Protein AF-A0A846CHD4-F1 (afdb_monomer_lite)

Secondary structure (DSSP, 8-state):
---EEGGG----SS--EEE-SS-EEE-TT-EEE--SS--EEEEEEEEEE-SSHHHHHHHHTS-HHHHHTSGGG---EEEEEEEEEESSEEE--SSS-EEEEEEEEEEE--HHHHHHHHHHHTTS-HHHHHHHHTT--EEEEEEEEE-TT-EEEE-----SS------EEEEEEEEEEE-HHHHHHHHHSPP-HHHHHHHHHHHHHHHT-EEEEEEEE-TT-EEEE-BS--EEEEEEEEEE----HHHHHHHHHS-HHHHHHHHHHHHHHTTSEEEEEEEE-TT-EEEEEESS-EEEEEEESSEEEEEESSEEEEEESS-EEEEEEESSEEEEEES-EEEEEESS-EEEEEEESSEEEEEES-EEEEEESS-EEEES-EEEEEEEEEEESS-EEE--EEEEEEEEES--EEEETTS-GGG-SEEEE-SSTT-EEEEETTEEEEEES-SEEEETTTTEEEEHHHHHHHH-

pLDDT: mean 87.59, std 13.47, range [24.77, 98.88]

Sequence (468 aa):
MKGLNLSHVHFDDNSNVIDLGIPLFNPKSSTVKTGEGADKLIGTDYAHSDFGVEALVGAAGQNINSVIASTEFSFSFNVAAKGINNNGIIRTEEGPDTVKGTATSNISAVAQSVSEAIAVAETADTGVITNAFASIKVKSTADGIDNSGGEIYNGRGQDGISGGTEGSVAAVATATADASAIVEAIAKAPVSDGVTALAGAFAQSLAEGTIIARGINNKNGIMTTATGRDTITATATSSAATLSQSAASALSTATPGNQAAAVSVADAFALVEDKAIAIDNTNGVIRTGNGKDSLTGEAKGTNSYGISGGDIYMGDKQDILIGKASGTNSYGIFESYIDMGNAPDTLIGEASGKNSHGIFGSEIHMGYGDDRIEASSFGGDVNIFMGRGNDFVEGFGDARIRGGAGYDRLSLGSYKIDQFDNISFGSGNNQVIFELDGMTMNTKNFERFFFGNENHALTYYELHDFLG

Radius of gyration: 26.6 Å; chains: 1; bounding box: 77×33×77 Å

Foldseek 3Di:
DDADAQLPDDAEQEAAEDDPQAAYEHDAAGEHERHHYAYEAWFEWEWEDELCLVVLLVCLVDPNLVVLVDPVLLDAAAIEIKRYEFQEEYAYEAAAYEYWFEWEWEYEHDLVSLLSSLVSLQVDDLVSLLSSLLNYAAETEYERHEQANYEYEFHDDDDDPDDAHEYEYWFEWEWEYECQSNLLNLLPDDDDSSSLSNLVSLLSNLLNYETETERYAQHLHEYEYEAHAYEYWFETEWDYDQHDPSSVVSLVVGDPRSVVSSVSNNVSNVNYHTETERANQAQGEYENYHDAYEYWAEYEIQAYKRHEHDEYEDEEDEYEYWFEYEHAETKRAYQYEYEPYEEAYEYWFYYDHNNYWRYENYEYELAYYQYEYEICEYYHAYEEENHDDAYEYEYYFAYEYENYHYAYEYEPAVADPVQFPDWDADPDQLWIWTHHPNTIYIYGNHQWYAYNNNPDIAGSVRVVVVVD

Structure (mmCIF, N/CA/C/O backbone):
data_AF-A0A846CHD4-F1
#
_entry.id   AF-A0A846CHD4-F1
#
loop_
_atom_site.group_PDB
_atom_site.id
_atom_site.type_symbol
_atom_site.label_atom_id
_atom_site.label_alt_id
_atom_site.label_comp_id
_atom_site.label_asym_id
_atom_site.label_entity_id
_atom_site.label_seq_id
_atom_site.pdbx_PDB_ins_code
_atom_site.Cartn_x
_atom_site.Cartn_y
_atom_site.Cartn_z
_atom_site.occupancy
_atom_site.B_iso_or_equiv
_atom_site.auth_seq_id
_atom_site.auth_comp_id
_atom_site.auth_asym_id
_atom_site.auth_atom_id
_atom_site.pdbx_PDB_model_num
ATOM 1 N N . MET A 1 1 ? -25.288 0.068 4.394 1.00 51.72 1 MET A N 1
ATOM 2 C CA . MET A 1 1 ? -26.268 0.460 3.349 1.00 51.72 1 MET A CA 1
ATOM 3 C C . MET A 1 1 ? -26.205 -0.539 2.200 1.00 51.72 1 MET A C 1
ATOM 5 O O . MET A 1 1 ? -25.210 -1.243 2.091 1.00 51.72 1 MET A O 1
ATOM 9 N N . LYS A 1 2 ? -27.257 -0.670 1.381 1.00 76.38 2 LYS A N 1
ATOM 10 C CA . LYS A 1 2 ? -27.246 -1.587 0.228 1.00 76.38 2 LYS A CA 1
ATOM 11 C C . LYS A 1 2 ? -26.623 -0.843 -0.959 1.00 76.38 2 LYS A C 1
ATOM 13 O O . LYS A 1 2 ? -27.209 0.134 -1.409 1.00 76.38 2 LYS A O 1
ATOM 18 N N . GLY A 1 3 ? -25.433 -1.254 -1.398 1.00 87.50 3 GLY A N 1
ATOM 19 C CA . GLY A 1 3 ? -24.753 -0.634 -2.542 1.00 87.50 3 GLY A CA 1
ATOM 20 C C . GLY A 1 3 ? -25.510 -0.813 -3.858 1.00 87.50 3 GLY A C 1
ATOM 21 O O . GLY A 1 3 ? -26.363 -1.701 -3.978 1.00 87.50 3 GLY A O 1
ATOM 22 N N . LEU A 1 4 ? -25.196 0.025 -4.848 1.00 94.31 4 LEU A N 1
ATOM 23 C CA . LEU A 1 4 ? -25.728 -0.111 -6.202 1.00 94.31 4 LEU A CA 1
ATOM 24 C C . LEU A 1 4 ? -25.112 -1.347 -6.860 1.00 94.31 4 LEU A C 1
ATOM 26 O O . LEU A 1 4 ? -23.901 -1.423 -7.052 1.00 94.31 4 LEU A O 1
ATOM 30 N N . ASN A 1 5 ? -25.955 -2.311 -7.226 1.00 95.06 5 ASN A N 1
ATOM 31 C CA . ASN A 1 5 ? -25.520 -3.471 -7.992 1.00 95.06 5 ASN A CA 1
ATOM 32 C C . ASN A 1 5 ? -25.376 -3.089 -9.474 1.00 95.06 5 ASN A C 1
ATOM 34 O O . ASN A 1 5 ? -26.380 -2.924 -10.171 1.00 95.06 5 ASN A O 1
ATOM 38 N N . LEU A 1 6 ? -24.134 -2.997 -9.950 1.00 92.50 6 LEU A N 1
ATOM 39 C CA . LEU A 1 6 ? -23.801 -2.598 -11.318 1.00 92.50 6 LEU A CA 1
ATOM 40 C C . LEU A 1 6 ? -24.315 -3.582 -12.378 1.00 92.50 6 LEU A C 1
ATOM 42 O O . LEU A 1 6 ? -24.545 -3.175 -13.510 1.00 92.50 6 LEU A O 1
ATOM 46 N N . SER A 1 7 ? -24.597 -4.843 -12.023 1.00 91.44 7 SER A N 1
ATOM 47 C CA . SER A 1 7 ? -25.199 -5.812 -12.962 1.00 91.44 7 SER A CA 1
ATOM 48 C C . SER A 1 7 ? -26.629 -5.459 -13.403 1.00 91.44 7 SER A C 1
ATOM 50 O O . SER A 1 7 ? -27.173 -6.100 -14.301 1.00 91.44 7 SER A O 1
ATOM 52 N N . HIS A 1 8 ? -27.249 -4.455 -12.779 1.00 91.00 8 HIS A N 1
ATOM 53 C CA . HIS A 1 8 ? -28.562 -3.928 -13.157 1.00 91.00 8 HIS A CA 1
ATOM 54 C C . HIS A 1 8 ? -28.492 -2.542 -13.805 1.00 91.00 8 HIS A C 1
ATOM 56 O O . HIS A 1 8 ? -29.538 -1.956 -14.081 1.00 91.00 8 HIS A O 1
ATOM 62 N N . VAL A 1 9 ? -27.289 -2.008 -14.019 1.00 90.62 9 VAL A N 1
ATOM 63 C CA . VAL A 1 9 ? -27.098 -0.701 -14.643 1.00 90.62 9 VAL A CA 1
ATOM 64 C C . VAL A 1 9 ? -26.830 -0.896 -16.128 1.00 90.62 9 VAL A C 1
ATOM 66 O O . VAL A 1 9 ? -26.022 -1.734 -16.521 1.00 90.62 9 VAL A O 1
ATOM 69 N N . HIS A 1 10 ? -27.548 -0.135 -16.947 1.00 89.50 10 HIS A N 1
ATOM 70 C CA . HIS A 1 10 ? -27.323 -0.074 -18.380 1.00 89.50 10 HIS A CA 1
ATOM 71 C C . HIS A 1 10 ? -26.496 1.168 -18.689 1.00 89.50 10 HIS A C 1
ATOM 73 O O . HIS A 1 10 ? -26.848 2.255 -18.232 1.00 89.50 10 HIS A O 1
ATOM 79 N N . PHE A 1 11 ? -25.425 0.969 -19.444 1.00 88.19 11 PHE A N 1
ATOM 80 C CA . PHE A 1 11 ? -24.590 2.024 -19.987 1.00 88.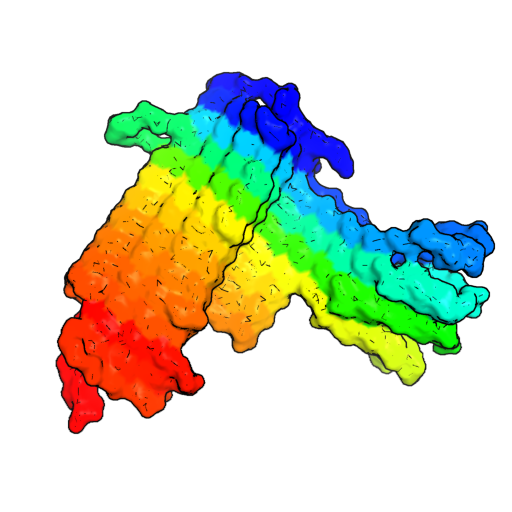19 11 PHE A CA 1
ATOM 81 C C . PHE A 1 11 ? -24.862 2.135 -21.486 1.00 88.19 11 PHE A C 1
ATOM 83 O O . PHE A 1 11 ? -25.130 1.113 -22.131 1.00 88.19 11 PHE A O 1
ATOM 90 N N . ASP A 1 12 ? -24.860 3.357 -21.999 1.00 87.38 12 ASP A N 1
ATOM 91 C CA . ASP A 1 12 ? -25.000 3.650 -23.423 1.00 87.38 12 ASP A CA 1
ATOM 92 C C . ASP A 1 12 ? -23.663 4.129 -24.005 1.00 87.38 12 ASP A C 1
ATOM 94 O O . ASP A 1 12 ? -22.673 4.212 -23.293 1.00 87.38 12 ASP A O 1
ATOM 98 N N . ASP A 1 13 ? -23.617 4.419 -25.305 1.00 86.44 13 ASP A N 1
ATOM 99 C CA . ASP A 1 13 ? -22.386 4.865 -25.979 1.00 86.44 13 ASP A CA 1
ATOM 100 C C . ASP A 1 13 ? -22.108 6.374 -25.770 1.00 86.44 13 ASP A C 1
ATOM 102 O O . ASP A 1 13 ? -21.479 7.030 -26.600 1.00 86.44 13 ASP A O 1
ATOM 106 N N . ASN A 1 14 ? -22.656 6.969 -24.704 1.00 87.56 14 ASN A N 1
ATOM 107 C CA . ASN A 1 14 ? -22.346 8.333 -24.285 1.00 87.56 14 ASN A CA 1
ATOM 108 C C . ASN A 1 14 ? -21.587 8.300 -22.956 1.00 87.56 14 ASN A C 1
ATOM 110 O O . ASN A 1 14 ? -21.780 7.399 -22.153 1.00 87.56 14 ASN A O 1
ATOM 114 N N . SER A 1 15 ? -20.878 9.386 -22.624 1.00 85.06 15 SER A N 1
ATOM 115 C CA . SER A 1 15 ? -20.282 9.561 -21.292 1.00 85.06 15 SER A CA 1
ATOM 116 C C . SER A 1 15 ? -21.305 9.347 -20.167 1.00 85.06 15 SER A C 1
ATOM 118 O O . SER A 1 15 ? -22.195 10.174 -19.935 1.00 85.06 15 SER A O 1
ATOM 120 N N . ASN A 1 16 ? -21.157 8.256 -19.427 1.00 87.69 16 ASN A N 1
ATOM 121 C CA . ASN A 1 16 ? -22.008 7.872 -18.317 1.00 87.69 16 ASN A CA 1
ATOM 122 C C . ASN A 1 16 ? -21.336 8.186 -16.981 1.00 87.69 16 ASN A C 1
ATOM 124 O O . ASN A 1 16 ? -20.183 7.854 -16.737 1.00 87.69 16 ASN A O 1
ATOM 128 N N . VAL A 1 17 ? -22.075 8.805 -16.060 1.00 90.94 17 VAL A N 1
ATOM 129 C CA . VAL A 1 17 ? -21.559 9.141 -14.726 1.00 90.94 17 VAL A CA 1
ATOM 130 C C . VAL A 1 17 ? -22.423 8.484 -13.662 1.00 90.94 17 VAL A C 1
ATOM 132 O O . VAL A 1 17 ? -23.582 8.849 -13.470 1.00 90.94 17 VAL A O 1
ATOM 135 N N . ILE A 1 18 ? -21.832 7.543 -12.933 1.00 91.12 18 ILE A N 1
ATOM 136 C CA . ILE A 1 18 ? -22.383 6.967 -11.711 1.00 91.12 18 ILE A CA 1
ATOM 137 C C . ILE A 1 18 ? -21.617 7.559 -10.536 1.00 91.12 18 ILE A C 1
ATOM 139 O O . ILE A 1 18 ? -20.518 7.119 -10.214 1.00 91.12 18 ILE A O 1
ATOM 143 N N . ASP A 1 19 ? -22.226 8.545 -9.888 1.00 91.19 19 ASP A N 1
ATOM 144 C CA . ASP A 1 19 ? -21.738 9.136 -8.644 1.00 91.19 19 ASP A CA 1
ATOM 145 C C . ASP A 1 19 ? -22.935 9.438 -7.740 1.00 91.19 19 ASP A C 1
ATOM 147 O O . ASP A 1 19 ? -23.574 10.487 -7.817 1.00 91.19 19 ASP A O 1
ATOM 151 N N . LEU A 1 20 ? -23.310 8.441 -6.943 1.00 91.12 20 LEU A N 1
ATOM 152 C CA . LEU A 1 20 ? -24.490 8.497 -6.080 1.00 91.12 20 LEU A CA 1
ATOM 153 C C . LEU A 1 20 ? -24.126 8.694 -4.601 1.00 91.12 20 LEU A C 1
ATOM 155 O O . LEU A 1 20 ? -25.015 8.665 -3.750 1.00 91.12 20 LEU A O 1
ATOM 159 N N . GLY A 1 21 ? -22.835 8.833 -4.276 1.00 91.50 21 GLY A N 1
ATOM 160 C CA . GLY A 1 21 ? -22.356 8.870 -2.890 1.00 91.50 21 GLY A CA 1
ATOM 161 C C . GLY A 1 21 ? -22.633 7.586 -2.091 1.00 91.50 21 GLY A C 1
ATOM 162 O O . GLY A 1 21 ? -22.702 7.636 -0.865 1.00 91.50 21 GLY A O 1
ATOM 163 N N . ILE A 1 22 ? -22.829 6.451 -2.773 1.00 93.75 22 ILE A N 1
ATOM 164 C CA . ILE A 1 22 ? -23.072 5.126 -2.178 1.00 93.75 22 ILE A CA 1
ATOM 165 C C . ILE A 1 22 ? -22.080 4.095 -2.736 1.00 93.75 22 ILE A C 1
ATOM 167 O O . ILE A 1 22 ? -21.500 4.330 -3.803 1.00 93.75 22 ILE A O 1
ATOM 171 N N . PRO A 1 23 ? -21.881 2.946 -2.060 1.00 94.00 23 PRO A N 1
ATOM 172 C CA . PRO A 1 23 ? -20.980 1.915 -2.557 1.00 94.00 23 PRO A CA 1
ATOM 173 C C . PRO A 1 23 ? -21.476 1.310 -3.871 1.00 94.00 23 PRO A C 1
ATOM 175 O O . PRO A 1 23 ? -22.683 1.118 -4.059 1.00 94.00 23 PRO A O 1
ATOM 178 N N . LEU A 1 24 ? -20.542 0.942 -4.749 1.00 93.94 24 LEU A N 1
ATOM 179 C CA . LEU A 1 24 ? -20.822 0.176 -5.964 1.00 93.94 24 LEU A CA 1
ATOM 180 C C . LEU A 1 24 ? -20.441 -1.288 -5.761 1.00 93.94 24 LEU A C 1
ATOM 182 O O . LEU A 1 24 ? -19.402 -1.606 -5.186 1.00 93.94 24 LEU A O 1
ATOM 186 N N . PHE A 1 25 ? -21.271 -2.195 -6.261 1.00 95.62 25 PHE A N 1
ATOM 187 C CA . PHE A 1 25 ? -21.037 -3.629 -6.181 1.00 95.62 25 PHE A CA 1
ATOM 188 C C . PHE A 1 25 ? -21.189 -4.275 -7.553 1.00 95.62 25 PHE A C 1
ATOM 190 O O . PHE A 1 25 ? -22.229 -4.138 -8.195 1.00 95.62 25 PHE A O 1
ATOM 197 N N . ASN A 1 26 ? -20.176 -5.027 -7.974 1.00 95.06 26 ASN A N 1
ATOM 198 C CA . ASN A 1 26 ? -20.241 -5.895 -9.141 1.00 95.06 26 ASN A CA 1
ATOM 199 C C . ASN A 1 26 ? -20.123 -7.359 -8.673 1.00 95.06 26 ASN A C 1
ATOM 201 O O . ASN A 1 26 ? -19.057 -7.752 -8.184 1.00 95.06 26 ASN A O 1
ATOM 205 N N . PRO A 1 27 ? -21.205 -8.158 -8.735 1.00 94.25 27 PRO A N 1
ATOM 206 C CA . PRO A 1 27 ? -21.190 -9.527 -8.239 1.00 94.25 27 PRO A CA 1
ATOM 207 C C . PRO A 1 27 ? -20.260 -10.448 -9.032 1.00 94.25 27 PRO A C 1
ATOM 209 O O . PRO A 1 27 ? -19.790 -10.155 -10.127 1.00 94.25 27 PRO A O 1
ATOM 212 N N . LYS A 1 28 ? -20.016 -11.633 -8.474 1.00 93.44 28 LYS A N 1
ATOM 213 C CA . LYS A 1 28 ? -19.280 -12.669 -9.191 1.00 93.44 28 LYS A CA 1
ATOM 214 C C . LYS A 1 28 ? -20.043 -13.086 -10.448 1.00 93.44 28 LYS A C 1
ATOM 216 O O . LYS A 1 28 ? -21.242 -13.351 -10.385 1.00 93.44 28 LYS A O 1
ATOM 221 N N . SER A 1 29 ? -19.325 -13.248 -11.555 1.00 92.12 29 SER A N 1
ATOM 222 C CA . SER A 1 29 ? -19.869 -13.641 -12.868 1.00 92.12 29 SER A CA 1
ATOM 223 C C . SER A 1 29 ? -20.721 -12.580 -13.578 1.00 92.12 29 SER A C 1
ATOM 225 O O . SER A 1 29 ? -21.377 -12.914 -14.563 1.00 92.12 29 SER A O 1
ATOM 227 N N . SER A 1 30 ? -20.728 -11.322 -13.127 1.00 95.00 30 SER A N 1
ATOM 228 C CA . SER A 1 30 ? -21.273 -10.217 -13.923 1.00 95.00 30 SER A CA 1
ATOM 229 C C . SER A 1 30 ? -20.183 -9.484 -14.694 1.00 95.00 30 SER A C 1
ATOM 231 O O . SER A 1 30 ? -19.026 -9.413 -14.277 1.00 95.00 30 SER A O 1
ATOM 233 N N . THR A 1 31 ? -20.580 -8.925 -15.83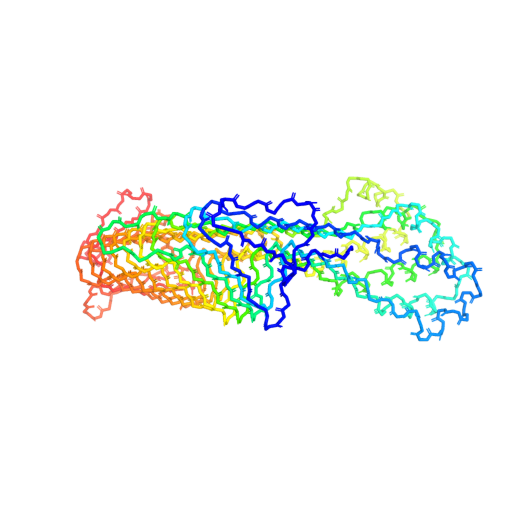4 1.00 94.25 31 THR A N 1
ATOM 234 C CA . THR A 1 31 ? -19.744 -8.059 -16.663 1.00 94.25 31 THR A CA 1
ATOM 235 C C . THR A 1 31 ? -20.429 -6.709 -16.785 1.00 94.25 31 THR A C 1
ATOM 237 O O . THR A 1 31 ? -21.549 -6.628 -17.286 1.00 94.25 31 THR A O 1
ATOM 240 N N . VAL A 1 32 ? -19.749 -5.668 -16.326 1.00 91.50 32 VAL A N 1
ATOM 241 C CA . VAL A 1 32 ? -20.138 -4.268 -16.482 1.00 91.50 32 VAL A CA 1
ATOM 242 C C . VAL A 1 32 ? -19.344 -3.709 -17.649 1.00 91.50 32 VAL A C 1
ATOM 244 O O . VAL A 1 32 ? -18.124 -3.862 -17.673 1.00 91.50 32 VAL A O 1
ATOM 247 N N . LYS A 1 33 ? -20.033 -3.099 -18.612 1.00 90.62 33 LYS A N 1
ATOM 248 C CA . LYS A 1 33 ? -19.429 -2.440 -19.774 1.00 90.62 33 LYS A CA 1
ATOM 249 C C . LYS A 1 33 ? -19.951 -1.020 -19.844 1.00 90.62 33 LYS A C 1
ATOM 251 O O . LYS A 1 33 ? -21.171 -0.892 -19.820 1.00 90.62 33 LYS A O 1
ATOM 256 N N . THR A 1 34 ? -19.080 -0.016 -19.887 1.00 81.88 34 THR A N 1
ATOM 257 C CA . THR A 1 34 ? -19.512 1.390 -19.803 1.00 81.88 34 THR A CA 1
ATOM 258 C C . THR A 1 34 ? -19.816 2.060 -21.147 1.00 81.88 34 THR A C 1
ATOM 260 O O . THR A 1 34 ? -20.416 3.118 -21.133 1.00 81.88 34 THR A O 1
ATOM 263 N N . GLY A 1 35 ? -19.584 1.383 -22.278 1.00 80.50 35 GLY A N 1
ATOM 264 C CA . GLY A 1 35 ? -19.846 1.954 -23.607 1.00 80.50 35 GLY A CA 1
ATOM 265 C C . GLY A 1 35 ? -18.703 2.858 -24.074 1.00 80.50 35 GLY A C 1
ATOM 266 O O . GLY A 1 35 ? -17.611 2.807 -23.513 1.00 80.50 35 GLY A O 1
ATOM 267 N N . GLU A 1 36 ? -18.927 3.609 -25.151 1.00 82.25 36 GLU A N 1
ATOM 268 C CA . GLU A 1 36 ? -18.023 4.685 -25.579 1.00 82.25 36 GLU A CA 1
ATOM 269 C C . GLU A 1 36 ? -18.247 5.945 -24.726 1.00 82.25 36 GLU A C 1
ATOM 271 O O . GLU A 1 36 ? -19.376 6.280 -24.372 1.00 82.25 36 GLU A O 1
ATOM 276 N N . GLY A 1 37 ? -17.192 6.718 -24.473 1.00 80.69 37 GLY A N 1
ATOM 277 C CA . GLY A 1 37 ? -17.305 8.025 -23.841 1.00 80.69 37 GLY A CA 1
ATOM 278 C C . GLY A 1 37 ? -16.312 8.250 -22.712 1.00 80.69 37 GLY A C 1
ATOM 279 O O . GLY A 1 37 ? -15.223 7.712 -22.672 1.00 80.69 37 GLY A O 1
ATOM 280 N N . ALA A 1 38 ? -16.657 9.174 -21.824 1.00 83.75 38 ALA A N 1
ATOM 281 C CA . ALA A 1 38 ? -15.826 9.524 -20.673 1.00 83.75 38 ALA A CA 1
ATOM 282 C C . ALA A 1 38 ? -16.553 9.059 -19.418 1.00 83.75 38 ALA A C 1
ATOM 284 O O . ALA A 1 38 ? -17.209 9.867 -18.743 1.00 83.75 38 ALA A O 1
ATOM 285 N N . ASP A 1 39 ? -16.518 7.755 -19.173 1.00 85.19 39 ASP A N 1
ATOM 286 C CA . ASP A 1 39 ? -17.351 7.134 -18.161 1.00 85.19 39 ASP A CA 1
ATOM 287 C C . ASP A 1 39 ? -16.757 7.276 -16.772 1.00 85.19 39 ASP A C 1
ATOM 289 O O . ASP A 1 39 ? -15.546 7.331 -16.564 1.00 85.19 39 ASP A O 1
ATOM 293 N N . LYS A 1 40 ? -17.625 7.355 -15.770 1.00 88.69 40 LYS A N 1
ATOM 294 C CA . LYS A 1 40 ? -17.222 7.502 -14.375 1.00 88.69 40 LYS A CA 1
ATOM 295 C C . LYS A 1 40 ? -18.003 6.540 -13.508 1.00 88.69 40 LYS A C 1
ATOM 297 O O . LYS A 1 40 ? -19.210 6.683 -13.338 1.00 88.69 40 LYS A O 1
ATOM 302 N N . LEU A 1 41 ? -17.293 5.597 -12.906 1.00 88.94 41 LEU A N 1
ATOM 303 C CA . LEU A 1 41 ? -17.803 4.702 -11.878 1.00 88.94 41 LEU A CA 1
ATOM 304 C C . LEU A 1 41 ? -17.238 5.156 -10.538 1.00 88.94 41 LEU A C 1
ATOM 306 O O . LEU A 1 41 ? -16.097 4.839 -10.211 1.00 88.94 41 LEU A O 1
ATOM 310 N N . ILE A 1 42 ? -18.016 5.923 -9.776 1.00 89.88 42 ILE A N 1
ATOM 311 C CA . ILE A 1 42 ? -17.594 6.495 -8.498 1.00 89.88 42 ILE A CA 1
ATOM 312 C C . ILE A 1 42 ? -18.394 5.854 -7.366 1.00 89.88 42 ILE A C 1
ATOM 314 O O . ILE A 1 42 ? -19.598 6.067 -7.218 1.00 89.88 42 ILE A O 1
ATOM 318 N N . GLY A 1 43 ? -17.703 5.056 -6.556 1.00 90.31 43 GLY A N 1
ATOM 319 C CA . GLY A 1 43 ? -18.256 4.417 -5.370 1.00 90.31 43 GLY A CA 1
ATOM 320 C C . GLY A 1 43 ? -17.717 5.034 -4.090 1.00 90.31 43 GLY A C 1
ATOM 321 O O . GLY A 1 43 ? -16.512 5.251 -3.961 1.00 90.31 43 GLY A O 1
ATOM 322 N N . THR A 1 44 ? -18.606 5.316 -3.138 1.00 91.19 44 THR A N 1
ATOM 323 C CA . THR A 1 44 ? -18.235 5.868 -1.827 1.00 91.19 44 THR A CA 1
ATOM 324 C C . THR A 1 44 ? -18.930 5.105 -0.714 1.00 91.19 44 THR A C 1
ATOM 326 O O . THR A 1 44 ? -20.150 4.981 -0.737 1.00 91.19 44 THR A O 1
ATOM 329 N N . ASP A 1 45 ? -18.177 4.634 0.276 1.00 92.75 45 ASP A N 1
ATOM 330 C CA . ASP A 1 45 ? -18.739 3.971 1.451 1.00 92.75 45 ASP A CA 1
ATOM 331 C C . ASP A 1 45 ? -18.211 4.568 2.752 1.00 92.75 45 ASP A C 1
ATOM 333 O O . ASP A 1 45 ? -17.042 4.942 2.874 1.00 92.75 45 ASP A O 1
ATOM 337 N N . TYR A 1 46 ? -19.100 4.637 3.734 1.00 92.56 46 TYR A N 1
ATOM 338 C CA . TYR A 1 46 ? -18.804 5.120 5.070 1.00 92.56 46 TYR A CA 1
ATOM 339 C C . TYR A 1 46 ? -19.424 4.165 6.080 1.00 92.56 46 TYR A C 1
ATOM 341 O O . TYR A 1 46 ? -20.647 4.005 6.137 1.00 92.56 46 TYR A O 1
ATOM 349 N N . ALA A 1 47 ? -18.571 3.552 6.890 1.00 88.12 47 ALA A N 1
ATOM 350 C CA . ALA A 1 47 ? -18.982 2.656 7.951 1.00 88.12 47 ALA A CA 1
ATOM 351 C C . ALA A 1 47 ? -18.458 3.170 9.292 1.00 88.12 47 ALA A C 1
ATOM 353 O O . ALA A 1 47 ? -17.283 3.508 9.439 1.00 88.12 47 ALA A O 1
ATOM 354 N N . HIS A 1 48 ? -19.349 3.220 10.274 1.00 88.56 48 HIS A N 1
ATOM 355 C CA . HIS A 1 48 ? -19.034 3.640 11.627 1.00 88.56 48 HIS A CA 1
ATOM 356 C C . HIS A 1 48 ? -19.634 2.653 12.626 1.00 88.56 48 HIS A C 1
ATOM 358 O O . HIS A 1 48 ? -20.760 2.194 12.433 1.00 88.56 48 HIS A O 1
ATOM 364 N N . SER A 1 49 ? -18.878 2.331 13.672 1.00 84.44 49 SER A N 1
ATOM 365 C CA . SER A 1 49 ? -19.354 1.577 14.833 1.00 84.44 49 SER A CA 1
ATOM 366 C C . SER A 1 49 ? -18.736 2.136 16.102 1.00 84.44 49 SER A C 1
ATOM 368 O O . SER A 1 49 ? -17.719 2.836 16.070 1.00 84.44 49 SER A O 1
ATOM 370 N N . ASP A 1 50 ? -19.326 1.762 17.226 1.00 80.75 50 ASP A N 1
ATOM 371 C CA . ASP A 1 50 ? -18.686 1.862 18.522 1.00 80.75 50 ASP A CA 1
ATOM 372 C C . ASP A 1 50 ? -17.863 0.598 18.839 1.00 80.75 50 ASP A C 1
ATOM 374 O O . ASP A 1 50 ? -17.890 -0.391 18.100 1.00 80.75 50 ASP A O 1
ATOM 378 N N . PHE A 1 51 ? -17.129 0.623 19.955 1.00 72.69 51 PHE A N 1
ATOM 379 C CA . PHE A 1 51 ? -16.424 -0.545 20.506 1.00 72.69 51 PHE A CA 1
ATOM 380 C C . PHE A 1 51 ? -17.374 -1.554 21.184 1.00 72.69 51 PHE A C 1
ATOM 382 O O . PHE A 1 51 ? -16.974 -2.246 22.120 1.00 72.69 51 PHE A O 1
ATOM 389 N N . GLY A 1 52 ? -18.647 -1.608 20.779 1.00 67.25 52 GLY A N 1
ATOM 390 C CA . GLY A 1 52 ? -19.642 -2.477 21.405 1.00 67.25 52 GLY A CA 1
ATOM 391 C C . GLY A 1 52 ? -20.157 -2.009 22.749 1.00 67.25 52 GLY A C 1
ATOM 392 O O . GLY A 1 52 ? -20.764 -2.781 23.493 1.00 67.25 52 GLY A O 1
ATOM 393 N N . VAL A 1 53 ? -19.884 -0.758 23.089 1.00 71.31 53 VAL A N 1
ATOM 394 C CA . VAL A 1 53 ? -20.177 -0.211 24.403 1.00 71.31 53 VAL A CA 1
ATOM 395 C C . VAL A 1 53 ? -21.688 -0.058 24.578 1.00 71.31 53 VAL A C 1
ATOM 397 O O . VAL A 1 53 ? -22.227 -0.399 25.627 1.00 71.31 53 VAL A O 1
ATOM 400 N N . GLU A 1 54 ? -22.399 0.352 23.530 1.00 70.75 54 GLU A N 1
ATOM 401 C CA . GLU A 1 54 ? -23.861 0.438 23.518 1.00 70.75 54 GLU A CA 1
ATOM 402 C C . GLU A 1 54 ? -24.532 -0.936 23.630 1.00 70.75 54 GLU A C 1
ATOM 404 O O . GLU A 1 54 ? -25.566 -1.066 24.288 1.00 70.75 54 GLU A O 1
ATOM 409 N N . ALA A 1 55 ? -23.935 -1.984 23.051 1.00 66.00 55 ALA A N 1
ATOM 410 C CA . ALA A 1 55 ? -24.456 -3.346 23.170 1.00 66.00 55 ALA A CA 1
ATOM 411 C C . ALA A 1 55 ? -24.449 -3.829 24.633 1.00 66.00 55 ALA A C 1
ATOM 413 O O . ALA A 1 55 ? -25.406 -4.469 25.077 1.00 66.00 55 ALA A O 1
ATOM 414 N N . LEU A 1 56 ? -23.416 -3.466 25.406 1.00 68.69 56 LEU A N 1
ATOM 415 C CA . LEU A 1 56 ? -23.359 -3.731 26.848 1.00 68.69 56 LEU A CA 1
ATOM 416 C C . LEU A 1 56 ? -24.464 -2.985 27.603 1.00 68.69 56 LEU A C 1
ATOM 418 O O . LEU A 1 56 ? -25.178 -3.594 28.402 1.00 68.69 56 LEU A O 1
ATOM 422 N N . VAL A 1 57 ? -24.625 -1.686 27.340 1.00 68.50 57 VAL A N 1
ATOM 423 C CA . VAL A 1 57 ? -25.665 -0.870 27.987 1.00 68.50 57 VAL A CA 1
ATOM 424 C C . VAL A 1 57 ? -27.059 -1.434 27.690 1.00 68.50 57 VAL A C 1
ATOM 426 O O . VAL A 1 57 ? -27.882 -1.571 28.596 1.00 68.50 57 VAL A O 1
ATOM 429 N N . GLY A 1 58 ? -27.316 -1.841 26.444 1.00 65.44 58 GLY A N 1
ATOM 430 C CA . GLY A 1 58 ? -28.580 -2.458 26.043 1.00 65.44 58 GLY A CA 1
ATOM 431 C C . GLY A 1 58 ? -28.866 -3.780 26.765 1.00 65.44 58 GLY A C 1
ATOM 432 O O . GLY A 1 58 ? -29.998 -4.022 27.190 1.00 65.44 58 GLY A O 1
ATOM 433 N N . ALA A 1 59 ? -27.845 -4.617 26.966 1.00 63.28 59 ALA A N 1
ATOM 434 C CA . ALA A 1 59 ? -27.968 -5.880 27.696 1.00 63.28 59 ALA A CA 1
ATOM 435 C C . ALA A 1 59 ? -28.150 -5.697 29.206 1.00 63.28 59 ALA A C 1
ATOM 437 O O . ALA A 1 59 ? -28.813 -6.512 29.847 1.00 63.28 59 ALA A O 1
ATOM 438 N N . ALA A 1 60 ? -27.625 -4.609 29.770 1.00 60.16 60 ALA A N 1
ATOM 439 C CA . ALA A 1 60 ? -27.832 -4.244 31.168 1.00 60.16 60 ALA A CA 1
ATOM 440 C C . ALA A 1 60 ? -29.279 -3.854 31.496 1.00 60.16 60 ALA A C 1
ATOM 442 O O . ALA A 1 60 ? -29.708 -3.977 32.641 1.00 60.16 60 ALA A O 1
ATOM 443 N N . GLY A 1 61 ? -30.060 -3.445 30.489 1.00 58.22 61 GLY A N 1
ATOM 444 C CA . GLY A 1 61 ? -31.515 -3.312 30.607 1.00 58.22 61 GLY A CA 1
ATOM 445 C C . GLY A 1 61 ? -32.244 -4.649 30.831 1.00 58.22 61 GLY A C 1
ATOM 446 O O . GLY A 1 61 ? -33.442 -4.655 31.118 1.00 58.22 61 GLY A O 1
ATOM 447 N N . GLN A 1 62 ? -31.543 -5.780 30.709 1.00 59.16 62 GLN A N 1
ATOM 448 C CA . GLN A 1 62 ? -32.015 -7.139 30.982 1.00 59.16 62 GLN A CA 1
ATOM 449 C C . GLN A 1 62 ? -31.225 -7.756 32.157 1.00 59.16 62 GLN A C 1
ATOM 451 O O . GLN A 1 62 ? -30.336 -7.129 32.725 1.00 59.16 62 GLN A O 1
ATOM 456 N N . ASN A 1 63 ? -31.542 -8.988 32.579 1.00 68.69 63 ASN A N 1
ATOM 457 C CA . ASN A 1 63 ? -30.766 -9.661 33.630 1.00 68.69 63 ASN A CA 1
ATOM 458 C C . ASN A 1 63 ? -29.356 -9.992 33.106 1.00 68.69 63 ASN A C 1
ATOM 460 O O . ASN A 1 63 ? -29.146 -11.028 32.469 1.00 68.69 63 ASN A O 1
ATOM 464 N N . ILE A 1 64 ? -28.407 -9.098 33.381 1.00 63.81 64 ILE A N 1
ATOM 465 C CA . ILE A 1 64 ? -27.098 -9.045 32.728 1.00 63.81 64 ILE A CA 1
ATOM 466 C C . ILE A 1 64 ? -26.284 -10.330 32.889 1.00 63.81 64 ILE A C 1
ATOM 468 O O . ILE A 1 64 ? -25.659 -10.798 31.942 1.00 63.81 64 ILE A O 1
ATOM 472 N N . ASN A 1 65 ? -26.396 -10.973 34.054 1.00 65.81 65 ASN A N 1
ATOM 473 C CA . ASN A 1 65 ? -25.710 -12.227 34.342 1.00 65.81 65 ASN A CA 1
ATOM 474 C C . ASN A 1 65 ? -26.263 -13.387 33.502 1.00 65.81 65 ASN A C 1
ATOM 476 O O . ASN A 1 65 ? -25.529 -14.318 33.198 1.00 65.81 65 ASN A O 1
ATOM 480 N N . SER A 1 66 ? -27.539 -13.337 33.104 1.00 63.78 66 SER A N 1
ATOM 481 C CA . SER A 1 66 ? -28.153 -14.354 32.237 1.00 63.78 66 SER A CA 1
ATOM 482 C C . SER A 1 66 ? -27.912 -14.109 30.744 1.00 63.78 66 SER A C 1
ATOM 484 O O . SER A 1 66 ? -27.777 -15.069 29.992 1.00 63.78 66 SER A O 1
ATOM 486 N N . VAL A 1 67 ? -27.817 -12.843 30.324 1.00 60.09 67 VAL A N 1
ATOM 487 C CA . VAL A 1 67 ? -27.605 -12.458 28.919 1.00 60.09 67 VAL A CA 1
ATOM 488 C C . VAL A 1 67 ? -26.141 -12.629 28.525 1.00 60.09 67 VAL A C 1
ATOM 490 O O . VAL A 1 67 ? -25.854 -13.230 27.494 1.00 60.09 67 VAL A O 1
ATOM 493 N N . ILE A 1 68 ? -25.211 -12.194 29.376 1.00 57.28 68 ILE A N 1
ATOM 494 C CA . ILE A 1 68 ? -23.774 -12.313 29.110 1.00 57.28 68 ILE A CA 1
ATOM 495 C C . ILE A 1 68 ? -23.283 -13.766 29.241 1.00 57.28 68 ILE A C 1
ATOM 497 O O . ILE A 1 68 ? -22.384 -14.180 28.515 1.00 57.28 68 ILE A O 1
ATOM 501 N N . ALA A 1 69 ? -23.882 -14.569 30.129 1.00 54.62 69 ALA A N 1
ATOM 502 C CA . ALA A 1 69 ? -23.555 -15.995 30.250 1.00 54.62 69 ALA A CA 1
ATOM 503 C C . ALA A 1 69 ? -24.080 -16.846 29.078 1.00 54.62 69 ALA A C 1
ATOM 505 O O . ALA A 1 69 ? -23.730 -18.023 28.965 1.00 54.62 69 ALA A O 1
ATOM 506 N N . SER A 1 70 ? -24.925 -16.279 28.213 1.00 52.66 70 SER A N 1
ATOM 507 C CA . SER A 1 70 ? -25.323 -16.927 26.971 1.00 52.66 70 SER A CA 1
ATOM 508 C C . SER A 1 70 ? -24.229 -16.735 25.914 1.00 52.66 70 SER A C 1
ATOM 510 O O . SER A 1 70 ? -23.613 -15.678 25.808 1.00 52.66 70 SER A O 1
ATOM 512 N N . THR A 1 71 ? -24.002 -17.742 25.073 1.00 49.94 71 THR A N 1
ATOM 513 C CA . THR A 1 71 ? -23.089 -17.660 23.916 1.00 49.94 71 THR A CA 1
ATOM 514 C C . THR A 1 71 ? -23.477 -16.577 22.893 1.00 49.94 71 THR A C 1
ATOM 516 O O . THR A 1 71 ? -22.747 -16.354 21.927 1.00 49.94 71 THR A O 1
ATOM 519 N N . GLU A 1 72 ? -24.620 -15.908 23.082 1.00 48.12 72 GLU A N 1
ATOM 520 C CA . GLU A 1 72 ? -25.148 -14.854 22.212 1.00 48.12 72 GLU A CA 1
ATOM 521 C C . GLU A 1 72 ? -24.413 -13.514 22.367 1.00 48.12 72 GLU A C 1
ATOM 523 O O . GLU A 1 72 ? -24.514 -12.675 21.478 1.00 48.12 72 GLU A O 1
ATOM 528 N N . PHE A 1 73 ? -23.616 -13.321 23.429 1.00 54.00 73 PHE A N 1
ATOM 529 C CA . PHE A 1 73 ? -22.811 -12.104 23.628 1.00 54.00 73 PHE A CA 1
ATOM 530 C C . PHE A 1 73 ? -21.424 -12.151 22.957 1.00 54.00 73 PHE A C 1
ATOM 532 O O . PHE A 1 73 ? -20.504 -11.443 23.356 1.00 54.00 73 PHE A O 1
ATOM 539 N N . SER A 1 74 ? -21.254 -12.992 21.934 1.00 51.53 74 SER A N 1
ATOM 540 C CA . SER A 1 74 ? -20.039 -13.044 21.113 1.00 51.53 74 SER A CA 1
ATOM 541 C C . SER A 1 74 ? -20.132 -12.035 19.965 1.00 51.53 74 SER A C 1
ATOM 543 O O . SER A 1 74 ? -20.425 -12.373 18.819 1.00 51.53 74 SER A O 1
ATOM 545 N N . PHE A 1 75 ? -19.908 -10.758 20.270 1.00 60.31 75 PHE A N 1
ATOM 546 C CA . PHE A 1 75 ? -19.883 -9.715 19.247 1.00 60.31 75 PHE A CA 1
ATOM 547 C C . PHE A 1 75 ? -18.470 -9.546 18.681 1.00 60.31 75 PHE A C 1
ATOM 549 O O . PHE A 1 75 ? -17.558 -9.076 19.356 1.00 60.31 75 PHE A O 1
ATOM 556 N N . SER A 1 76 ? -18.280 -9.888 17.407 1.00 58.91 76 SER A N 1
ATOM 557 C CA . SER A 1 76 ? -17.153 -9.361 16.632 1.00 58.91 76 SER A CA 1
ATOM 558 C C . SER A 1 76 ? -17.551 -8.000 16.056 1.00 58.91 76 SER A C 1
ATOM 560 O O . SER A 1 76 ? -18.452 -7.947 15.212 1.00 58.91 76 SER A O 1
ATOM 562 N N . PHE A 1 77 ? -16.888 -6.914 16.462 1.00 72.50 77 PHE A N 1
ATOM 563 C CA . PHE A 1 77 ? -17.109 -5.588 15.871 1.00 72.50 77 PHE A CA 1
ATOM 564 C C . PHE A 1 77 ? -16.280 -5.476 14.606 1.00 72.50 77 PHE A C 1
ATOM 566 O O . PHE A 1 77 ? -15.150 -4.995 14.609 1.00 72.50 77 PHE A O 1
ATOM 573 N N . ASN A 1 78 ? -16.850 -6.002 13.527 1.00 81.06 78 ASN A N 1
ATOM 574 C CA . ASN A 1 78 ? -16.265 -5.958 12.202 1.00 81.06 78 ASN A CA 1
ATOM 575 C C . ASN A 1 78 ? -16.939 -4.846 11.397 1.00 81.06 78 ASN A C 1
ATOM 577 O O . ASN A 1 78 ? -18.039 -5.023 10.870 1.00 81.06 78 ASN A O 1
ATOM 581 N N . VAL A 1 79 ? -16.276 -3.696 11.329 1.00 86.81 79 VAL A N 1
ATOM 582 C CA . VAL A 1 79 ? -16.675 -2.566 10.496 1.00 86.81 79 VAL A CA 1
ATOM 583 C C . VAL A 1 79 ? -15.924 -2.660 9.186 1.00 86.81 79 VAL A C 1
ATOM 585 O O . VAL A 1 79 ? -14.697 -2.638 9.164 1.00 86.81 79 VAL A O 1
ATOM 588 N N . ALA A 1 80 ? -16.664 -2.739 8.088 1.00 91.31 80 ALA A N 1
ATOM 589 C CA . ALA A 1 80 ? -16.092 -2.754 6.756 1.00 91.31 80 ALA A CA 1
ATOM 590 C C . ALA A 1 80 ? -16.766 -1.694 5.884 1.00 91.31 80 ALA A C 1
ATOM 592 O O . ALA A 1 80 ? -17.995 -1.637 5.836 1.00 91.31 80 ALA A O 1
ATOM 593 N N . ALA A 1 81 ? -15.961 -0.897 5.186 1.00 91.81 81 ALA A N 1
ATOM 594 C CA . ALA A 1 81 ? -16.401 0.028 4.150 1.00 91.81 81 ALA A CA 1
ATOM 595 C C . ALA A 1 81 ? -15.723 -0.337 2.827 1.00 91.81 81 ALA A C 1
ATOM 597 O O . ALA A 1 81 ? -14.512 -0.563 2.800 1.00 91.81 81 ALA A O 1
ATOM 598 N N . LYS A 1 82 ? -16.489 -0.395 1.734 1.00 92.75 82 LYS A N 1
ATOM 599 C CA . LYS A 1 82 ? -15.954 -0.654 0.390 1.00 92.75 82 LYS A CA 1
ATOM 600 C C . LYS A 1 82 ? -16.534 0.320 -0.621 1.00 92.75 82 LYS A C 1
ATOM 602 O O . LYS A 1 82 ? -17.713 0.208 -0.939 1.00 92.75 82 LYS A O 1
ATOM 607 N N . GLY A 1 83 ? -15.720 1.229 -1.157 1.00 92.31 83 GLY A N 1
ATOM 608 C CA . GLY A 1 83 ? -16.184 2.206 -2.148 1.00 92.31 83 GLY A CA 1
ATOM 609 C C . GLY A 1 83 ? -16.699 1.506 -3.404 1.00 92.31 83 GLY A C 1
ATOM 610 O O . GLY A 1 83 ? -17.863 1.651 -3.780 1.00 92.31 83 GLY A O 1
ATOM 611 N N . ILE A 1 84 ? -15.850 0.668 -3.999 1.00 92.56 84 ILE A N 1
ATOM 612 C CA . ILE A 1 84 ? -16.218 -0.276 -5.058 1.00 92.56 84 ILE A CA 1
ATOM 613 C C . ILE A 1 84 ? -15.861 -1.687 -4.596 1.00 92.56 84 ILE A C 1
ATOM 615 O O . ILE A 1 84 ? -14.740 -1.934 -4.172 1.00 92.56 84 ILE A O 1
ATOM 619 N N . ASN A 1 85 ? -16.795 -2.626 -4.711 1.00 96.31 85 ASN A N 1
ATOM 620 C CA . ASN A 1 85 ? -16.566 -4.049 -4.478 1.00 96.31 85 ASN A CA 1
ATOM 621 C C . ASN A 1 85 ? -16.806 -4.826 -5.779 1.00 96.31 85 ASN A C 1
ATOM 623 O O . ASN A 1 85 ? -17.951 -5.119 -6.138 1.00 96.31 85 ASN A O 1
ATOM 627 N N . ASN A 1 86 ? -15.724 -5.130 -6.491 1.00 94.94 86 ASN A N 1
ATOM 628 C CA . ASN A 1 86 ? -15.724 -5.841 -7.757 1.00 94.94 86 ASN A CA 1
ATOM 629 C C . ASN A 1 86 ? -15.297 -7.302 -7.583 1.00 94.94 86 ASN A C 1
ATOM 631 O O . ASN A 1 86 ? -14.133 -7.597 -7.347 1.00 94.94 86 ASN A O 1
ATOM 635 N N . ASN A 1 87 ? -16.243 -8.221 -7.775 1.00 95.19 87 ASN A N 1
ATOM 636 C CA . ASN A 1 87 ? -15.983 -9.666 -7.832 1.00 95.19 87 ASN A CA 1
ATOM 637 C C . ASN A 1 87 ? -16.209 -10.240 -9.242 1.00 95.19 87 ASN A C 1
ATOM 639 O O . ASN A 1 87 ? -16.135 -11.455 -9.438 1.00 95.19 87 ASN A O 1
ATOM 643 N N . GLY A 1 88 ? -16.591 -9.385 -10.191 1.00 95.38 88 GLY A N 1
ATOM 644 C CA . GLY A 1 88 ? -16.854 -9.727 -11.581 1.00 95.38 88 GLY A CA 1
ATOM 645 C C . GLY A 1 88 ? -15.854 -9.039 -12.498 1.00 95.38 88 GLY A C 1
ATOM 646 O O . GLY A 1 88 ? -14.696 -8.844 -12.140 1.00 95.38 88 GLY A O 1
ATOM 647 N N . ILE A 1 89 ? -16.323 -8.655 -13.680 1.00 95.38 89 ILE A N 1
ATOM 648 C CA . ILE A 1 89 ? -15.539 -7.920 -14.671 1.00 95.38 89 ILE A CA 1
ATOM 649 C C . ILE A 1 89 ? -16.120 -6.513 -14.799 1.00 95.38 89 ILE A C 1
ATOM 651 O O . ILE A 1 89 ? -17.315 -6.370 -15.067 1.00 95.38 89 ILE A O 1
ATOM 655 N N . ILE A 1 90 ? -15.293 -5.487 -14.626 1.00 92.50 90 ILE A N 1
ATOM 656 C CA . ILE A 1 90 ? -15.585 -4.112 -15.041 1.00 92.50 90 ILE A CA 1
ATOM 657 C C . ILE A 1 90 ? -14.734 -3.832 -16.270 1.00 92.50 90 ILE A C 1
ATOM 659 O O . ILE A 1 90 ? -13.530 -4.075 -16.258 1.00 92.50 90 ILE A O 1
ATOM 663 N N . ARG A 1 91 ? -15.362 -3.355 -17.339 1.00 91.56 91 ARG A N 1
ATOM 664 C CA . ARG A 1 91 ? -14.702 -3.042 -18.599 1.00 91.56 91 ARG A CA 1
ATOM 665 C C . ARG A 1 91 ? -15.164 -1.676 -19.059 1.00 91.56 91 ARG A C 1
ATOM 667 O O . ARG A 1 91 ? -16.297 -1.535 -19.509 1.00 91.56 91 ARG A O 1
ATOM 674 N N . THR A 1 92 ? -14.310 -0.686 -18.891 1.00 84.38 92 THR A N 1
ATOM 675 C CA . THR A 1 92 ? -14.538 0.612 -19.506 1.00 84.38 92 THR A CA 1
ATOM 676 C C . THR A 1 92 ? -13.991 0.512 -20.932 1.00 84.38 92 THR A C 1
ATOM 678 O O . THR A 1 92 ? -12.919 -0.075 -21.132 1.00 84.38 92 THR A O 1
ATOM 681 N N . GLU A 1 93 ? -14.822 0.811 -21.933 1.00 82.75 93 GLU A N 1
ATOM 682 C CA . GLU A 1 93 ? -14.471 0.536 -23.333 1.00 82.75 93 GLU A CA 1
ATOM 683 C C . GLU A 1 93 ? -13.629 1.701 -23.883 1.00 82.75 93 GLU A C 1
ATOM 685 O O . GLU A 1 93 ? -12.486 1.846 -23.453 1.00 82.75 93 GLU A O 1
ATOM 690 N N . GLU A 1 94 ? -14.124 2.493 -24.837 1.00 77.81 94 GLU A N 1
ATOM 691 C CA . GLU A 1 94 ? -13.342 3.579 -25.440 1.00 77.81 94 GLU A CA 1
ATOM 692 C C . GLU A 1 94 ? -13.584 4.920 -24.752 1.00 77.81 94 GLU A C 1
ATOM 694 O O . GLU A 1 94 ? -14.715 5.391 -24.684 1.00 77.81 94 GLU A O 1
ATOM 699 N N . GLY A 1 95 ? -12.488 5.591 -24.392 1.00 74.31 95 GLY A N 1
ATOM 700 C CA . GLY A 1 95 ? -12.458 6.988 -23.973 1.00 74.31 95 GLY A CA 1
ATOM 701 C C . GLY A 1 95 ? -11.860 7.189 -22.576 1.00 74.31 95 GLY A C 1
ATOM 702 O O . GLY A 1 95 ? -11.261 6.266 -22.022 1.00 74.31 95 GLY A O 1
ATOM 703 N N . PRO A 1 96 ? -11.857 8.431 -22.052 1.00 76.75 96 PRO A N 1
ATOM 704 C CA . PRO A 1 96 ? -11.137 8.753 -20.829 1.00 76.75 96 PRO A CA 1
ATOM 705 C C . PRO A 1 96 ? -11.948 8.377 -19.586 1.00 76.75 96 PRO A C 1
ATOM 707 O O . PRO A 1 96 ? -12.571 9.226 -18.933 1.00 76.75 96 PRO A O 1
ATOM 710 N N . ASP A 1 97 ? -11.952 7.085 -19.283 1.00 83.88 97 ASP A N 1
ATOM 711 C CA . ASP A 1 97 ? -12.772 6.506 -18.231 1.00 83.88 97 ASP A CA 1
ATOM 712 C C . ASP A 1 97 ? -12.130 6.605 -16.850 1.00 83.88 97 ASP A C 1
ATOM 714 O O . ASP A 1 97 ? -10.912 6.587 -16.663 1.00 83.88 97 ASP A O 1
ATOM 718 N N . THR A 1 98 ? -12.975 6.685 -15.828 1.00 86.25 98 THR A N 1
ATOM 719 C CA . THR A 1 98 ? -12.569 6.759 -14.429 1.00 86.25 98 THR A CA 1
ATOM 720 C C . THR A 1 98 ? -13.290 5.710 -13.597 1.00 86.25 98 THR A C 1
ATOM 722 O O . THR A 1 98 ? -14.507 5.763 -13.421 1.00 86.25 98 THR A O 1
ATOM 725 N N . VAL A 1 99 ? -12.528 4.816 -12.970 1.00 90.31 99 VAL A N 1
ATOM 726 C CA . VAL A 1 99 ? -13.023 3.931 -11.908 1.00 90.31 99 VAL A CA 1
ATOM 727 C C . VAL A 1 99 ? -12.472 4.433 -10.581 1.00 90.31 99 VAL A C 1
ATOM 729 O O . VAL A 1 99 ? -11.269 4.358 -10.334 1.00 90.31 99 VAL A O 1
ATOM 732 N N . LYS A 1 100 ? -13.344 4.976 -9.724 1.00 91.19 100 LYS A N 1
ATOM 733 C CA . LYS A 1 100 ? -12.946 5.603 -8.463 1.00 91.19 100 LYS A CA 1
ATOM 734 C C . LYS A 1 100 ? -13.672 5.034 -7.254 1.00 91.19 100 LYS A C 1
ATOM 736 O O . LYS A 1 100 ? -14.895 5.072 -7.177 1.00 91.19 100 LYS A O 1
ATOM 741 N N . GLY A 1 101 ? -12.911 4.606 -6.255 1.00 91.56 101 GLY A N 1
ATOM 742 C CA . GLY A 1 101 ? -13.449 4.102 -4.997 1.00 91.56 101 GLY A CA 1
ATOM 743 C C . GLY A 1 101 ? -12.968 4.889 -3.781 1.00 91.56 101 GLY A C 1
ATOM 744 O O . GLY A 1 101 ? -11.773 5.116 -3.616 1.00 91.56 101 GLY A O 1
ATOM 745 N N . THR A 1 102 ? -13.887 5.307 -2.914 1.00 91.62 102 THR A N 1
ATOM 746 C CA . THR A 1 102 ? -13.570 5.948 -1.628 1.00 91.62 102 THR A CA 1
ATOM 747 C C . THR A 1 102 ? -14.200 5.156 -0.491 1.00 91.62 102 THR A C 1
ATOM 749 O O . THR A 1 102 ? -15.400 4.892 -0.520 1.00 91.62 102 THR A O 1
ATOM 752 N N . ALA A 1 103 ? -13.425 4.794 0.527 1.00 90.94 103 ALA A N 1
ATOM 753 C CA . ALA A 1 103 ? -13.943 4.100 1.700 1.00 90.94 103 ALA A CA 1
ATOM 754 C C . ALA A 1 103 ? -13.398 4.690 2.995 1.00 90.94 103 ALA A C 1
ATOM 756 O O . ALA A 1 103 ? -12.193 4.888 3.141 1.00 90.94 103 ALA A O 1
ATOM 757 N N . THR A 1 104 ? -14.290 4.893 3.959 1.00 92.25 104 THR A N 1
ATOM 758 C CA . THR A 1 104 ? -13.924 5.299 5.315 1.00 92.25 104 THR A CA 1
ATOM 759 C C . THR A 1 104 ? -14.565 4.354 6.321 1.00 92.25 104 THR A C 1
ATOM 761 O O . THR A 1 104 ? -15.785 4.204 6.347 1.00 92.25 104 THR A O 1
ATOM 764 N N . SER A 1 105 ? -13.744 3.740 7.169 1.00 90.25 105 SER A N 1
ATOM 765 C CA . SER A 1 105 ? -14.187 2.922 8.299 1.00 90.25 105 SER A CA 1
ATOM 766 C C . SER A 1 105 ? -13.700 3.543 9.607 1.00 90.25 105 SER A C 1
ATOM 768 O O . SER A 1 105 ? -12.526 3.888 9.737 1.00 90.25 105 SER A O 1
ATOM 770 N N . ASN A 1 106 ? -14.602 3.736 10.568 1.00 88.12 106 ASN A N 1
ATOM 771 C CA . ASN A 1 106 ? -14.269 4.343 11.855 1.00 88.12 106 ASN A CA 1
ATOM 772 C C . ASN A 1 106 ? -14.877 3.554 13.018 1.00 88.12 106 ASN A C 1
ATOM 774 O O . ASN A 1 106 ? -16.094 3.367 13.070 1.00 88.12 106 ASN A O 1
ATOM 778 N N . ILE A 1 107 ? -14.037 3.154 13.969 1.00 85.12 107 ILE A N 1
ATOM 779 C CA . ILE A 1 107 ? -14.460 2.598 15.253 1.00 85.12 107 ILE A CA 1
ATOM 780 C C . ILE A 1 107 ? -14.088 3.580 16.362 1.00 85.12 107 ILE A C 1
ATOM 782 O O . ILE A 1 107 ? -12.913 3.802 16.632 1.00 85.12 107 ILE A O 1
ATOM 786 N N . SER A 1 108 ? -15.065 4.151 17.056 1.00 85.94 108 SER A N 1
ATOM 787 C CA . SER A 1 108 ? -14.779 5.056 18.177 1.00 85.94 108 SER A CA 1
ATOM 788 C C . SER A 1 108 ? -15.763 4.854 19.310 1.00 85.94 108 SER A C 1
ATOM 790 O O . SER A 1 108 ? -16.947 4.647 19.069 1.00 85.94 108 SER A O 1
ATOM 792 N N . ALA A 1 109 ? -15.308 4.967 20.553 1.00 82.62 109 ALA A N 1
ATOM 793 C CA . ALA A 1 109 ? -16.217 4.954 21.691 1.00 82.62 109 ALA A CA 1
ATOM 794 C C . ALA A 1 109 ? -16.745 6.364 21.967 1.00 82.62 109 ALA A C 1
ATOM 796 O O . ALA A 1 109 ? -16.006 7.344 21.883 1.00 82.62 109 ALA A O 1
ATOM 797 N N . VAL A 1 110 ? -18.010 6.463 22.372 1.00 82.19 110 VAL A N 1
ATOM 798 C CA . VAL A 1 110 ? -18.574 7.709 22.898 1.00 82.19 110 VAL A CA 1
ATOM 799 C C . VAL A 1 110 ? -18.447 7.693 24.417 1.00 82.19 110 VAL A C 1
ATOM 801 O O . VAL A 1 110 ? -18.801 6.712 25.069 1.00 82.19 110 VAL A O 1
ATOM 804 N N . ALA A 1 111 ? -17.956 8.789 25.000 1.00 81.00 111 ALA A N 1
ATOM 805 C CA . ALA A 1 111 ? -17.700 8.880 26.441 1.00 81.00 111 ALA A CA 1
ATOM 806 C C . ALA A 1 111 ? -18.941 8.571 27.300 1.00 81.00 111 ALA A C 1
ATOM 808 O O . ALA A 1 111 ? -18.819 7.978 28.374 1.00 81.00 111 ALA A O 1
ATOM 809 N N . GLN A 1 112 ? -20.133 8.944 26.818 1.00 82.94 112 GLN A N 1
ATOM 810 C CA . GLN A 1 112 ? -21.400 8.628 27.477 1.00 82.94 112 GLN A CA 1
ATOM 811 C C . GLN A 1 112 ? -21.616 7.114 27.574 1.00 82.94 112 GLN A C 1
ATOM 813 O O . GLN A 1 112 ? -21.775 6.606 28.682 1.00 82.94 112 GLN A O 1
ATOM 818 N N . SER A 1 113 ? -21.543 6.397 26.450 1.00 81.75 113 SER A N 1
ATOM 819 C CA . SER A 1 113 ? -21.736 4.946 26.415 1.00 81.75 113 SER A CA 1
ATOM 820 C C . SER A 1 113 ? -20.725 4.243 27.324 1.00 81.75 113 SER A C 1
ATOM 822 O O . SER A 1 113 ? -21.091 3.330 28.060 1.00 81.75 113 SER A O 1
ATOM 824 N N . VAL A 1 114 ? -19.462 4.698 27.359 1.00 83.38 114 VAL A N 1
ATOM 825 C CA . VAL A 1 114 ? -18.445 4.089 28.243 1.00 83.38 114 VAL A CA 1
ATOM 826 C C . VAL A 1 114 ? -18.767 4.327 29.714 1.00 83.38 114 VAL A C 1
ATOM 828 O O . VAL A 1 114 ? -18.600 3.431 30.536 1.00 83.38 114 VAL A O 1
ATOM 831 N N . SER A 1 115 ? -19.262 5.513 30.055 1.00 84.12 115 SER A N 1
ATOM 832 C CA . SER A 1 115 ? -19.660 5.824 31.430 1.00 84.12 115 SER A CA 1
ATOM 833 C C . SER A 1 115 ? -20.837 4.954 31.885 1.00 84.12 115 SER A C 1
ATOM 835 O O . SER A 1 115 ? -20.847 4.466 33.013 1.00 84.12 115 SER A O 1
ATOM 837 N N . GLU A 1 116 ? -21.805 4.711 31.000 1.00 84.12 116 GLU A N 1
ATOM 838 C CA . GLU A 1 116 ? -22.927 3.802 31.252 1.00 84.12 116 GLU A CA 1
ATOM 839 C C . GLU A 1 116 ? -22.440 2.350 31.403 1.00 84.12 116 GLU A C 1
ATOM 841 O O . GLU A 1 116 ? -22.817 1.672 32.356 1.00 84.12 116 GLU A O 1
ATOM 846 N N . ALA A 1 117 ? -21.524 1.896 30.543 1.00 80.94 117 ALA A N 1
ATOM 847 C CA . ALA A 1 117 ? -20.874 0.590 30.657 1.00 80.94 117 ALA A CA 1
ATOM 848 C C . ALA A 1 117 ? -20.114 0.407 31.983 1.00 80.94 117 ALA A C 1
ATOM 850 O O . ALA A 1 117 ? -20.168 -0.665 32.584 1.00 80.94 117 ALA A O 1
ATOM 851 N N . ILE A 1 118 ? -19.440 1.452 32.470 1.00 84.62 118 ILE A N 1
ATOM 852 C CA . ILE A 1 118 ? -18.769 1.452 33.775 1.00 84.62 118 ILE A CA 1
ATOM 853 C C . ILE A 1 118 ? -19.786 1.310 34.912 1.00 84.62 118 ILE A C 1
ATOM 855 O O . ILE A 1 118 ? -19.608 0.455 35.777 1.00 84.62 118 ILE A O 1
ATOM 859 N N . ALA A 1 119 ? -20.873 2.087 34.891 1.00 85.31 119 ALA A N 1
ATOM 860 C CA . ALA A 1 119 ? -21.921 2.002 35.912 1.00 85.31 119 ALA A CA 1
ATOM 861 C C . ALA A 1 119 ? -22.555 0.601 35.966 1.00 85.31 119 ALA A C 1
ATOM 863 O O . ALA A 1 119 ? -22.873 0.080 37.033 1.00 85.31 119 ALA A O 1
ATOM 864 N N . VAL A 1 120 ? -22.697 -0.036 34.806 1.00 79.94 120 VAL A N 1
ATOM 865 C CA . VAL A 1 120 ? -23.137 -1.424 34.692 1.00 79.94 120 VAL A CA 1
ATOM 866 C C . VAL A 1 120 ? -22.109 -2.386 35.294 1.00 79.94 120 VAL A C 1
ATOM 868 O O . VAL A 1 120 ? -22.475 -3.248 36.097 1.00 79.94 120 VAL A O 1
ATOM 871 N N . ALA A 1 121 ? -20.830 -2.223 34.948 1.00 80.81 121 ALA A N 1
ATOM 872 C CA . ALA A 1 121 ? -19.736 -3.063 35.428 1.00 80.81 121 ALA A CA 1
ATOM 873 C C . ALA A 1 121 ? -19.579 -3.036 36.957 1.00 80.81 121 ALA A C 1
ATOM 875 O O . ALA A 1 121 ? -19.203 -4.045 37.545 1.00 80.81 121 ALA A O 1
ATOM 876 N N . GLU A 1 122 ? -19.924 -1.927 37.617 1.00 83.19 122 GLU A N 1
ATOM 877 C CA . GLU A 1 122 ? -19.941 -1.831 39.085 1.00 83.19 122 GLU A CA 1
ATOM 878 C C . GLU A 1 122 ? -20.960 -2.772 39.752 1.00 83.19 122 GLU A C 1
ATOM 880 O O . GLU A 1 122 ? -20.830 -3.086 40.935 1.00 83.19 122 GLU A O 1
ATOM 885 N N . THR A 1 123 ? -21.972 -3.230 39.012 1.00 81.69 123 THR A N 1
ATOM 886 C CA . THR A 1 123 ? -23.062 -4.071 39.536 1.00 81.69 123 THR A CA 1
ATOM 887 C C . THR A 1 123 ? -23.026 -5.519 39.043 1.00 81.69 123 THR A C 1
ATOM 889 O O . THR A 1 123 ? -23.773 -6.357 39.554 1.00 81.69 123 THR A O 1
ATOM 892 N N . ALA A 1 124 ? -22.173 -5.825 38.062 1.00 77.62 124 ALA A N 1
ATOM 893 C CA . ALA A 1 124 ? -22.084 -7.134 37.423 1.00 77.62 124 ALA A CA 1
ATOM 894 C C . ALA A 1 124 ? -20.946 -7.996 38.000 1.00 77.62 124 ALA A C 1
ATOM 896 O O . ALA A 1 124 ? -20.009 -7.502 38.625 1.00 77.62 124 ALA A O 1
ATOM 897 N N . ASP A 1 125 ? -21.028 -9.311 37.784 1.00 80.62 125 ASP A N 1
ATOM 898 C CA . ASP A 1 125 ? -19.955 -10.239 38.151 1.00 80.62 125 ASP A CA 1
ATOM 899 C C . ASP A 1 125 ? -18.713 -10.013 37.264 1.00 80.62 125 ASP A C 1
ATOM 901 O O . ASP A 1 125 ? -18.802 -9.948 36.036 1.00 80.62 125 ASP A O 1
ATOM 905 N N . THR A 1 126 ? -17.534 -9.893 37.878 1.00 80.00 126 THR A N 1
ATOM 906 C CA . THR A 1 126 ? -16.280 -9.578 37.172 1.00 80.00 126 THR A CA 1
ATOM 907 C C . THR A 1 126 ? -15.841 -10.678 36.208 1.00 80.00 126 THR A C 1
ATOM 909 O O . THR A 1 126 ? -15.263 -10.380 35.159 1.00 80.00 126 THR A O 1
ATOM 912 N N . GLY A 1 127 ? -16.143 -11.943 36.514 1.00 75.75 127 GLY A N 1
ATOM 913 C CA . GLY A 1 127 ? -15.893 -13.070 35.620 1.00 75.75 127 GLY A CA 1
ATOM 914 C C . GLY A 1 127 ? -16.811 -13.033 34.401 1.00 75.75 127 GLY A C 1
ATOM 915 O O . GLY A 1 127 ? -16.372 -13.313 33.286 1.00 75.75 127 GLY A O 1
ATOM 916 N N . VAL A 1 128 ? -18.063 -12.618 34.595 1.00 71.88 128 VAL A N 1
ATOM 917 C CA . VAL A 1 128 ? -19.037 -12.414 33.514 1.00 71.88 128 VAL A CA 1
ATOM 918 C C . VAL A 1 128 ? -18.581 -11.293 32.572 1.00 71.88 128 VAL A C 1
ATOM 920 O O . VAL A 1 128 ? -18.538 -11.516 31.364 1.00 71.88 128 VAL A O 1
ATOM 923 N N . ILE A 1 129 ? -18.146 -10.141 33.100 1.00 72.94 129 ILE A N 1
ATOM 924 C CA . ILE A 1 129 ? -17.590 -9.031 32.299 1.00 72.94 129 ILE A CA 1
ATOM 925 C C . ILE A 1 129 ? -16.365 -9.499 31.507 1.00 72.94 129 ILE A C 1
ATOM 927 O O . ILE A 1 129 ? -16.306 -9.339 30.291 1.00 72.94 129 ILE A O 1
ATOM 931 N N . THR A 1 130 ? -15.400 -10.123 32.184 1.00 73.25 130 THR A N 1
ATOM 932 C CA . THR A 1 130 ? -14.149 -10.552 31.544 1.00 73.25 130 THR A CA 1
ATOM 933 C C . THR A 1 130 ? -14.423 -11.517 30.390 1.00 73.25 130 THR A C 1
ATOM 935 O O . THR A 1 130 ? -13.895 -11.330 29.300 1.00 73.25 130 THR A O 1
ATOM 938 N N . ASN A 1 131 ? -15.303 -12.503 30.588 1.00 72.69 131 ASN A N 1
ATOM 939 C CA . ASN A 1 131 ? -15.620 -13.497 29.560 1.00 72.69 131 ASN A CA 1
ATOM 940 C C . ASN A 1 131 ? -16.397 -12.916 28.369 1.00 72.69 131 ASN A C 1
ATOM 942 O O . ASN A 1 131 ? -16.150 -13.331 27.238 1.00 72.69 131 ASN A O 1
ATOM 946 N N . ALA A 1 132 ? -17.308 -11.963 28.599 1.00 69.06 132 ALA A N 1
ATOM 947 C CA . ALA A 1 132 ? -18.048 -11.308 27.516 1.00 69.06 132 ALA A CA 1
ATOM 948 C C . ALA A 1 132 ? -17.090 -10.603 26.555 1.00 69.06 132 ALA A C 1
ATOM 950 O O . ALA A 1 132 ? -17.147 -10.773 25.337 1.00 69.06 132 ALA A O 1
ATOM 951 N N . PHE A 1 133 ? -16.178 -9.830 27.138 1.00 69.75 133 PHE A N 1
ATOM 952 C CA . PHE A 1 133 ? -15.323 -8.919 26.400 1.00 69.75 133 PHE A CA 1
ATOM 953 C C . PHE A 1 133 ? -14.051 -9.584 25.888 1.00 69.75 133 PHE A C 1
ATOM 955 O O . PHE A 1 133 ? -13.605 -9.231 24.810 1.00 69.75 133 PHE A O 1
ATOM 962 N N . ALA A 1 134 ? -13.519 -10.613 26.552 1.00 65.62 134 ALA A N 1
ATOM 963 C CA . ALA A 1 134 ? -12.378 -11.374 26.033 1.00 65.62 134 ALA A CA 1
ATOM 964 C C . ALA A 1 134 ? -12.627 -11.974 24.632 1.00 65.62 134 ALA A C 1
ATOM 966 O O . ALA A 1 134 ? -11.680 -12.325 23.934 1.00 65.62 134 ALA A O 1
ATOM 967 N N . SER A 1 135 ? -13.894 -12.108 24.216 1.00 65.94 135 SER A N 1
ATOM 968 C CA . SER A 1 135 ? -14.279 -12.593 22.885 1.00 65.94 135 SER A CA 1
ATOM 969 C C . SER A 1 135 ? -14.423 -11.495 21.821 1.00 65.94 135 SER A C 1
ATOM 971 O O . SER A 1 135 ? -14.562 -11.808 20.634 1.00 65.94 135 SER A O 1
ATOM 973 N N . ILE A 1 136 ? -14.390 -10.221 22.223 1.00 70.81 136 ILE A N 1
ATOM 974 C CA . ILE A 1 136 ? -14.609 -9.090 21.331 1.00 70.81 136 ILE A CA 1
ATOM 975 C C . ILE A 1 136 ? -13.356 -8.852 20.496 1.00 70.81 136 ILE A C 1
ATOM 977 O O . ILE A 1 136 ? -12.296 -8.492 20.998 1.00 70.81 136 ILE A O 1
ATOM 981 N N . LYS A 1 137 ? -13.506 -8.996 19.180 1.00 75.56 137 LYS A N 1
ATOM 982 C CA . LYS A 1 137 ? -12.466 -8.645 18.211 1.00 75.56 137 LYS A CA 1
ATOM 983 C C . LYS A 1 137 ? -12.848 -7.361 17.508 1.00 75.56 137 LYS A C 1
ATOM 985 O O . LYS A 1 137 ? -13.878 -7.312 16.830 1.00 75.56 137 LYS A O 1
ATOM 990 N N . VAL A 1 138 ? -12.019 -6.336 17.675 1.00 81.12 138 VAL A N 1
ATOM 991 C CA . VAL A 1 138 ? -12.179 -5.053 16.992 1.00 81.12 138 VAL A CA 1
ATOM 992 C C . VAL A 1 138 ? -11.523 -5.155 15.626 1.00 81.12 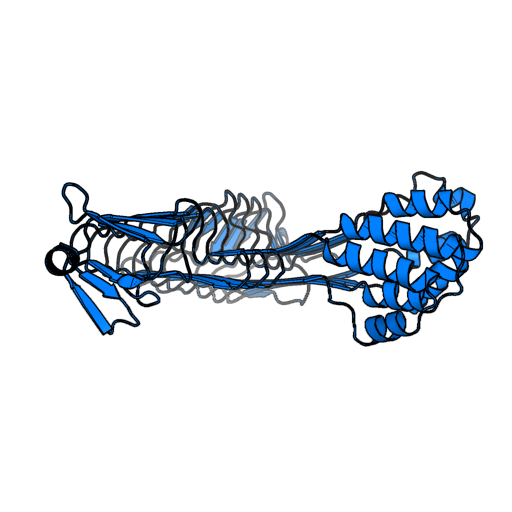138 VAL A C 1
ATOM 994 O O . VAL A 1 138 ? -10.314 -5.341 15.528 1.00 81.12 138 VAL A O 1
ATOM 997 N N . LYS A 1 139 ? -12.312 -5.033 14.561 1.00 89.19 139 LYS A N 1
ATOM 998 C CA . LYS A 1 139 ? -11.804 -5.036 13.194 1.00 89.19 139 LYS A CA 1
ATOM 999 C C . LYS A 1 139 ? -12.399 -3.883 12.402 1.00 89.19 139 LYS A C 1
ATOM 1001 O O . LYS A 1 139 ? -13.601 -3.858 12.169 1.00 89.19 139 LYS A O 1
ATOM 1006 N N . SER A 1 140 ? -11.547 -2.971 11.947 1.00 90.62 140 SER A N 1
ATOM 1007 C CA . SER A 1 140 ? -11.909 -1.891 11.027 1.00 90.62 140 SER A CA 1
ATOM 1008 C C . SER A 1 140 ? -11.239 -2.143 9.679 1.00 90.62 140 SER A C 1
ATOM 1010 O O . SER A 1 140 ? -10.034 -2.383 9.619 1.00 90.62 140 SER A O 1
ATOM 1012 N N . THR A 1 141 ? -11.998 -2.173 8.589 1.00 93.12 141 THR A N 1
ATOM 1013 C CA . THR A 1 141 ? -11.467 -2.382 7.238 1.00 93.12 141 THR A CA 1
ATOM 1014 C C . THR A 1 141 ? -12.063 -1.371 6.267 1.00 93.12 141 THR A C 1
ATOM 1016 O O . THR A 1 141 ? -13.280 -1.291 6.120 1.00 93.12 141 THR A O 1
ATOM 1019 N N . ALA A 1 142 ? -11.218 -0.627 5.561 1.00 93.81 142 ALA A N 1
ATOM 1020 C CA . ALA A 1 142 ? -11.629 0.235 4.459 1.00 93.81 142 ALA A CA 1
ATOM 1021 C C . ALA A 1 142 ? -10.918 -0.194 3.179 1.00 93.81 142 ALA A C 1
ATOM 1023 O O . ALA A 1 142 ? -9.691 -0.180 3.142 1.00 93.81 142 ALA A O 1
ATOM 1024 N N . ASP A 1 143 ? -11.685 -0.516 2.140 1.00 92.75 143 ASP A N 1
ATOM 1025 C CA . ASP A 1 143 ? -11.165 -0.767 0.797 1.00 92.75 143 ASP A CA 1
ATOM 1026 C C . ASP A 1 143 ? -11.723 0.293 -0.157 1.00 92.75 143 ASP A C 1
ATOM 1028 O O . ASP A 1 143 ? -12.930 0.330 -0.400 1.00 92.75 143 ASP A O 1
ATOM 1032 N N . GLY A 1 144 ? -10.879 1.170 -0.704 1.00 92.81 144 GLY A N 1
ATOM 1033 C CA . GLY A 1 144 ? -11.333 2.152 -1.692 1.00 92.81 144 GLY A CA 1
ATOM 1034 C C . GLY A 1 144 ? -11.939 1.423 -2.892 1.00 92.81 144 GLY A C 1
ATOM 1035 O O . GLY A 1 144 ? -13.130 1.564 -3.181 1.00 92.81 144 GLY A O 1
ATOM 1036 N N . ILE A 1 145 ? -11.137 0.554 -3.509 1.00 93.19 145 ILE A N 1
ATOM 1037 C CA . ILE A 1 145 ? -11.561 -0.437 -4.501 1.00 93.19 145 ILE A CA 1
ATOM 1038 C C . ILE A 1 145 ? -11.133 -1.822 -4.016 1.00 93.19 145 ILE A C 1
ATOM 1040 O O . ILE A 1 145 ? -9.946 -2.105 -3.887 1.00 93.19 145 ILE A O 1
ATOM 1044 N N . ASP A 1 146 ? -12.094 -2.710 -3.795 1.00 95.94 146 ASP A N 1
ATOM 1045 C CA . ASP A 1 146 ? -11.854 -4.137 -3.627 1.00 95.94 146 ASP A CA 1
ATOM 1046 C C . ASP A 1 146 ? -12.058 -4.850 -4.965 1.00 95.94 146 ASP A C 1
ATOM 1048 O O . ASP A 1 146 ? -13.192 -5.050 -5.392 1.00 95.94 146 ASP A O 1
ATOM 1052 N N . ASN A 1 147 ? -10.957 -5.204 -5.625 1.00 94.25 147 ASN A N 1
ATOM 1053 C CA . ASN A 1 147 ? -10.911 -5.997 -6.854 1.00 94.25 147 ASN A CA 1
ATOM 1054 C C . ASN A 1 147 ? -10.427 -7.434 -6.581 1.00 94.25 147 ASN A C 1
ATOM 1056 O O . ASN A 1 147 ? -9.893 -8.099 -7.470 1.00 94.25 147 ASN A O 1
ATOM 1060 N N . SER A 1 148 ? -10.534 -7.921 -5.341 1.00 89.38 148 SER A N 1
ATOM 1061 C CA . SER A 1 148 ? -9.963 -9.222 -5.000 1.00 89.38 148 SER A CA 1
ATOM 1062 C C . SER A 1 148 ? -10.674 -10.372 -5.724 1.00 89.38 148 SER A C 1
ATOM 1064 O O . SER A 1 148 ? -11.857 -10.643 -5.524 1.00 89.38 148 SER A O 1
ATOM 1066 N N . GLY A 1 149 ? -9.937 -11.058 -6.603 1.00 88.00 149 GLY A N 1
ATOM 1067 C CA . GLY A 1 149 ? -10.484 -12.084 -7.498 1.00 88.00 149 GLY A CA 1
ATOM 1068 C C . GLY A 1 149 ? -11.406 -11.557 -8.608 1.00 88.00 149 GLY A C 1
ATOM 1069 O O . GLY A 1 149 ? -12.065 -12.367 -9.261 1.00 88.00 149 GLY A O 1
ATOM 1070 N N . GLY A 1 150 ? -11.479 -10.236 -8.792 1.00 92.75 150 GLY A N 1
ATOM 1071 C CA . GLY A 1 150 ? -12.184 -9.570 -9.883 1.00 92.75 150 GLY A CA 1
ATOM 1072 C C . GLY A 1 150 ? -11.240 -9.110 -10.994 1.00 92.75 150 GLY A C 1
ATOM 1073 O O . GLY A 1 150 ? -10.017 -9.249 -10.913 1.00 92.75 150 GLY A O 1
ATOM 1074 N N . GLU A 1 151 ? -11.826 -8.547 -12.045 1.00 94.88 151 GLU A N 1
ATOM 1075 C CA . GLU A 1 151 ? -11.094 -7.990 -13.179 1.00 94.88 151 GLU A CA 1
ATOM 1076 C C . GLU A 1 151 ? -11.558 -6.557 -13.461 1.00 94.88 151 GLU A C 1
ATOM 1078 O O . GLU A 1 151 ? -12.763 -6.293 -13.549 1.00 94.88 151 GLU A O 1
ATOM 1083 N N . ILE A 1 152 ? -10.604 -5.641 -13.621 1.00 90.75 152 ILE A N 1
ATOM 1084 C CA . ILE A 1 152 ? -10.836 -4.282 -14.120 1.00 90.75 152 ILE A CA 1
ATOM 1085 C C . ILE A 1 152 ? -10.030 -4.114 -15.403 1.00 90.75 152 ILE A C 1
ATOM 1087 O O . ILE A 1 152 ? -8.805 -4.228 -15.396 1.00 90.75 152 ILE A O 1
ATOM 1091 N N . TYR A 1 153 ? -10.730 -3.817 -16.491 1.00 88.31 153 TYR A N 1
ATOM 1092 C CA . TYR A 1 153 ? -10.159 -3.419 -17.768 1.00 88.31 153 TYR A CA 1
ATOM 1093 C C . TYR A 1 153 ? -10.513 -1.959 -18.016 1.00 88.31 153 TYR A C 1
ATOM 1095 O O . TYR A 1 153 ? -11.700 -1.646 -18.106 1.00 88.31 153 TYR A O 1
ATOM 1103 N N . ASN A 1 154 ? -9.515 -1.090 -18.112 1.00 74.25 154 ASN A N 1
ATOM 1104 C CA . ASN A 1 154 ? -9.718 0.328 -18.383 1.00 74.25 154 ASN A CA 1
A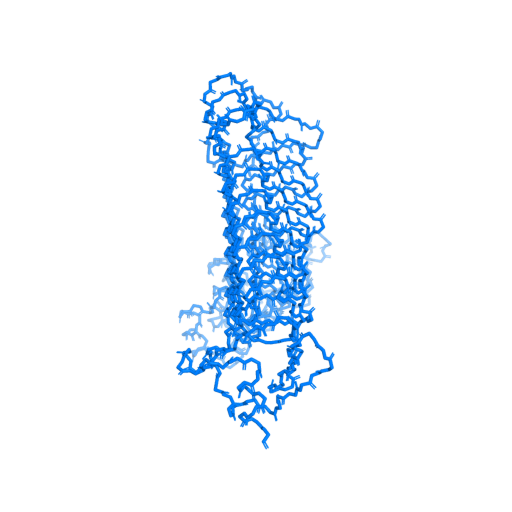TOM 1105 C C . ASN A 1 154 ? -9.211 0.667 -19.798 1.00 74.25 154 ASN A C 1
ATOM 1107 O O . ASN A 1 154 ? -8.038 0.427 -20.079 1.00 74.25 154 ASN A O 1
ATOM 1111 N N . GLY A 1 155 ? -10.086 1.160 -20.683 1.00 59.12 155 GLY A N 1
ATOM 1112 C CA . GLY A 1 155 ? -9.689 1.923 -21.877 1.00 59.12 155 GLY A CA 1
ATOM 1113 C C . GLY A 1 155 ? -9.328 1.163 -23.166 1.00 59.12 155 GLY A C 1
ATOM 1114 O O . GLY A 1 155 ? -8.353 1.522 -23.822 1.00 59.12 155 GLY A O 1
ATOM 1115 N N . ARG A 1 156 ? -10.061 0.133 -23.616 1.00 53.12 156 ARG A N 1
ATOM 1116 C CA . ARG A 1 156 ? -9.733 -0.497 -24.922 1.00 53.12 156 ARG A CA 1
ATOM 1117 C C . ARG A 1 156 ? -10.121 0.389 -26.112 1.00 53.12 156 ARG A C 1
ATOM 1119 O O . ARG A 1 156 ? -11.299 0.444 -26.418 1.00 53.12 156 ARG A O 1
ATOM 1126 N N . GLY A 1 157 ? -9.138 0.876 -26.876 1.00 41.53 157 GLY A N 1
ATOM 1127 C CA . GLY A 1 157 ? -9.302 1.329 -28.268 1.00 41.53 157 GLY A CA 1
ATOM 1128 C C . GLY A 1 157 ? -8.416 0.534 -29.239 1.00 41.53 157 GLY A C 1
ATOM 1129 O O . GLY A 1 157 ? -7.245 0.274 -28.960 1.00 41.53 157 GLY A O 1
ATOM 1130 N N . GLN A 1 158 ? -8.960 0.091 -30.378 1.00 29.94 158 GLN A N 1
ATOM 1131 C CA . GLN A 1 158 ? -8.147 -0.437 -31.482 1.00 29.94 158 GLN A CA 1
ATOM 1132 C C . GLN A 1 158 ? -7.709 0.714 -32.386 1.00 29.94 158 GLN A C 1
ATOM 1134 O O . GLN A 1 158 ? -8.428 1.020 -33.324 1.00 29.94 158 GLN A O 1
ATOM 1139 N N . ASP A 1 159 ? -6.506 1.260 -32.207 1.00 31.56 159 ASP A N 1
ATOM 1140 C CA . ASP A 1 159 ? -5.902 2.088 -33.254 1.00 31.56 159 ASP A CA 1
ATOM 1141 C C . ASP A 1 159 ? -4.433 1.739 -33.486 1.00 31.56 159 ASP A C 1
ATOM 1143 O O . ASP A 1 159 ? -3.556 1.869 -32.628 1.00 31.56 159 ASP A O 1
ATOM 1147 N N . GLY A 1 160 ? -4.158 1.306 -34.716 1.00 26.25 160 GLY A N 1
ATOM 1148 C CA . GLY A 1 160 ? -2.811 1.287 -35.249 1.00 26.25 160 GLY A CA 1
ATOM 1149 C C . GLY A 1 160 ? -2.274 2.712 -35.291 1.00 26.25 160 GLY A C 1
ATOM 1150 O O . GLY A 1 160 ? -2.805 3.540 -36.011 1.00 26.25 160 GLY A O 1
ATOM 1151 N N . ILE A 1 161 ? -1.180 2.963 -34.570 1.00 27.69 161 ILE A N 1
ATOM 1152 C CA . ILE A 1 161 ? -0.387 4.194 -34.670 1.00 27.69 161 ILE A CA 1
ATOM 1153 C C . ILE A 1 161 ? -1.236 5.443 -34.337 1.00 27.69 161 ILE A C 1
ATOM 1155 O O . ILE A 1 161 ? -1.663 6.158 -35.230 1.00 27.69 161 ILE A O 1
ATOM 1159 N N . SER A 1 162 ? -1.390 5.729 -33.036 1.00 28.12 162 SER A N 1
ATOM 1160 C CA . SER A 1 162 ? -2.050 6.908 -32.429 1.00 28.12 162 SER A CA 1
ATOM 1161 C C . SER A 1 162 ? -3.543 6.778 -32.072 1.00 28.12 162 SER A C 1
ATOM 1163 O O . SER A 1 162 ? -4.370 7.521 -32.591 1.00 28.12 162 SER A O 1
ATOM 1165 N N . GLY A 1 163 ? -3.868 5.912 -31.108 1.00 24.77 163 GLY A N 1
ATOM 1166 C CA . GLY A 1 163 ? -5.061 6.043 -30.259 1.00 24.77 163 GLY A CA 1
ATOM 1167 C C . GLY A 1 163 ? -4.611 6.347 -28.829 1.00 24.77 163 GLY A C 1
ATOM 1168 O O . GLY A 1 163 ? -3.887 5.551 -28.241 1.00 24.77 163 GLY A O 1
ATOM 1169 N N . GLY A 1 164 ? -4.925 7.541 -28.323 1.00 29.66 164 GLY A N 1
ATOM 1170 C CA . GLY A 1 164 ? -4.461 8.067 -27.034 1.00 29.66 164 GLY A CA 1
ATOM 1171 C C . GLY A 1 164 ? -5.607 8.254 -26.046 1.00 29.66 164 GLY A C 1
ATOM 1172 O O . GLY A 1 164 ? -5.936 9.387 -25.704 1.00 29.66 164 GLY A O 1
ATOM 1173 N N . THR A 1 165 ? -6.247 7.165 -25.631 1.00 38.09 165 THR A N 1
ATOM 1174 C CA . THR A 1 165 ? -7.289 7.188 -24.596 1.00 38.09 165 THR A CA 1
ATOM 1175 C C . THR A 1 165 ? -6.645 7.026 -23.222 1.00 38.09 165 THR A C 1
ATOM 1177 O O . THR A 1 165 ? -5.968 6.040 -22.990 1.00 38.09 165 THR A O 1
ATOM 1180 N N . GLU A 1 166 ? -6.797 8.012 -22.336 1.00 50.88 166 GLU A N 1
ATOM 1181 C CA . GLU A 1 166 ? -6.242 7.998 -20.971 1.00 50.88 166 GLU A CA 1
ATOM 1182 C C . GLU A 1 166 ? -7.245 7.366 -19.990 1.00 50.88 166 GLU A C 1
ATOM 1184 O O . GLU A 1 166 ? -8.263 7.980 -19.682 1.00 50.88 166 GLU A O 1
ATOM 1189 N N . GLY A 1 167 ? -6.975 6.169 -19.471 1.00 47.31 167 GLY A N 1
ATOM 1190 C CA . GLY A 1 167 ? -7.771 5.522 -18.428 1.00 47.31 167 GLY A CA 1
ATOM 1191 C C . GLY A 1 167 ? -7.266 5.844 -17.017 1.00 47.31 167 GLY A C 1
ATOM 1192 O O . GLY A 1 167 ? -6.065 5.827 -16.747 1.00 47.31 167 GLY A O 1
ATOM 1193 N N . SER A 1 168 ? -8.172 6.109 -16.069 1.00 59.25 168 SER A N 1
ATOM 1194 C CA . SER A 1 168 ? -7.816 6.338 -14.660 1.00 59.25 168 SER A CA 1
ATOM 1195 C C . SER A 1 168 ? -8.493 5.368 -13.688 1.00 59.25 168 SER A C 1
ATOM 1197 O O . SER A 1 168 ? -9.716 5.222 -13.667 1.00 59.25 168 SER A O 1
ATOM 1199 N N . VAL A 1 169 ? -7.701 4.733 -12.820 1.00 63.53 169 VAL A N 1
ATOM 1200 C CA . VAL A 1 169 ? -8.188 4.006 -11.638 1.00 63.53 169 VAL A CA 1
ATOM 1201 C C . VAL A 1 169 ? -7.681 4.721 -10.392 1.00 63.53 169 VAL A C 1
ATOM 1203 O O . VAL A 1 169 ? -6.476 4.839 -10.188 1.00 63.53 169 VAL A O 1
ATOM 1206 N N . ALA A 1 170 ? -8.590 5.202 -9.547 1.00 66.81 170 ALA A N 1
ATOM 1207 C CA . ALA A 1 170 ? -8.240 5.978 -8.362 1.00 66.81 170 ALA A CA 1
ATOM 1208 C C . ALA A 1 170 ? -8.896 5.414 -7.103 1.00 66.81 170 ALA A C 1
ATOM 1210 O O . ALA A 1 170 ? -10.097 5.146 -7.089 1.00 66.81 170 ALA A O 1
ATOM 1211 N N . ALA A 1 171 ? -8.156 5.298 -6.005 1.00 64.75 171 ALA A N 1
ATOM 1212 C CA . ALA A 1 171 ? -8.750 4.852 -4.755 1.00 64.75 171 ALA A CA 1
ATOM 1213 C C . ALA A 1 171 ? -8.221 5.575 -3.520 1.00 64.75 171 ALA A C 1
ATOM 1215 O O . ALA A 1 171 ? -7.041 5.902 -3.431 1.00 64.75 171 ALA A O 1
ATOM 1216 N N . VAL A 1 172 ? -9.114 5.804 -2.558 1.00 79.44 172 VAL A N 1
ATOM 1217 C CA . VAL A 1 172 ? -8.795 6.400 -1.257 1.00 79.44 172 VAL A CA 1
ATOM 1218 C C . VAL A 1 172 ? -9.426 5.548 -0.167 1.00 79.44 172 VAL A C 1
ATOM 1220 O O . VAL A 1 172 ? -10.637 5.321 -0.180 1.00 79.44 172 VAL A O 1
ATOM 1223 N N . ALA A 1 173 ? -8.620 5.106 0.792 1.00 78.69 173 ALA A N 1
ATOM 1224 C CA . ALA A 1 173 ? -9.100 4.367 1.949 1.00 78.69 173 ALA A CA 1
ATOM 1225 C C . ALA A 1 173 ? -8.595 4.962 3.258 1.00 78.69 173 ALA A C 1
ATOM 1227 O O . ALA A 1 173 ? -7.395 5.182 3.427 1.00 78.69 173 ALA A O 1
ATOM 1228 N N . THR A 1 174 ? -9.514 5.145 4.203 1.00 85.56 174 THR A N 1
ATOM 1229 C CA . THR A 1 174 ? -9.208 5.589 5.562 1.00 85.56 174 THR A CA 1
ATOM 1230 C C . THR A 1 174 ? -9.809 4.619 6.572 1.00 85.56 174 THR A C 1
ATOM 1232 O O . THR A 1 174 ? -11.021 4.408 6.589 1.00 85.56 174 THR A O 1
ATOM 1235 N N . ALA A 1 175 ? -8.980 4.037 7.434 1.00 80.62 175 ALA A N 1
ATOM 1236 C CA . ALA A 1 175 ? -9.431 3.208 8.546 1.00 80.62 175 ALA A CA 1
ATOM 1237 C C . ALA A 1 175 ? -8.922 3.793 9.864 1.00 80.62 175 ALA A C 1
ATOM 1239 O O . ALA A 1 175 ? -7.722 3.989 10.044 1.00 80.62 175 ALA A O 1
ATOM 1240 N N . THR A 1 176 ? -9.829 4.091 10.787 1.00 84.12 176 THR A N 1
ATOM 1241 C CA . THR A 1 176 ? -9.481 4.695 12.077 1.00 84.12 176 THR A CA 1
ATOM 1242 C C . THR A 1 176 ? -10.112 3.917 13.217 1.00 84.12 176 THR A C 1
ATOM 1244 O O . THR A 1 176 ? -11.253 3.461 13.104 1.00 84.12 176 THR A O 1
ATOM 1247 N N . ALA A 1 177 ? -9.380 3.784 14.319 1.00 82.50 177 ALA A N 1
ATOM 1248 C CA . ALA A 1 177 ? -9.967 3.448 15.605 1.00 82.50 177 ALA A CA 1
ATOM 1249 C C . ALA A 1 177 ? -9.535 4.460 16.677 1.00 82.50 177 ALA A C 1
ATOM 1251 O O . ALA A 1 177 ? -8.383 4.892 16.671 1.00 82.50 177 ALA A O 1
ATOM 1252 N N . ASP A 1 178 ? -10.429 4.826 17.599 1.00 86.81 178 ASP A N 1
ATOM 1253 C CA . ASP A 1 178 ? -10.149 5.789 18.676 1.00 86.81 178 ASP A CA 1
ATOM 1254 C C . ASP A 1 178 ? -10.681 5.331 20.042 1.00 86.81 178 ASP A C 1
ATOM 1256 O O . ASP A 1 178 ? -11.870 5.456 20.357 1.00 86.81 178 ASP A O 1
ATOM 1260 N N . ALA A 1 179 ? -9.769 4.834 20.881 1.00 86.00 179 ALA A N 1
ATOM 1261 C CA . ALA A 1 179 ? -10.053 4.387 22.243 1.00 86.00 179 ALA A CA 1
ATOM 1262 C C . ALA A 1 179 ? -9.960 5.505 23.306 1.00 86.00 179 ALA A C 1
ATOM 1264 O O . ALA A 1 179 ? -10.097 5.224 24.499 1.00 86.00 179 ALA A O 1
ATOM 1265 N N . SER A 1 180 ? -9.752 6.773 22.927 1.00 88.62 180 SER A N 1
ATOM 1266 C CA . SER A 1 180 ? -9.502 7.872 23.879 1.00 88.62 180 SER A CA 1
ATOM 1267 C C . SER A 1 180 ? -10.622 8.041 24.905 1.00 88.62 180 SER A C 1
ATOM 1269 O O . SER A 1 180 ? -10.352 8.224 26.092 1.00 88.62 180 SER A O 1
ATOM 1271 N N . ALA A 1 181 ? -11.881 7.915 24.476 1.00 87.50 181 ALA A N 1
ATOM 1272 C CA . ALA A 1 181 ? -13.031 7.996 25.373 1.00 87.50 181 ALA A CA 1
ATOM 1273 C C . ALA A 1 181 ? -13.069 6.849 26.399 1.00 87.50 181 ALA A C 1
ATOM 1275 O O . ALA A 1 181 ? -13.532 7.057 27.519 1.00 87.50 181 ALA A O 1
ATOM 1276 N N . ILE A 1 182 ? -12.556 5.664 26.045 1.00 87.06 182 ILE A N 1
ATOM 1277 C CA . ILE A 1 182 ? -12.466 4.517 26.958 1.00 87.06 182 ILE A CA 1
ATOM 1278 C C . ILE A 1 182 ? -11.453 4.817 28.059 1.00 87.06 182 ILE A C 1
ATOM 1280 O O . ILE A 1 182 ? -11.767 4.731 29.247 1.00 87.06 182 ILE A O 1
ATOM 1284 N N . VAL A 1 183 ? -10.253 5.236 27.656 1.00 89.00 183 VAL A N 1
ATOM 1285 C CA . VAL A 1 183 ? -9.160 5.574 28.575 1.00 89.00 183 VAL A CA 1
ATOM 1286 C C . VAL A 1 183 ? -9.562 6.724 29.498 1.00 89.00 183 VAL A C 1
ATOM 1288 O O . VAL A 1 183 ? -9.365 6.646 30.711 1.00 89.00 183 VAL A O 1
ATOM 1291 N N . GLU A 1 184 ? -10.178 7.771 28.947 1.00 89.75 184 GLU A N 1
ATOM 1292 C CA . GLU A 1 184 ? -10.651 8.922 29.714 1.00 89.75 184 GLU A CA 1
ATOM 1293 C C . GLU A 1 184 ? -11.731 8.540 30.738 1.00 89.75 184 GLU A C 1
ATOM 1295 O O . GLU A 1 184 ? -11.686 9.009 31.878 1.00 89.75 184 GLU A O 1
ATOM 1300 N N . ALA A 1 185 ? -12.686 7.686 30.361 1.00 89.88 185 ALA A N 1
ATOM 1301 C CA . ALA A 1 185 ? -13.757 7.259 31.254 1.00 89.88 185 ALA A CA 1
ATOM 1302 C C . ALA A 1 185 ? -13.236 6.374 32.398 1.00 89.88 185 ALA A C 1
ATOM 1304 O O . ALA A 1 185 ? -13.580 6.617 33.554 1.00 89.88 185 ALA A O 1
ATOM 1305 N N . ILE A 1 186 ? -12.348 5.413 32.111 1.00 89.88 186 ILE A N 1
ATOM 1306 C CA . ILE A 1 186 ? -11.724 4.559 33.138 1.00 89.88 186 ILE A CA 1
ATOM 1307 C C . ILE A 1 186 ? -10.897 5.402 34.111 1.00 89.88 186 ILE A C 1
ATOM 1309 O O . ILE A 1 186 ? -11.002 5.231 35.324 1.00 89.88 186 ILE A O 1
ATOM 1313 N N . ALA A 1 187 ? -10.118 6.359 33.599 1.00 90.69 187 ALA A N 1
ATOM 1314 C CA . ALA A 1 187 ? -9.308 7.247 34.429 1.00 90.69 187 ALA A CA 1
ATOM 1315 C C . ALA A 1 187 ? -10.154 8.043 35.446 1.00 90.69 187 ALA A C 1
ATOM 1317 O O . ALA A 1 187 ? -9.709 8.273 36.574 1.00 90.69 187 ALA A O 1
ATOM 1318 N N . LYS A 1 188 ? -11.380 8.433 35.064 1.00 91.25 188 LYS A N 1
ATOM 1319 C CA . LYS A 1 188 ? -12.305 9.238 35.882 1.00 91.25 188 LYS A CA 1
ATOM 1320 C C . LYS A 1 188 ? -13.265 8.426 36.760 1.00 91.25 188 LYS A C 1
ATOM 1322 O O . LYS A 1 188 ? -13.898 9.017 37.635 1.00 91.25 188 LYS A O 1
ATOM 1327 N N . ALA A 1 189 ? -13.406 7.123 36.531 1.00 89.56 189 ALA A N 1
ATOM 1328 C CA . ALA A 1 189 ? -14.345 6.273 37.264 1.00 89.56 189 ALA A CA 1
ATOM 1329 C C . ALA A 1 189 ? -13.991 6.153 38.760 1.00 89.56 189 ALA A C 1
ATOM 1331 O O . ALA A 1 189 ? -12.845 6.366 39.144 1.00 89.56 189 ALA A O 1
ATOM 1332 N N . PRO A 1 190 ? -14.918 5.784 39.654 1.00 89.00 190 PRO A N 1
ATOM 1333 C CA . PRO A 1 190 ? -14.550 5.282 40.976 1.00 89.00 190 PRO A CA 1
ATOM 1334 C C . PRO A 1 190 ? -13.748 3.975 40.858 1.00 89.00 190 PRO A C 1
ATOM 1336 O O . PRO A 1 190 ? -14.033 3.141 40.004 1.00 89.00 190 PRO A O 1
ATOM 1339 N N . VAL A 1 191 ? -12.745 3.772 41.720 1.00 89.62 191 VAL A N 1
ATOM 1340 C CA . VAL A 1 191 ? -11.981 2.511 41.725 1.00 89.62 191 VAL A CA 1
ATOM 1341 C C . VAL A 1 191 ? -12.896 1.376 42.179 1.00 89.62 191 VAL A C 1
ATOM 1343 O O . VAL A 1 191 ? -13.417 1.413 43.295 1.00 89.62 191 VAL A O 1
ATOM 1346 N N . SER A 1 192 ? -13.050 0.354 41.343 1.00 90.38 192 SER A N 1
ATOM 1347 C CA . SER A 1 192 ? -13.781 -0.868 41.677 1.00 90.38 192 SER A CA 1
ATOM 1348 C C . SER A 1 192 ? -13.203 -2.082 40.948 1.00 90.38 192 SER A C 1
ATOM 1350 O O . SER A 1 192 ? -12.524 -1.958 39.920 1.00 90.38 192 SER A O 1
ATOM 1352 N N . ASP A 1 193 ? -13.497 -3.273 41.468 1.00 88.19 193 ASP A N 1
ATOM 1353 C CA . ASP A 1 193 ? -13.127 -4.530 40.809 1.00 88.19 193 ASP A CA 1
ATOM 1354 C C . ASP A 1 193 ? -13.818 -4.656 39.440 1.00 88.19 193 ASP A C 1
ATOM 1356 O O . ASP A 1 193 ? -13.216 -5.152 38.491 1.00 88.19 193 ASP A O 1
ATOM 1360 N N . GLY A 1 194 ? -15.044 -4.132 39.309 1.00 87.44 194 GLY A N 1
ATOM 1361 C CA . GLY A 1 194 ? -15.793 -4.073 38.051 1.00 87.44 194 GLY A CA 1
ATOM 1362 C C . GLY A 1 194 ? -15.115 -3.207 36.988 1.00 87.44 194 GLY A C 1
ATOM 1363 O O . GLY A 1 194 ? -14.942 -3.652 35.856 1.00 87.44 194 GLY A O 1
ATOM 1364 N N . VAL A 1 195 ? -14.654 -2.005 37.357 1.00 88.69 195 VAL A N 1
ATOM 1365 C CA . VAL A 1 195 ? -13.892 -1.116 36.456 1.00 88.69 195 VAL A CA 1
ATOM 1366 C C . VAL A 1 195 ? -12.577 -1.762 36.033 1.00 88.69 195 VAL A C 1
ATOM 1368 O O . VAL A 1 195 ? -12.219 -1.714 34.859 1.00 88.69 195 VAL A O 1
ATOM 1371 N N . THR A 1 196 ? -11.877 -2.404 36.969 1.00 89.81 196 THR A N 1
ATOM 1372 C CA . THR A 1 196 ? -10.617 -3.102 36.676 1.00 89.81 196 THR A CA 1
ATOM 1373 C C . THR A 1 196 ? -10.844 -4.274 35.721 1.00 89.81 196 THR A C 1
ATOM 1375 O O . THR A 1 196 ? -10.102 -4.426 34.751 1.00 89.81 196 THR A O 1
ATOM 1378 N N . ALA A 1 197 ? -11.892 -5.072 35.953 1.00 87.38 197 ALA A N 1
ATOM 1379 C CA . ALA A 1 197 ? -12.268 -6.177 35.078 1.00 87.38 197 ALA A CA 1
ATOM 1380 C C . ALA A 1 197 ? -12.640 -5.681 33.676 1.00 87.38 197 ALA A C 1
ATOM 1382 O O . ALA A 1 197 ? -12.117 -6.203 32.697 1.00 87.38 197 ALA A O 1
ATOM 1383 N N . LEU A 1 198 ? -13.469 -4.635 33.574 1.00 86.81 198 LEU A N 1
ATOM 1384 C CA . LEU A 1 198 ? -13.861 -4.024 32.301 1.00 86.81 198 LEU A CA 1
ATOM 1385 C C . LEU A 1 198 ? -12.653 -3.463 31.535 1.00 86.81 198 LEU A C 1
ATOM 1387 O O . LEU A 1 198 ? -12.529 -3.682 30.333 1.00 86.81 198 LEU A O 1
ATOM 1391 N N . ALA A 1 199 ? -11.739 -2.777 32.227 1.00 89.69 199 ALA A N 1
ATOM 1392 C CA . ALA A 1 199 ? -10.508 -2.264 31.635 1.00 89.69 199 ALA A CA 1
ATOM 1393 C C . ALA A 1 199 ? -9.619 -3.393 31.097 1.00 89.69 199 ALA A C 1
ATOM 1395 O O . ALA A 1 199 ? -9.159 -3.315 29.962 1.00 89.69 199 ALA A O 1
ATOM 1396 N N . GLY A 1 200 ? -9.428 -4.467 31.871 1.00 88.44 200 GLY A N 1
ATOM 1397 C CA . GLY A 1 200 ? -8.683 -5.645 31.419 1.00 88.44 200 GLY A CA 1
ATOM 1398 C C . GLY A 1 200 ? -9.320 -6.307 30.194 1.00 88.44 200 GLY A C 1
ATOM 1399 O O . GLY A 1 200 ? -8.625 -6.697 29.261 1.00 88.44 200 GLY A O 1
ATOM 1400 N N . ALA A 1 201 ? -10.649 -6.354 30.160 1.00 85.25 201 ALA A N 1
ATOM 1401 C CA . ALA A 1 201 ? -11.434 -6.858 29.043 1.00 85.25 201 ALA A CA 1
ATOM 1402 C C . ALA A 1 201 ? -11.259 -6.022 27.759 1.00 85.25 201 ALA A C 1
ATOM 1404 O O . ALA A 1 201 ? -11.019 -6.577 26.682 1.00 85.25 201 ALA A O 1
ATOM 1405 N N . PHE A 1 202 ? -11.321 -4.689 27.868 1.00 86.38 202 PHE A N 1
ATOM 1406 C CA . PHE A 1 202 ? -11.005 -3.793 26.754 1.00 86.38 202 PHE A CA 1
ATOM 1407 C C . PHE A 1 202 ? -9.555 -3.949 26.310 1.00 86.38 202 PHE A C 1
ATOM 1409 O O . PHE A 1 202 ? -9.309 -4.084 25.117 1.00 86.38 202 PHE A O 1
ATOM 1416 N N . ALA A 1 203 ? -8.604 -3.979 27.244 1.00 88.38 203 ALA A N 1
ATOM 1417 C CA . ALA A 1 203 ? -7.194 -4.158 26.923 1.00 88.38 203 ALA A CA 1
ATOM 1418 C C . ALA A 1 203 ? -6.968 -5.456 26.131 1.00 88.38 203 ALA A C 1
ATOM 1420 O O . ALA A 1 203 ? -6.352 -5.432 25.072 1.00 88.38 203 ALA A O 1
ATOM 1421 N N . GLN A 1 204 ? -7.546 -6.578 26.562 1.00 86.44 204 GLN A N 1
ATOM 1422 C CA . GLN A 1 204 ? -7.449 -7.833 25.817 1.00 86.44 204 GLN A CA 1
ATOM 1423 C C . GLN A 1 204 ? -8.048 -7.724 24.402 1.00 86.44 204 GLN A C 1
ATOM 1425 O O . GLN A 1 204 ? -7.406 -8.121 23.433 1.00 86.44 204 GLN A O 1
ATOM 1430 N N . SER A 1 205 ? -9.246 -7.143 24.276 1.00 83.06 205 SER A N 1
ATOM 1431 C CA . SER A 1 205 ? -9.942 -6.983 22.986 1.00 83.06 205 SER A CA 1
ATOM 1432 C C . SER A 1 205 ? -9.177 -6.096 22.002 1.00 83.06 205 SER A C 1
ATOM 1434 O O . SER A 1 205 ? -9.142 -6.359 20.800 1.00 83.06 205 SER A O 1
ATOM 1436 N N . LEU A 1 206 ? -8.590 -5.010 22.511 1.00 85.75 206 LEU A N 1
ATOM 1437 C CA . LEU A 1 206 ? -7.852 -4.030 21.721 1.00 85.75 206 LEU A CA 1
ATOM 1438 C C . LEU A 1 206 ? -6.476 -4.557 21.321 1.00 85.75 206 LEU A C 1
ATOM 1440 O O . LEU A 1 206 ? -6.067 -4.328 20.192 1.00 85.75 206 LEU A O 1
ATOM 1444 N N . ALA A 1 207 ? -5.797 -5.313 22.186 1.00 86.19 207 ALA A N 1
ATOM 1445 C CA . ALA A 1 207 ? -4.498 -5.903 21.859 1.00 86.19 207 ALA A CA 1
ATOM 1446 C C . ALA A 1 207 ? -4.563 -6.878 20.667 1.00 86.19 207 ALA A C 1
ATOM 1448 O O . ALA A 1 207 ? -3.572 -7.053 19.965 1.00 86.19 207 ALA A O 1
ATOM 1449 N N . GLU A 1 208 ? -5.721 -7.500 20.425 1.00 85.56 208 GLU A N 1
ATOM 1450 C CA . GLU A 1 208 ? -5.982 -8.354 19.254 1.00 85.56 208 GLU A CA 1
ATOM 1451 C C . GLU A 1 208 ? -6.682 -7.609 18.101 1.00 85.56 208 GLU A C 1
ATOM 1453 O O . GLU A 1 208 ? -7.091 -8.225 17.112 1.00 85.56 208 GLU A O 1
ATOM 1458 N N . GLY A 1 209 ? -6.880 -6.297 18.238 1.00 87.19 209 GLY A N 1
ATOM 1459 C CA . GLY A 1 209 ? -7.586 -5.481 17.263 1.00 87.19 209 GLY A CA 1
ATOM 1460 C C . GLY A 1 209 ? -6.813 -5.328 15.955 1.00 87.19 209 GLY A C 1
ATOM 1461 O O . GLY A 1 209 ? -5.583 -5.342 15.926 1.00 87.19 209 GLY A O 1
ATOM 1462 N N . THR A 1 210 ? -7.545 -5.126 14.861 1.00 91.19 210 THR A N 1
ATOM 1463 C CA . THR A 1 210 ? -6.971 -4.939 13.525 1.00 91.19 210 THR A CA 1
ATOM 1464 C C . THR A 1 210 ? -7.628 -3.764 12.803 1.00 91.19 210 THR A C 1
ATOM 1466 O O . THR A 1 210 ? -8.851 -3.696 12.674 1.00 91.19 210 THR A O 1
ATOM 1469 N N . ILE A 1 211 ? -6.818 -2.856 12.270 1.00 92.00 211 ILE A N 1
ATOM 1470 C CA . ILE A 1 211 ? -7.219 -1.708 11.456 1.00 92.00 211 ILE A CA 1
ATOM 1471 C C . ILE A 1 211 ? -6.507 -1.840 10.113 1.00 92.00 211 ILE A C 1
ATOM 1473 O O . ILE A 1 211 ? -5.284 -1.776 10.046 1.00 92.00 211 ILE A O 1
ATOM 1477 N N . ILE A 1 212 ? -7.266 -2.038 9.038 1.00 95.00 212 ILE A N 1
ATOM 1478 C CA . ILE A 1 212 ? -6.720 -2.212 7.689 1.00 95.00 212 ILE A CA 1
ATOM 1479 C C . ILE A 1 212 ? -7.322 -1.163 6.758 1.00 95.00 212 ILE A C 1
ATOM 1481 O O . ILE A 1 212 ? -8.529 -1.156 6.523 1.00 95.00 212 ILE A O 1
ATOM 1485 N N . ALA A 1 213 ? -6.482 -0.313 6.177 1.00 96.00 213 ALA A N 1
ATOM 1486 C CA . ALA A 1 213 ? -6.852 0.543 5.055 1.00 96.00 213 ALA A CA 1
ATOM 1487 C C . ALA A 1 213 ? -6.165 0.044 3.784 1.00 96.00 213 ALA A C 1
ATOM 1489 O O . ALA A 1 213 ? -4.941 -0.092 3.757 1.00 96.00 213 ALA A O 1
ATOM 1490 N N . ARG A 1 214 ? -6.937 -0.209 2.725 1.00 97.19 214 ARG A N 1
ATOM 1491 C CA . ARG A 1 214 ? -6.417 -0.554 1.402 1.00 97.19 214 ARG A CA 1
ATOM 1492 C C . ARG A 1 214 ? -6.982 0.378 0.353 1.00 97.19 214 ARG A C 1
ATOM 1494 O O . ARG A 1 214 ? -8.191 0.403 0.155 1.00 97.19 214 ARG A O 1
ATOM 1501 N N . GLY A 1 215 ? -6.129 1.139 -0.326 1.00 95.00 215 GLY A N 1
ATOM 1502 C CA . GLY A 1 215 ? -6.581 1.987 -1.427 1.00 95.00 215 GLY A CA 1
ATOM 1503 C C . GLY A 1 215 ? -7.195 1.103 -2.513 1.00 95.00 215 GLY A C 1
ATOM 1504 O O . GLY A 1 215 ? -8.411 1.084 -2.695 1.00 95.00 215 GLY A O 1
ATOM 1505 N N . ILE A 1 216 ? -6.359 0.294 -3.157 1.00 96.56 216 ILE A N 1
ATOM 1506 C CA . ILE A 1 216 ? -6.760 -0.763 -4.085 1.00 96.56 216 ILE A CA 1
ATOM 1507 C C . ILE A 1 216 ? -6.375 -2.115 -3.482 1.00 96.56 216 ILE A C 1
ATOM 1509 O O . ILE A 1 216 ? -5.203 -2.382 -3.237 1.00 96.56 216 ILE A O 1
ATOM 1513 N N . ASN A 1 217 ? -7.353 -2.993 -3.282 1.00 97.25 217 ASN A N 1
ATOM 1514 C CA . ASN A 1 217 ? -7.139 -4.402 -2.976 1.00 97.25 217 ASN A CA 1
ATOM 1515 C C . ASN A 1 217 ? -7.291 -5.231 -4.261 1.00 97.25 217 ASN A C 1
ATOM 1517 O O . ASN A 1 217 ? -8.392 -5.661 -4.594 1.00 97.25 217 ASN A O 1
ATOM 1521 N N . ASN A 1 218 ? -6.190 -5.458 -4.977 1.00 96.44 218 ASN A N 1
ATOM 1522 C CA . ASN A 1 218 ? -6.108 -6.292 -6.182 1.00 96.44 218 ASN A CA 1
ATOM 1523 C C . ASN A 1 218 ? -5.632 -7.726 -5.879 1.00 96.44 218 ASN A C 1
ATOM 1525 O O . ASN A 1 218 ? -5.069 -8.410 -6.732 1.00 96.44 218 ASN A O 1
ATOM 1529 N N . LYS A 1 219 ? -5.834 -8.212 -4.654 1.00 96.62 219 LYS A N 1
ATOM 1530 C CA . LYS A 1 219 ? -5.370 -9.541 -4.254 1.00 96.62 219 LYS A CA 1
ATOM 1531 C C . LYS A 1 219 ? -6.004 -10.652 -5.098 1.00 96.62 219 LYS A C 1
ATOM 1533 O O . LYS A 1 219 ? -7.223 -10.826 -5.081 1.00 96.62 219 LYS A O 1
ATOM 1538 N N . ASN A 1 220 ? -5.181 -11.449 -5.781 1.00 97.25 220 ASN A N 1
ATOM 1539 C CA . ASN A 1 220 ? -5.611 -12.429 -6.795 1.00 97.25 220 ASN A CA 1
ATOM 1540 C C . ASN A 1 220 ? -6.486 -11.839 -7.925 1.00 97.25 220 ASN A C 1
ATOM 1542 O O . ASN A 1 220 ? -7.192 -12.586 -8.602 1.00 97.25 220 ASN A O 1
ATOM 1546 N N . GLY A 1 221 ? -6.529 -10.515 -8.063 1.00 95.81 221 GLY A N 1
ATOM 1547 C CA . GLY A 1 221 ? -7.288 -9.816 -9.090 1.00 95.81 221 GLY A CA 1
ATOM 1548 C C . GLY A 1 221 ? -6.422 -9.501 -10.302 1.00 95.81 221 GLY A C 1
ATOM 1549 O O . GLY A 1 221 ? -5.199 -9.672 -10.288 1.00 95.81 221 GLY A O 1
ATOM 1550 N N . ILE A 1 222 ? -7.069 -9.027 -11.360 1.00 96.12 222 ILE A N 1
ATOM 1551 C CA . ILE A 1 222 ? -6.391 -8.524 -12.552 1.00 96.12 222 ILE A CA 1
ATOM 1552 C C . ILE A 1 222 ? -6.835 -7.085 -12.780 1.00 96.12 222 ILE A C 1
ATOM 1554 O O . ILE A 1 222 ? -8.029 -6.795 -12.863 1.00 96.12 222 ILE A O 1
ATOM 1558 N N . MET A 1 223 ? -5.865 -6.188 -12.913 1.00 93.75 223 MET A N 1
ATOM 1559 C CA . MET A 1 223 ? -6.079 -4.858 -13.463 1.00 93.75 223 MET A CA 1
ATOM 1560 C C . MET A 1 223 ? -5.303 -4.745 -14.762 1.00 93.75 223 MET A C 1
ATOM 1562 O O . MET A 1 223 ? -4.141 -5.142 -14.857 1.00 93.75 223 MET A O 1
ATOM 1566 N N . THR A 1 224 ? -5.961 -4.247 -15.792 1.00 91.50 224 THR A N 1
ATOM 1567 C CA . THR A 1 224 ? -5.334 -4.008 -17.084 1.00 91.50 224 THR A CA 1
ATOM 1568 C C . THR A 1 224 ? -5.830 -2.681 -17.616 1.00 91.50 224 THR A C 1
ATOM 1570 O O . THR A 1 224 ? -7.027 -2.529 -17.852 1.00 91.50 224 THR A O 1
ATOM 1573 N N . THR A 1 225 ? -4.928 -1.725 -17.778 1.00 84.94 225 THR A N 1
ATOM 1574 C CA . THR A 1 225 ? -5.166 -0.572 -18.644 1.00 84.94 225 THR A CA 1
ATOM 1575 C C . THR A 1 225 ? -4.626 -0.913 -20.039 1.00 84.94 225 THR A C 1
ATOM 1577 O O . THR A 1 225 ? -4.128 -2.027 -20.255 1.00 84.94 225 THR A O 1
ATOM 1580 N N . ALA A 1 226 ? -4.910 -0.094 -21.038 1.00 78.62 226 ALA A N 1
ATOM 1581 C CA . ALA A 1 226 ? -4.814 -0.507 -22.432 1.00 78.62 226 ALA A CA 1
ATOM 1582 C C . ALA A 1 226 ? -3.752 0.311 -23.172 1.00 78.62 226 ALA A C 1
ATOM 1584 O O . ALA A 1 226 ? -2.580 0.258 -22.833 1.00 78.62 226 ALA A O 1
ATOM 1585 N N . THR A 1 227 ? -4.108 0.949 -24.281 1.00 79.88 227 THR A N 1
ATOM 1586 C CA . THR A 1 227 ? -3.205 1.876 -24.964 1.00 79.88 227 THR A CA 1
ATOM 1587 C C . THR A 1 227 ? -3.550 3.277 -24.503 1.00 79.88 227 THR A C 1
ATOM 1589 O O . THR A 1 227 ? -4.712 3.664 -24.633 1.00 79.88 227 THR A O 1
ATOM 1592 N N . GLY A 1 228 ? -2.582 4.061 -24.047 1.00 79.44 228 GLY A N 1
ATOM 1593 C CA . GLY A 1 228 ? -2.930 5.348 -23.471 1.00 79.44 228 GLY A CA 1
ATOM 1594 C C . GLY A 1 228 ? -1.844 5.976 -22.631 1.00 79.44 228 GLY A C 1
ATOM 1595 O O . GLY A 1 228 ? -0.709 5.537 -22.599 1.00 79.44 228 GLY A O 1
ATOM 1596 N N . ARG A 1 229 ? -2.187 7.077 -21.980 1.00 84.12 229 ARG A N 1
ATOM 1597 C CA . ARG A 1 229 ? -1.442 7.534 -20.812 1.00 84.12 229 ARG A CA 1
ATOM 1598 C C . ARG A 1 229 ? -2.315 7.206 -19.619 1.00 84.12 229 ARG A C 1
ATOM 1600 O O . ARG A 1 229 ? -3.151 8.010 -19.210 1.00 84.12 229 ARG A O 1
ATOM 1607 N N . ASP A 1 230 ? -2.166 5.991 -19.129 1.00 85.44 230 ASP A N 1
ATOM 1608 C CA . ASP A 1 230 ? -3.024 5.461 -18.092 1.00 85.44 230 ASP A CA 1
ATOM 1609 C C . ASP A 1 230 ? -2.481 5.817 -16.709 1.00 85.44 230 ASP A C 1
ATOM 1611 O O . ASP A 1 230 ? -1.286 6.027 -16.495 1.00 85.44 230 ASP A O 1
ATOM 1615 N N . THR A 1 231 ? -3.376 5.973 -15.737 1.00 88.75 231 THR A N 1
ATOM 1616 C CA . THR A 1 231 ? -2.992 6.319 -14.367 1.00 88.75 231 THR A CA 1
ATOM 1617 C C . THR A 1 231 ? -3.741 5.473 -13.357 1.00 88.75 231 THR A C 1
ATOM 1619 O O . THR A 1 231 ? -4.959 5.574 -13.208 1.00 88.75 231 THR A O 1
ATOM 1622 N N . ILE A 1 232 ? -2.991 4.700 -12.581 1.00 91.81 232 ILE A N 1
ATOM 1623 C CA . ILE A 1 232 ? -3.481 3.992 -11.406 1.00 91.81 232 ILE A CA 1
ATOM 1624 C C . ILE A 1 232 ? -2.919 4.702 -10.177 1.00 91.81 232 ILE A C 1
ATOM 1626 O O . ILE A 1 232 ? -1.708 4.793 -9.989 1.00 91.81 232 ILE A O 1
ATOM 1630 N N . THR A 1 233 ? -3.790 5.238 -9.328 1.00 93.25 233 THR A N 1
ATOM 1631 C CA . THR A 1 233 ? -3.388 5.925 -8.097 1.00 93.25 233 THR A CA 1
ATOM 1632 C C . THR A 1 233 ? -4.169 5.405 -6.907 1.00 93.25 233 THR A C 1
ATOM 1634 O O . THR A 1 233 ? -5.396 5.323 -6.938 1.00 93.25 233 THR A O 1
ATOM 1637 N N . ALA A 1 234 ? -3.474 5.114 -5.816 1.00 92.06 234 ALA A N 1
ATOM 1638 C CA . ALA A 1 234 ? -4.116 4.696 -4.586 1.00 92.06 234 ALA A CA 1
ATOM 1639 C C . ALA A 1 234 ? -3.493 5.366 -3.367 1.00 92.06 234 ALA A C 1
ATOM 1641 O O . ALA A 1 234 ? -2.271 5.483 -3.260 1.00 92.06 234 ALA A O 1
ATOM 1642 N N . THR A 1 235 ? -4.342 5.771 -2.426 1.00 94.44 235 THR A N 1
ATOM 1643 C CA . THR A 1 235 ? -3.915 6.241 -1.112 1.00 94.44 235 THR A CA 1
ATOM 1644 C C . THR A 1 235 ? -4.588 5.438 -0.008 1.00 94.44 235 THR A C 1
ATOM 1646 O O . THR A 1 235 ? -5.778 5.115 -0.079 1.00 94.44 235 THR A O 1
ATOM 1649 N N . ALA A 1 236 ? -3.819 5.103 1.024 1.00 92.75 236 ALA A N 1
ATOM 1650 C CA . ALA A 1 236 ? -4.318 4.409 2.203 1.00 92.75 236 ALA A CA 1
ATOM 1651 C C . ALA A 1 236 ? -3.810 5.082 3.474 1.00 92.75 236 ALA A C 1
ATOM 1653 O O . ALA A 1 236 ? -2.610 5.282 3.648 1.00 92.75 236 ALA A O 1
ATOM 1654 N N . THR A 1 237 ? -4.722 5.422 4.377 1.00 94.25 237 THR A N 1
ATOM 1655 C CA . THR A 1 237 ? -4.387 5.919 5.711 1.00 94.25 237 THR A CA 1
ATOM 1656 C C . THR A 1 237 ? -5.039 5.033 6.755 1.00 94.25 237 THR A C 1
ATOM 1658 O O . THR A 1 237 ? -6.263 4.922 6.809 1.00 94.25 237 THR A O 1
ATOM 1661 N N . SER A 1 238 ? -4.230 4.410 7.596 1.00 92.06 238 SER A N 1
ATOM 1662 C CA . SER A 1 238 ? -4.695 3.695 8.773 1.00 92.06 238 SER A CA 1
ATOM 1663 C C . SER A 1 238 ? -4.187 4.406 10.026 1.00 92.06 238 SER A C 1
ATOM 1665 O O . SER A 1 238 ? -3.118 5.022 10.022 1.00 92.06 238 SER A O 1
ATOM 1667 N N . SER A 1 239 ? -5.004 4.425 11.076 1.00 88.69 239 SER A N 1
ATOM 1668 C CA . SER A 1 239 ? -4.615 5.030 12.345 1.00 88.69 239 SER A CA 1
ATOM 1669 C C . SER A 1 239 ? -5.342 4.375 13.511 1.00 88.69 239 SER A C 1
ATOM 1671 O O . SER A 1 239 ? -6.563 4.484 13.644 1.00 88.69 239 SER A O 1
ATOM 1673 N N . ALA A 1 240 ? -4.572 3.756 14.402 1.00 83.06 240 ALA A N 1
ATOM 1674 C CA . ALA A 1 240 ? -4.954 3.653 15.803 1.00 83.06 240 ALA A CA 1
ATOM 1675 C C . ALA A 1 240 ? -4.656 5.013 16.455 1.00 83.06 240 ALA A C 1
ATOM 1677 O O . ALA A 1 240 ? -3.502 5.445 16.492 1.00 83.06 240 ALA A O 1
ATOM 1678 N N . ALA A 1 241 ? -5.685 5.737 16.898 1.00 69.62 241 ALA A N 1
ATOM 1679 C CA . ALA A 1 241 ? -5.514 7.072 17.457 1.00 69.62 241 ALA A CA 1
ATOM 1680 C C . ALA A 1 241 ? -4.551 7.057 18.658 1.00 69.62 241 ALA A C 1
ATOM 1682 O O . ALA A 1 241 ? -4.709 6.293 19.609 1.00 69.62 241 ALA A O 1
ATOM 1683 N N . THR A 1 242 ? -3.565 7.951 18.651 1.00 64.56 242 THR A N 1
ATOM 1684 C CA . THR A 1 242 ? -2.790 8.244 19.861 1.00 64.56 242 THR A CA 1
ATOM 1685 C C . THR A 1 242 ? -3.716 8.834 20.920 1.00 64.56 242 THR A C 1
ATOM 1687 O O . THR A 1 242 ? -4.616 9.597 20.566 1.00 64.56 242 THR A O 1
ATOM 1690 N N . LEU A 1 243 ? -3.463 8.544 22.201 1.00 68.50 243 LEU A N 1
ATOM 1691 C CA . LEU A 1 243 ? -4.227 9.110 23.317 1.00 68.50 243 LEU A CA 1
ATOM 1692 C C . LEU A 1 243 ? -4.477 10.609 23.122 1.00 68.50 243 LEU A C 1
ATOM 1694 O O . LEU A 1 243 ? -3.533 11.393 22.987 1.00 68.50 243 LEU A O 1
ATOM 1698 N N . SER A 1 244 ? -5.748 11.009 23.141 1.00 68.25 244 SER A N 1
ATOM 1699 C CA . SER A 1 244 ? -6.106 12.422 23.084 1.00 68.25 244 SER A CA 1
ATOM 1700 C C . SER A 1 244 ? -5.482 13.200 24.252 1.00 68.25 244 SER A C 1
ATOM 1702 O O . SER A 1 244 ? -5.196 12.659 25.326 1.00 68.25 244 SER A O 1
ATOM 1704 N N . GLN A 1 245 ? -5.325 14.517 24.091 1.00 69.00 245 GLN A N 1
ATOM 1705 C CA . GLN A 1 245 ? -4.867 15.379 25.186 1.00 69.00 245 GLN A CA 1
ATOM 1706 C C . GLN A 1 245 ? -5.799 15.300 26.411 1.00 69.00 245 GLN A C 1
ATOM 1708 O O . GLN A 1 245 ? -5.329 15.409 27.547 1.00 69.00 245 GLN A O 1
ATOM 1713 N N . SER A 1 246 ? -7.104 15.082 26.199 1.00 63.91 246 SER A N 1
ATOM 1714 C CA . SER A 1 246 ? -8.071 14.883 27.284 1.00 63.91 246 SER A CA 1
ATOM 1715 C C . SER A 1 246 ? -7.828 13.568 28.026 1.00 63.91 246 SER A C 1
ATOM 1717 O O . SER A 1 246 ? -7.788 13.580 29.257 1.00 63.91 246 SER A O 1
ATOM 1719 N N . ALA A 1 247 ? -7.561 12.472 27.311 1.00 75.19 247 ALA A N 1
ATOM 1720 C CA . ALA A 1 247 ? -7.220 11.181 27.902 1.00 75.19 247 ALA A CA 1
ATOM 1721 C C . ALA A 1 247 ? -5.887 11.242 28.667 1.00 75.19 247 ALA A C 1
ATOM 1723 O O . ALA A 1 247 ? -5.812 10.794 29.810 1.00 75.19 247 ALA A O 1
ATOM 1724 N N . ALA A 1 248 ? -4.859 11.881 28.098 1.00 79.38 248 ALA A N 1
ATOM 1725 C CA . ALA A 1 248 ? -3.572 12.091 28.766 1.00 79.38 248 ALA A CA 1
ATOM 1726 C C . ALA A 1 248 ? -3.706 12.936 30.050 1.00 79.38 248 ALA A C 1
ATOM 1728 O O . ALA A 1 248 ? -3.112 12.624 31.084 1.00 79.38 248 ALA A O 1
ATOM 1729 N N . SER A 1 249 ? -4.535 13.984 30.009 1.00 81.25 249 SER A N 1
ATOM 1730 C CA . SER A 1 249 ? -4.822 14.818 31.182 1.00 81.25 249 SER A CA 1
ATOM 1731 C C . SER A 1 249 ? -5.584 14.032 32.253 1.00 81.25 249 SER A C 1
ATOM 1733 O O . SER A 1 249 ? -5.210 14.080 33.425 1.00 81.25 249 SER A O 1
ATOM 1735 N N . ALA A 1 250 ? -6.602 13.257 31.864 1.00 80.56 250 ALA A N 1
ATOM 1736 C CA . ALA A 1 250 ? -7.347 12.396 32.779 1.00 80.56 250 ALA A CA 1
ATOM 1737 C C . ALA A 1 250 ? -6.425 11.375 33.468 1.00 80.56 250 ALA A C 1
ATOM 1739 O O . ALA A 1 250 ? -6.447 11.273 34.693 1.00 80.56 250 ALA A O 1
ATOM 1740 N N . LEU A 1 251 ? -5.537 10.720 32.713 1.00 86.62 251 LEU A N 1
ATOM 1741 C CA . LEU A 1 251 ? -4.528 9.788 33.230 1.00 86.62 251 LEU A CA 1
ATOM 1742 C C . LEU A 1 251 ? -3.634 10.404 34.314 1.00 86.62 251 LEU A C 1
ATOM 1744 O O . LEU A 1 251 ? -3.355 9.755 35.317 1.00 86.62 251 LEU A O 1
ATOM 1748 N N . SER A 1 252 ? -3.210 11.660 34.144 1.00 86.38 252 SER A N 1
ATOM 1749 C CA . SER A 1 252 ? -2.334 12.346 35.111 1.00 86.38 252 SER A CA 1
ATOM 1750 C C . SER A 1 252 ? -3.005 12.702 36.443 1.00 86.38 252 SER A C 1
ATOM 1752 O O . SER A 1 252 ? -2.317 12.963 37.428 1.00 86.38 252 SER A O 1
ATOM 1754 N N . THR A 1 253 ? -4.340 12.721 36.475 1.00 88.69 253 THR A N 1
ATOM 1755 C CA . THR A 1 253 ? -5.140 13.078 37.661 1.00 88.69 253 THR A CA 1
ATOM 1756 C C . THR A 1 253 ? -5.883 11.884 38.261 1.00 88.69 253 THR A C 1
ATOM 1758 O O . THR A 1 253 ? -6.524 12.021 39.304 1.00 88.69 253 THR A O 1
ATOM 1761 N N . ALA A 1 254 ? -5.793 10.718 37.618 1.00 90.50 254 ALA A N 1
ATOM 1762 C CA . ALA A 1 254 ? -6.429 9.488 38.054 1.00 90.50 254 ALA A CA 1
ATOM 1763 C C . ALA A 1 254 ? -5.808 8.959 39.355 1.00 90.50 254 ALA A C 1
ATOM 1765 O O . ALA A 1 254 ? -4.632 9.169 39.657 1.00 90.50 254 ALA A O 1
ATOM 1766 N N . THR A 1 255 ? -6.603 8.221 40.129 1.00 92.25 255 THR A N 1
ATOM 1767 C CA . THR A 1 255 ? -6.074 7.455 41.266 1.00 92.25 255 THR A CA 1
ATOM 1768 C C . THR A 1 255 ? -5.116 6.364 40.767 1.00 92.25 255 THR A C 1
ATOM 1770 O O . THR A 1 255 ? -5.284 5.898 39.640 1.00 92.25 255 THR A O 1
ATOM 1773 N N . PRO A 1 256 ? -4.161 5.875 41.584 1.00 91.00 256 PRO A N 1
ATOM 1774 C CA . PRO A 1 256 ? -3.203 4.862 41.130 1.00 91.00 256 PRO A CA 1
ATOM 1775 C C . PRO A 1 256 ? -3.847 3.601 40.526 1.00 91.00 256 PRO A C 1
ATOM 1777 O O . PRO A 1 256 ? -3.336 3.064 39.548 1.00 91.00 256 PRO A O 1
ATOM 1780 N N . GLY A 1 257 ? -4.988 3.153 41.069 1.00 88.50 257 GLY A N 1
ATOM 1781 C CA . GLY A 1 257 ? -5.721 1.991 40.550 1.00 88.50 257 GLY A CA 1
ATOM 1782 C C . GLY A 1 257 ? -6.301 2.229 39.154 1.00 88.50 257 GLY A C 1
ATOM 1783 O O . GLY A 1 257 ? -6.048 1.453 38.236 1.00 88.50 257 GLY A O 1
ATOM 1784 N N . ASN A 1 258 ? -7.008 3.344 38.960 1.00 89.75 258 ASN A N 1
ATOM 1785 C CA . ASN A 1 258 ? -7.568 3.686 37.651 1.00 89.75 258 ASN A CA 1
ATOM 1786 C C . ASN A 1 258 ? -6.502 4.078 36.642 1.00 89.75 258 ASN A C 1
ATOM 1788 O O . ASN A 1 258 ? -6.669 3.827 35.456 1.00 89.75 258 ASN A O 1
ATOM 1792 N N . GLN A 1 259 ? -5.416 4.698 37.102 1.00 91.75 259 GLN A N 1
ATOM 1793 C CA . GLN A 1 259 ? -4.283 5.018 36.254 1.00 91.75 259 GLN A CA 1
ATOM 1794 C C . GLN A 1 259 ? -3.700 3.731 35.671 1.00 91.75 259 GLN A C 1
ATOM 1796 O O . GLN A 1 259 ? -3.538 3.649 34.462 1.00 91.75 259 GLN A O 1
ATOM 1801 N N . ALA A 1 260 ? -3.465 2.705 36.496 1.00 89.69 260 ALA A N 1
ATOM 1802 C CA . ALA A 1 260 ? -2.985 1.411 36.016 1.00 89.69 260 ALA A CA 1
ATOM 1803 C C . ALA A 1 260 ? -3.967 0.756 35.026 1.00 89.69 260 ALA A C 1
ATOM 1805 O O . ALA A 1 260 ? -3.551 0.296 33.964 1.00 89.69 260 ALA A O 1
ATOM 1806 N N . ALA A 1 261 ? -5.269 0.770 35.330 1.00 90.81 261 ALA A N 1
ATOM 1807 C CA . ALA A 1 261 ? -6.303 0.229 34.448 1.00 90.81 261 ALA A CA 1
ATOM 1808 C C . ALA A 1 261 ? -6.376 0.977 33.100 1.00 90.81 261 ALA A C 1
ATOM 1810 O O . ALA A 1 261 ? -6.354 0.359 32.038 1.00 90.81 261 ALA A O 1
ATOM 1811 N N . ALA A 1 262 ? -6.392 2.308 33.120 1.00 90.38 262 ALA A N 1
ATOM 1812 C CA . ALA A 1 262 ? -6.448 3.142 31.923 1.00 90.38 262 ALA A CA 1
ATOM 1813 C C . ALA A 1 262 ? -5.161 3.045 31.082 1.00 90.38 262 ALA A C 1
ATOM 1815 O O . ALA A 1 262 ? -5.243 2.981 29.856 1.00 90.38 262 ALA A O 1
ATOM 1816 N N . VAL A 1 263 ? -3.986 2.973 31.723 1.00 89.25 263 VAL A N 1
ATOM 1817 C CA . VAL A 1 263 ? -2.706 2.710 31.042 1.00 89.25 263 VAL A CA 1
ATOM 1818 C C . VAL A 1 263 ? -2.731 1.342 30.373 1.00 89.25 263 VAL A C 1
ATOM 1820 O O . VAL A 1 263 ? -2.348 1.249 29.217 1.00 89.25 263 VAL A O 1
ATOM 1823 N N . SER A 1 264 ? -3.260 0.303 31.028 1.00 90.25 264 SER A N 1
ATOM 1824 C CA . SER A 1 264 ? -3.332 -1.030 30.413 1.00 90.25 264 SER A CA 1
ATOM 1825 C C . SER A 1 264 ? -4.159 -1.051 29.120 1.00 90.25 264 SER A C 1
ATOM 1827 O O . SER A 1 264 ? -3.777 -1.712 28.158 1.00 90.25 264 SER A O 1
ATOM 1829 N N . VAL A 1 265 ? -5.248 -0.274 29.060 1.00 89.81 265 VAL A N 1
ATOM 1830 C CA . VAL A 1 265 ? -6.058 -0.105 27.844 1.00 89.81 265 VAL A CA 1
ATOM 1831 C C . VAL A 1 265 ? -5.286 0.664 26.774 1.00 89.81 265 VAL A C 1
ATOM 1833 O O . VAL A 1 265 ? -5.312 0.275 25.610 1.00 89.81 265 VAL A O 1
ATOM 1836 N N . ALA A 1 266 ? -4.588 1.734 27.155 1.00 88.62 266 ALA A N 1
ATOM 1837 C CA . ALA A 1 266 ? -3.784 2.525 26.229 1.00 88.62 266 ALA A CA 1
ATOM 1838 C C . ALA A 1 266 ? -2.619 1.720 25.629 1.00 88.62 266 ALA A C 1
ATOM 1840 O O . ALA A 1 266 ? -2.416 1.748 24.416 1.00 88.62 266 ALA A O 1
ATOM 1841 N N . ASP A 1 267 ? -1.895 0.975 26.464 1.00 87.94 267 ASP A N 1
ATOM 1842 C CA . ASP A 1 267 ? -0.782 0.121 26.053 1.00 87.94 267 ASP A CA 1
ATOM 1843 C C . ASP A 1 267 ? -1.272 -0.993 25.127 1.00 87.94 267 ASP A C 1
ATOM 1845 O O . ASP A 1 267 ? -0.674 -1.236 24.083 1.00 87.94 267 ASP A O 1
ATOM 1849 N N . ALA A 1 268 ? -2.398 -1.629 25.458 1.00 88.50 268 ALA A N 1
ATOM 1850 C CA . ALA A 1 268 ? -3.019 -2.613 24.582 1.00 88.50 268 ALA A CA 1
ATOM 1851 C C . ALA A 1 268 ? -3.465 -2.018 23.243 1.00 88.50 268 ALA A C 1
ATOM 1853 O O . ALA A 1 268 ? -3.293 -2.646 22.202 1.00 88.50 268 ALA A O 1
ATOM 1854 N N . PHE A 1 269 ? -4.004 -0.798 23.243 1.00 85.81 269 PHE A N 1
ATOM 1855 C CA . PHE A 1 269 ? -4.393 -0.125 22.009 1.00 85.81 269 PHE A CA 1
ATOM 1856 C C . PHE A 1 269 ? -3.189 0.202 21.116 1.00 85.81 269 PHE A C 1
ATOM 1858 O O . PHE A 1 269 ? -3.293 0.137 19.895 1.00 85.81 269 PHE A O 1
ATOM 1865 N N . ALA A 1 270 ? -2.025 0.474 21.710 1.00 85.62 270 ALA A N 1
ATOM 1866 C CA . ALA A 1 270 ? -0.777 0.646 20.970 1.00 85.62 270 ALA A CA 1
ATOM 1867 C C . ALA A 1 270 ? -0.265 -0.654 20.314 1.00 85.62 270 ALA A C 1
ATOM 1869 O O . ALA A 1 270 ? 0.608 -0.588 19.451 1.00 85.62 270 ALA A O 1
ATOM 1870 N N . LEU A 1 271 ? -0.795 -1.822 20.706 1.00 87.38 271 LEU A N 1
ATOM 1871 C CA . LEU A 1 271 ? -0.493 -3.121 20.091 1.00 87.38 271 LEU A CA 1
ATOM 1872 C C . LEU A 1 271 ? -1.437 -3.485 18.936 1.00 87.38 271 LEU A C 1
ATOM 1874 O O . LEU A 1 271 ? -1.171 -4.475 18.257 1.00 87.38 271 LEU A O 1
ATOM 1878 N N . VAL A 1 272 ? -2.510 -2.713 18.710 1.00 88.50 272 VAL A N 1
ATOM 1879 C CA . VAL A 1 272 ? -3.444 -2.932 17.595 1.00 88.50 272 VAL A CA 1
ATOM 1880 C C . VAL A 1 272 ? -2.669 -3.047 16.288 1.00 88.50 272 VAL A C 1
ATOM 1882 O O . VAL A 1 272 ? -1.808 -2.219 15.978 1.00 88.50 272 VAL A O 1
ATOM 1885 N N . GLU A 1 273 ? -3.010 -4.052 15.484 1.00 90.69 273 GLU A N 1
ATOM 1886 C CA . GLU A 1 273 ? -2.452 -4.179 14.146 1.00 90.69 273 GLU A CA 1
ATOM 1887 C C . GLU A 1 273 ? -2.995 -3.048 13.268 1.00 90.69 273 GLU A C 1
ATOM 1889 O O . GLU A 1 273 ? -4.121 -3.100 12.781 1.00 90.69 273 GLU A O 1
ATOM 1894 N N . ASP A 1 274 ? -2.185 -2.014 13.075 1.00 91.81 274 ASP A N 1
ATOM 1895 C CA . ASP A 1 274 ? -2.491 -0.856 12.244 1.00 91.81 274 ASP A CA 1
ATOM 1896 C C . ASP A 1 274 ? -1.750 -0.958 10.904 1.00 91.81 274 ASP A C 1
ATOM 1898 O O . ASP A 1 274 ? -0.520 -0.823 10.846 1.00 91.81 274 ASP A O 1
ATOM 1902 N N . LYS A 1 275 ? -2.499 -1.254 9.835 1.00 95.31 275 LYS A N 1
ATOM 1903 C CA . LYS A 1 275 ? -1.966 -1.558 8.506 1.00 95.31 275 LYS A CA 1
ATOM 1904 C C . LYS A 1 275 ? -2.581 -0.684 7.411 1.00 95.31 275 LYS A C 1
ATOM 1906 O O . LYS A 1 275 ? -3.791 -0.715 7.180 1.00 95.31 275 LYS A O 1
ATOM 1911 N N . ALA A 1 276 ? -1.729 -0.003 6.650 1.00 97.00 276 ALA A N 1
ATOM 1912 C CA . ALA A 1 276 ? -2.110 0.747 5.456 1.00 97.00 276 ALA A CA 1
ATOM 1913 C C . ALA A 1 276 ? -1.410 0.177 4.221 1.00 97.00 276 ALA A C 1
ATOM 1915 O O . ALA A 1 276 ? -0.188 0.068 4.194 1.00 97.00 276 ALA A O 1
ATOM 1916 N N . ILE A 1 277 ? -2.160 -0.160 3.176 1.00 97.75 277 ILE A N 1
ATOM 1917 C CA . ILE A 1 277 ? -1.597 -0.607 1.897 1.00 97.75 277 ILE A CA 1
ATOM 1918 C C . ILE A 1 277 ? -2.228 0.224 0.789 1.00 97.75 277 ILE A C 1
ATOM 1920 O O . ILE A 1 277 ? -3.432 0.142 0.572 1.00 97.75 277 ILE A O 1
ATOM 1924 N N . ALA A 1 278 ? -1.460 1.036 0.074 1.00 97.38 278 ALA A N 1
ATOM 1925 C CA . ALA A 1 278 ? -2.046 1.819 -1.006 1.00 97.38 278 ALA A CA 1
ATOM 1926 C C . ALA A 1 278 ? -2.521 0.886 -2.129 1.00 97.38 278 ALA A C 1
ATOM 1928 O O . ALA A 1 278 ? -3.698 0.922 -2.483 1.00 97.38 278 ALA A O 1
ATOM 1929 N N . ILE A 1 279 ? -1.647 -0.005 -2.609 1.00 97.75 279 ILE A N 1
ATOM 1930 C CA . ILE A 1 279 ? -1.973 -1.035 -3.605 1.00 97.75 279 ILE A CA 1
ATOM 1931 C C . ILE A 1 279 ? -1.568 -2.414 -3.074 1.00 97.75 279 ILE A C 1
ATOM 1933 O O . ILE A 1 279 ? -0.385 -2.744 -3.014 1.00 97.75 279 ILE A O 1
ATOM 1937 N N . ASP A 1 280 ? -2.554 -3.221 -2.676 1.00 98.19 280 ASP A N 1
ATOM 1938 C CA . ASP A 1 280 ? -2.375 -4.631 -2.311 1.00 98.19 280 ASP A CA 1
ATOM 1939 C C . ASP A 1 280 ? -2.566 -5.486 -3.565 1.00 98.19 280 ASP A C 1
ATOM 1941 O O . ASP A 1 280 ? -3.687 -5.840 -3.929 1.00 98.19 280 ASP A O 1
ATOM 1945 N N . ASN A 1 281 ? -1.467 -5.785 -4.246 1.00 98.06 281 ASN A N 1
ATOM 1946 C CA . ASN A 1 281 ? -1.419 -6.618 -5.440 1.00 98.06 281 ASN A CA 1
ATOM 1947 C C . ASN A 1 281 ? -0.939 -8.044 -5.114 1.00 98.06 281 ASN A C 1
ATOM 1949 O O . ASN A 1 281 ? -0.479 -8.766 -5.988 1.00 98.06 281 ASN A O 1
ATOM 1953 N N . THR A 1 282 ? -1.070 -8.504 -3.865 1.00 97.81 282 THR A N 1
ATOM 1954 C CA . THR A 1 282 ? -0.639 -9.853 -3.462 1.00 97.81 282 THR A CA 1
ATOM 1955 C C . THR A 1 282 ? -1.247 -10.936 -4.364 1.00 97.81 282 THR A C 1
ATOM 1957 O O . THR A 1 282 ? -2.468 -11.110 -4.393 1.00 97.81 282 THR A O 1
ATOM 1960 N N . ASN A 1 283 ? -0.407 -11.696 -5.077 1.00 97.56 283 ASN A N 1
ATOM 1961 C CA . ASN A 1 283 ? -0.812 -12.691 -6.091 1.00 97.56 283 ASN A CA 1
ATOM 1962 C C . ASN A 1 283 ? -1.730 -12.140 -7.205 1.00 97.56 283 ASN A C 1
ATOM 1964 O O . ASN A 1 283 ? -2.391 -12.911 -7.900 1.00 97.56 283 ASN A O 1
ATOM 1968 N N . GLY A 1 284 ? -1.859 -10.823 -7.305 1.00 97.94 284 GLY A N 1
ATOM 1969 C CA . GLY A 1 284 ? -2.591 -10.136 -8.351 1.00 97.94 284 GLY A CA 1
ATOM 1970 C C . GLY A 1 284 ? -1.676 -9.798 -9.515 1.00 97.94 284 GLY A C 1
ATOM 1971 O O . GLY A 1 284 ? -0.459 -9.997 -9.461 1.00 97.94 284 GLY A O 1
ATOM 1972 N N . VAL A 1 285 ? -2.289 -9.275 -10.572 1.00 98.31 285 VAL A N 1
ATOM 1973 C CA . VAL A 1 285 ? -1.555 -8.762 -11.722 1.00 98.31 285 VAL A CA 1
ATOM 1974 C C . VAL A 1 285 ? -2.049 -7.378 -12.109 1.00 98.31 285 VAL A C 1
ATOM 1976 O O . VAL A 1 285 ? -3.258 -7.157 -12.225 1.00 98.31 285 VAL A O 1
ATOM 1979 N N . ILE A 1 286 ? -1.107 -6.473 -12.361 1.00 97.19 286 ILE A N 1
ATOM 1980 C CA . ILE A 1 286 ? -1.342 -5.150 -12.942 1.00 97.19 286 ILE A CA 1
ATOM 1981 C C . ILE A 1 286 ? -0.611 -5.080 -14.282 1.00 97.19 286 ILE A C 1
ATOM 1983 O O . ILE A 1 286 ? 0.548 -5.478 -14.379 1.00 97.19 286 ILE A O 1
ATOM 1987 N N . ARG A 1 287 ? -1.293 -4.597 -15.321 1.00 95.75 287 ARG A N 1
ATOM 1988 C CA . ARG A 1 287 ? -0.714 -4.339 -16.646 1.00 95.75 287 ARG A CA 1
ATOM 1989 C C . ARG A 1 287 ? -1.154 -2.963 -17.118 1.00 95.75 287 ARG A C 1
ATOM 1991 O O . ARG A 1 287 ? -2.366 -2.772 -17.172 1.00 95.75 287 ARG A O 1
ATOM 1998 N N . THR A 1 288 ? -0.249 -2.041 -17.437 1.00 89.12 288 THR A N 1
ATOM 1999 C CA . THR A 1 288 ? -0.670 -0.727 -17.956 1.00 89.12 288 THR A CA 1
ATOM 2000 C C . THR A 1 288 ? -0.669 -0.631 -19.480 1.00 89.12 288 THR A C 1
ATOM 2002 O O . THR A 1 288 ? -1.565 -0.021 -20.045 1.00 89.12 288 THR A O 1
ATOM 2005 N N . GLY A 1 289 ? 0.151 -1.443 -20.151 1.00 85.00 289 GLY A N 1
ATOM 2006 C CA . GLY A 1 289 ? 0.000 -1.698 -21.579 1.00 85.00 289 GLY A CA 1
ATOM 2007 C C . GLY A 1 289 ? 0.929 -0.826 -22.410 1.00 85.00 289 GLY A C 1
ATOM 2008 O O . GLY A 1 289 ? 2.135 -0.907 -22.249 1.00 85.00 289 GLY A O 1
ATOM 2009 N N . ASN A 1 290 ? 0.402 -0.106 -23.396 1.00 85.44 290 ASN A N 1
ATOM 2010 C CA . ASN A 1 290 ? 1.242 0.676 -24.305 1.00 85.44 290 ASN A CA 1
ATOM 2011 C C . ASN A 1 290 ? 0.960 2.165 -24.137 1.00 85.44 290 ASN A C 1
ATOM 2013 O O . ASN A 1 290 ? -0.075 2.652 -24.598 1.00 85.44 290 ASN A O 1
ATOM 2017 N N . GLY A 1 291 ? 1.951 2.908 -23.669 1.00 86.75 291 GLY A N 1
ATOM 2018 C CA . GLY A 1 291 ? 1.940 4.358 -23.626 1.00 86.75 291 GLY A CA 1
ATOM 2019 C C . GLY A 1 291 ? 2.555 4.875 -22.334 1.00 86.75 291 GLY A C 1
ATOM 2020 O O . GLY A 1 291 ? 3.339 4.176 -21.727 1.00 86.75 291 GLY A O 1
ATOM 2021 N N . LYS A 1 292 ? 2.383 6.163 -22.022 1.00 90.44 292 LYS A N 1
ATOM 2022 C CA . LYS A 1 292 ? 3.153 6.784 -20.927 1.00 90.44 292 LYS A CA 1
ATOM 2023 C C . LYS A 1 292 ? 2.400 6.651 -19.618 1.00 90.44 292 LYS A C 1
ATOM 2025 O O . LYS A 1 292 ? 1.692 7.591 -19.244 1.00 90.44 292 LYS A O 1
ATOM 2030 N N . ASP A 1 293 ? 2.550 5.527 -18.950 1.00 92.12 293 ASP A N 1
ATOM 2031 C CA . ASP A 1 293 ? 1.686 5.143 -17.852 1.00 92.12 293 ASP A CA 1
ATOM 2032 C C . ASP A 1 293 ? 2.251 5.540 -16.488 1.00 92.12 293 ASP A C 1
ATOM 2034 O O . ASP A 1 293 ? 3.444 5.796 -16.296 1.00 92.12 293 ASP A O 1
ATOM 2038 N N . SER A 1 294 ? 1.360 5.637 -15.501 1.00 94.19 294 SER A N 1
ATOM 2039 C CA . SER A 1 294 ? 1.746 5.896 -14.121 1.00 94.19 294 SER A CA 1
ATOM 2040 C C . SER A 1 294 ? 1.016 5.004 -13.128 1.00 94.19 294 SER A C 1
ATOM 2042 O O . SER A 1 294 ? -0.213 4.945 -13.099 1.00 94.19 294 SER A O 1
ATOM 2044 N N . LEU A 1 295 ? 1.786 4.373 -12.243 1.00 97.00 295 LEU A N 1
ATOM 2045 C CA . LEU A 1 295 ? 1.298 3.611 -11.100 1.00 97.00 295 LEU A CA 1
ATOM 2046 C C . LEU A 1 295 ? 1.839 4.243 -9.816 1.00 97.00 295 LEU A C 1
ATOM 2048 O O . LEU A 1 295 ? 3.038 4.210 -9.563 1.00 97.00 295 LEU A O 1
ATOM 2052 N N . THR A 1 296 ? 0.963 4.820 -8.995 1.00 97.69 296 THR A N 1
ATOM 2053 C CA . THR A 1 296 ? 1.352 5.489 -7.744 1.00 97.69 296 THR A CA 1
ATOM 2054 C C . THR A 1 296 ? 0.583 4.939 -6.546 1.00 97.69 296 THR A C 1
ATOM 2056 O O . THR A 1 296 ? -0.647 4.986 -6.510 1.00 97.69 296 THR A O 1
ATOM 2059 N N . GLY A 1 297 ? 1.305 4.477 -5.527 1.00 97.62 297 GLY A N 1
ATOM 2060 C CA . GLY A 1 297 ? 0.747 4.068 -4.241 1.00 97.62 297 GLY A CA 1
ATOM 2061 C C . GLY A 1 297 ? 1.354 4.848 -3.076 1.00 97.62 297 GLY A C 1
ATOM 2062 O O . GLY A 1 297 ? 2.567 4.815 -2.891 1.00 97.62 297 GLY A O 1
ATOM 2063 N N . GLU A 1 298 ? 0.528 5.515 -2.263 1.00 98.00 298 GLU A N 1
ATOM 2064 C CA . GLU A 1 298 ? 0.960 6.195 -1.029 1.00 98.00 298 GLU A CA 1
ATOM 2065 C C . GLU A 1 298 ? 0.220 5.664 0.211 1.00 98.00 298 GLU A C 1
ATOM 2067 O O . GLU A 1 298 ? -1.008 5.748 0.304 1.00 98.00 298 GLU A O 1
ATOM 2072 N N . ALA A 1 299 ? 0.963 5.161 1.199 1.00 96.44 299 ALA A N 1
ATOM 2073 C CA . ALA A 1 299 ? 0.404 4.633 2.442 1.00 96.44 299 ALA A CA 1
ATOM 2074 C C . ALA A 1 299 ? 0.941 5.323 3.705 1.00 96.44 299 ALA A C 1
ATOM 2076 O O . ALA A 1 299 ? 2.129 5.634 3.823 1.00 96.44 299 ALA A O 1
ATOM 2077 N N . LYS A 1 300 ? 0.057 5.521 4.689 1.00 95.88 300 LYS A N 1
ATOM 2078 C CA . LYS A 1 300 ? 0.377 6.083 6.011 1.00 95.88 300 LYS A CA 1
ATOM 2079 C C . LYS A 1 300 ? -0.292 5.263 7.103 1.00 95.88 300 LYS A C 1
ATOM 2081 O O . LYS A 1 300 ? -1.505 5.100 7.082 1.00 95.88 300 LYS A O 1
ATOM 2086 N N . GLY A 1 301 ? 0.493 4.761 8.041 1.00 90.88 301 GLY A N 1
ATOM 2087 C CA . GLY A 1 301 ? 0.033 3.918 9.145 1.00 90.88 301 GLY A CA 1
ATOM 2088 C C . GLY A 1 301 ? 1.230 3.333 9.879 1.00 90.88 301 GLY A C 1
ATOM 2089 O O . GLY A 1 301 ? 2.367 3.566 9.478 1.00 90.88 301 GLY A O 1
ATOM 2090 N N . THR A 1 302 ? 1.018 2.570 10.945 1.00 91.25 302 THR A N 1
ATOM 2091 C CA . THR A 1 302 ? 2.137 1.974 11.695 1.00 91.25 302 THR A CA 1
ATOM 2092 C C . THR A 1 302 ? 2.910 0.958 10.851 1.00 91.25 302 THR A C 1
ATOM 2094 O O . THR A 1 302 ? 4.144 1.023 10.809 1.00 91.25 302 THR A O 1
ATOM 2097 N N . ASN A 1 303 ? 2.192 0.064 10.163 1.00 95.12 303 ASN A N 1
ATOM 2098 C CA . ASN A 1 303 ? 2.726 -0.840 9.148 1.00 95.12 303 ASN A CA 1
ATOM 2099 C C . ASN A 1 303 ? 2.197 -0.413 7.776 1.00 95.12 303 ASN A C 1
ATOM 2101 O O . ASN A 1 303 ? 1.022 -0.635 7.471 1.00 95.12 303 ASN A O 1
ATOM 2105 N N . SER A 1 304 ? 3.029 0.224 6.956 1.00 97.00 304 SER A N 1
ATOM 2106 C CA . SER A 1 304 ? 2.572 0.852 5.715 1.00 97.00 304 SER A CA 1
ATOM 2107 C C . SER A 1 304 ? 3.302 0.354 4.472 1.00 97.00 304 SER A C 1
ATOM 2109 O O . SER A 1 304 ? 4.496 0.069 4.493 1.00 97.00 304 SER A O 1
ATOM 2111 N N . TYR A 1 305 ? 2.558 0.238 3.376 1.00 98.50 305 TYR A N 1
ATOM 2112 C CA . TYR A 1 305 ? 3.036 -0.316 2.114 1.00 98.50 305 TYR A CA 1
ATOM 2113 C C . TYR A 1 305 ? 2.510 0.533 0.957 1.00 98.50 305 TYR A C 1
ATOM 2115 O O . TYR A 1 305 ? 1.296 0.615 0.768 1.00 98.50 305 TYR A O 1
ATOM 2123 N N . GLY A 1 306 ? 3.391 1.167 0.184 1.00 98.31 306 GLY A N 1
ATOM 2124 C CA . GLY A 1 306 ? 2.979 1.908 -1.011 1.00 98.31 306 GLY A CA 1
ATOM 2125 C C . GLY A 1 306 ? 2.384 0.952 -2.044 1.00 98.31 306 GLY A C 1
ATOM 2126 O O . GLY A 1 306 ? 1.200 1.030 -2.375 1.00 98.31 306 GLY A O 1
ATOM 2127 N N . ILE A 1 307 ? 3.195 -0.012 -2.481 1.00 98.44 307 ILE A N 1
ATOM 2128 C CA . ILE A 1 307 ? 2.816 -1.098 -3.391 1.00 98.44 307 ILE A CA 1
ATOM 2129 C C . ILE A 1 307 ? 3.296 -2.425 -2.793 1.00 98.44 307 ILE A C 1
ATOM 2131 O O . ILE A 1 307 ? 4.441 -2.531 -2.352 1.00 98.44 307 ILE A O 1
ATOM 2135 N N . SER A 1 308 ? 2.421 -3.431 -2.748 1.00 98.31 308 SER A N 1
ATOM 2136 C CA . SER A 1 308 ? 2.710 -4.720 -2.117 1.00 98.31 308 SER A CA 1
ATOM 2137 C C . SER A 1 308 ? 2.318 -5.896 -3.006 1.00 98.31 308 SER A C 1
ATOM 2139 O O . SER A 1 308 ? 1.138 -6.084 -3.302 1.00 98.31 308 SER A O 1
ATOM 2141 N N . GLY A 1 309 ? 3.301 -6.729 -3.340 1.00 97.56 309 GLY A N 1
ATOM 2142 C CA . GLY A 1 309 ? 3.103 -8.053 -3.912 1.00 97.56 309 GLY A CA 1
ATOM 2143 C C . GLY A 1 309 ? 2.768 -8.115 -5.404 1.00 97.56 309 GLY A C 1
ATOM 2144 O O . GLY A 1 309 ? 2.414 -7.128 -6.049 1.00 97.56 309 GLY A O 1
ATOM 2145 N N . GLY A 1 310 ? 2.808 -9.348 -5.913 1.00 97.94 310 GLY A N 1
ATOM 2146 C CA . GLY A 1 310 ? 2.309 -9.730 -7.235 1.00 97.94 310 GLY A CA 1
ATOM 2147 C C . GLY A 1 310 ? 3.142 -9.224 -8.402 1.00 97.94 310 GLY A C 1
ATOM 2148 O O . GLY A 1 310 ? 4.259 -8.736 -8.227 1.00 97.94 310 GLY A O 1
ATOM 2149 N N . ASP A 1 311 ? 2.559 -9.364 -9.590 1.00 98.75 311 ASP A N 1
ATOM 2150 C CA . ASP A 1 311 ? 3.220 -9.034 -10.847 1.00 98.75 311 ASP A CA 1
ATOM 2151 C C . ASP A 1 311 ? 2.723 -7.682 -11.368 1.00 98.75 311 ASP A C 1
ATOM 2153 O O . ASP A 1 311 ? 1.513 -7.416 -11.405 1.00 98.75 311 ASP A O 1
ATOM 2157 N N . ILE A 1 312 ? 3.657 -6.835 -11.789 1.00 98.62 312 ILE A N 1
ATOM 2158 C CA . ILE A 1 312 ? 3.389 -5.519 -12.365 1.00 98.62 312 ILE A CA 1
ATOM 2159 C C . ILE A 1 312 ? 4.147 -5.408 -13.686 1.00 98.62 312 ILE A C 1
ATOM 2161 O O . ILE A 1 312 ? 5.362 -5.587 -13.719 1.00 98.62 312 ILE A O 1
ATOM 2165 N N . TYR A 1 313 ? 3.419 -5.097 -14.755 1.00 98.06 313 TYR A N 1
ATOM 2166 C CA . TYR A 1 313 ? 3.962 -4.896 -16.097 1.00 98.06 313 TYR A CA 1
ATOM 2167 C C . TYR A 1 313 ? 3.559 -3.505 -16.589 1.00 98.06 313 TYR A C 1
ATOM 2169 O O . TYR A 1 313 ? 2.369 -3.276 -16.822 1.00 98.06 313 TYR A O 1
ATOM 2177 N N . MET A 1 314 ? 4.515 -2.586 -16.718 1.00 95.00 314 MET A N 1
ATOM 2178 C CA . MET A 1 314 ? 4.215 -1.212 -17.139 1.00 95.00 314 MET A CA 1
ATOM 2179 C C . MET A 1 314 ? 4.087 -1.124 -18.669 1.00 95.00 314 MET A C 1
ATOM 2181 O O . MET A 1 314 ? 3.033 -0.740 -19.166 1.00 95.00 314 MET A O 1
ATOM 2185 N N . GLY A 1 315 ? 5.014 -1.751 -19.397 1.00 90.69 315 GLY A N 1
ATOM 2186 C CA . GLY A 1 315 ? 4.836 -2.100 -20.803 1.00 90.69 315 GLY A CA 1
ATOM 2187 C C . GLY A 1 315 ? 5.759 -1.314 -21.724 1.00 90.69 315 GLY A C 1
ATOM 2188 O O . GLY A 1 315 ? 6.970 -1.388 -21.571 1.00 90.69 315 GLY A O 1
ATOM 2189 N N . ASP A 1 316 ? 5.232 -0.686 -22.773 1.00 85.81 316 ASP A N 1
ATOM 2190 C CA . ASP A 1 316 ? 6.070 0.074 -23.709 1.00 85.81 316 ASP A CA 1
ATOM 2191 C C . ASP A 1 316 ? 5.831 1.581 -23.550 1.00 85.81 316 ASP A C 1
ATOM 2193 O O . ASP A 1 316 ? 4.685 2.016 -23.484 1.00 85.81 316 ASP A O 1
ATOM 2197 N N . LYS A 1 317 ? 6.894 2.374 -23.757 1.00 93.50 317 LYS A N 1
ATOM 2198 C CA . LYS A 1 317 ? 7.020 3.839 -23.582 1.00 93.50 317 LYS A CA 1
ATOM 2199 C C . LYS A 1 317 ? 7.459 4.201 -22.162 1.00 93.50 317 LYS A C 1
ATOM 2201 O O . LYS A 1 317 ? 7.911 3.365 -21.420 1.00 93.50 317 LYS A O 1
ATOM 2206 N N . GLN A 1 318 ? 7.548 5.509 -21.920 1.00 95.75 318 GLN A N 1
ATOM 2207 C CA . GLN A 1 318 ? 8.138 6.065 -20.710 1.00 95.75 318 GLN A CA 1
ATOM 2208 C C . GLN A 1 318 ? 7.121 5.985 -19.577 1.00 95.75 318 GLN A C 1
ATOM 2210 O O . GLN A 1 318 ? 6.192 6.805 -19.546 1.00 95.75 318 GLN A O 1
ATOM 2215 N N . ASP A 1 319 ? 7.375 5.072 -18.655 1.00 97.00 319 ASP A N 1
ATOM 2216 C CA . ASP A 1 319 ? 6.506 4.737 -17.543 1.00 97.00 319 ASP A CA 1
ATOM 2217 C C . ASP A 1 319 ? 7.070 5.194 -16.201 1.00 97.00 319 ASP A C 1
ATOM 2219 O O . ASP A 1 319 ? 8.274 5.396 -16.004 1.00 97.00 319 ASP A O 1
ATOM 2223 N N . ILE A 1 320 ? 6.159 5.405 -15.250 1.00 98.25 320 ILE A N 1
ATOM 2224 C CA . ILE A 1 320 ? 6.491 5.875 -13.908 1.00 98.25 320 ILE A CA 1
ATOM 2225 C C . ILE A 1 320 ? 5.800 5.006 -12.856 1.00 98.25 320 ILE A C 1
ATOM 2227 O O . ILE A 1 320 ? 4.575 5.036 -12.720 1.00 98.25 320 ILE A O 1
ATOM 2231 N N . LEU A 1 321 ? 6.588 4.313 -12.035 1.00 98.69 321 LEU A N 1
ATOM 2232 C CA . LEU A 1 321 ? 6.114 3.550 -10.882 1.00 98.69 321 LEU A CA 1
ATOM 2233 C C . LEU A 1 321 ? 6.619 4.185 -9.585 1.00 98.69 321 LEU A C 1
ATOM 2235 O O . LEU A 1 321 ? 7.819 4.340 -9.377 1.00 98.69 321 LEU A O 1
ATOM 2239 N N . ILE A 1 322 ? 5.703 4.552 -8.689 1.00 98.75 322 ILE A N 1
ATOM 2240 C CA . ILE A 1 322 ? 6.027 5.212 -7.421 1.00 98.75 322 ILE A CA 1
ATOM 2241 C C . ILE A 1 322 ? 5.339 4.489 -6.263 1.00 98.75 322 ILE A C 1
ATOM 2243 O O . ILE A 1 322 ? 4.112 4.465 -6.167 1.00 98.75 322 ILE A O 1
ATOM 2247 N N . GLY A 1 323 ? 6.132 3.968 -5.330 1.00 98.69 323 GLY A N 1
ATOM 2248 C CA . GLY A 1 323 ? 5.662 3.433 -4.055 1.00 98.69 323 GLY A CA 1
ATOM 2249 C C . GLY A 1 323 ? 6.170 4.274 -2.887 1.00 98.69 323 GLY A C 1
ATOM 2250 O O . GLY A 1 323 ? 7.379 4.396 -2.693 1.00 98.69 323 GLY A O 1
ATOM 2251 N N . LYS A 1 324 ? 5.259 4.849 -2.093 1.00 98.69 324 LYS A N 1
ATOM 2252 C CA . LYS A 1 324 ? 5.583 5.663 -0.912 1.00 98.69 324 LYS A CA 1
ATOM 2253 C C . LYS A 1 324 ? 4.919 5.127 0.348 1.00 98.69 324 LYS A C 1
ATOM 2255 O O . LYS A 1 324 ? 3.719 4.851 0.354 1.00 98.69 324 LYS A O 1
ATOM 2260 N N . ALA A 1 325 ? 5.673 5.059 1.439 1.00 98.12 325 ALA A N 1
ATOM 2261 C CA . ALA A 1 325 ? 5.152 4.643 2.736 1.00 98.12 325 ALA A CA 1
ATOM 2262 C C . ALA A 1 325 ? 5.738 5.449 3.908 1.00 98.12 325 ALA A C 1
ATOM 2264 O O . ALA A 1 325 ? 6.902 5.850 3.909 1.00 98.12 325 ALA A O 1
ATOM 2265 N N . SER A 1 326 ? 4.935 5.686 4.944 1.00 96.75 326 SER A N 1
ATOM 2266 C CA . SER A 1 326 ? 5.402 6.302 6.197 1.00 96.75 326 SER A CA 1
ATOM 2267 C C . SER A 1 326 ? 4.742 5.665 7.413 1.00 96.75 326 SER A C 1
ATOM 2269 O O . SER A 1 326 ? 3.565 5.296 7.356 1.00 96.75 326 SER A O 1
ATOM 2271 N N . GLY A 1 327 ? 5.511 5.505 8.490 1.00 92.75 327 GLY A N 1
ATOM 2272 C CA . GLY A 1 327 ? 5.129 4.634 9.598 1.00 92.75 327 GLY A CA 1
ATOM 2273 C C . GLY A 1 327 ? 6.296 4.198 10.471 1.00 92.75 327 GLY A C 1
ATOM 2274 O O . GLY A 1 327 ? 7.364 4.802 10.454 1.00 92.75 327 GLY A O 1
ATOM 2275 N N . THR A 1 328 ? 6.096 3.134 11.249 1.00 91.94 328 THR A N 1
ATOM 2276 C CA . THR A 1 328 ? 7.181 2.499 12.015 1.00 91.94 328 THR A CA 1
ATOM 2277 C C . THR A 1 328 ? 7.887 1.444 11.169 1.00 91.94 328 THR A C 1
ATOM 2279 O O . THR A 1 328 ? 9.120 1.460 11.084 1.00 91.94 328 THR A O 1
ATOM 2282 N N . ASN A 1 329 ? 7.102 0.567 10.536 1.00 95.00 329 ASN A N 1
ATOM 2283 C CA . ASN A 1 329 ? 7.561 -0.444 9.589 1.00 95.00 329 ASN A CA 1
ATOM 2284 C C . ASN A 1 329 ? 6.949 -0.127 8.219 1.00 95.00 329 ASN A C 1
ATOM 2286 O O . ASN A 1 329 ? 5.762 -0.371 8.001 1.00 95.00 329 ASN A O 1
ATOM 2290 N N . SER A 1 330 ? 7.735 0.453 7.318 1.00 97.12 330 SER A N 1
ATOM 2291 C CA . SER A 1 330 ? 7.203 1.071 6.100 1.00 97.12 330 SER A CA 1
ATOM 2292 C C . SER A 1 330 ? 7.976 0.616 4.874 1.00 97.12 330 SER A C 1
ATOM 2294 O O . SER A 1 330 ? 9.206 0.603 4.890 1.00 97.12 330 SER A O 1
ATOM 2296 N N . TYR A 1 331 ? 7.265 0.305 3.796 1.00 98.56 331 TYR A N 1
ATOM 2297 C CA . TYR A 1 331 ? 7.865 -0.169 2.554 1.00 98.56 331 TYR A CA 1
ATOM 2298 C C . TYR A 1 331 ? 7.279 0.581 1.362 1.00 98.56 331 TYR A C 1
ATOM 2300 O O . TYR A 1 331 ? 6.066 0.553 1.154 1.00 98.56 331 TYR A O 1
ATOM 2308 N N . GLY A 1 332 ? 8.118 1.259 0.577 1.00 98.62 332 GLY A N 1
ATOM 2309 C CA . GLY A 1 332 ? 7.656 1.931 -0.639 1.00 98.62 332 GLY A CA 1
ATOM 2310 C C . GLY A 1 332 ? 7.111 0.904 -1.631 1.00 98.62 332 GLY A C 1
ATOM 2311 O O . GLY A 1 332 ? 5.931 0.936 -1.985 1.00 98.62 332 GLY A O 1
ATOM 2312 N N . ILE A 1 333 ? 7.959 -0.062 -1.990 1.00 98.75 333 ILE A N 1
ATOM 2313 C CA . ILE A 1 333 ? 7.649 -1.220 -2.836 1.00 98.75 333 ILE A CA 1
ATOM 2314 C C . ILE A 1 333 ? 8.082 -2.492 -2.095 1.00 98.75 333 ILE A C 1
ATOM 2316 O O . ILE A 1 333 ? 9.215 -2.582 -1.619 1.00 98.75 333 ILE A O 1
ATOM 2320 N N . PHE A 1 334 ? 7.184 -3.470 -1.979 1.00 98.62 334 PHE A N 1
ATOM 2321 C CA . PHE A 1 334 ? 7.389 -4.667 -1.160 1.00 98.62 334 PHE A CA 1
ATOM 2322 C C . PHE A 1 334 ? 7.058 -5.951 -1.925 1.00 98.62 334 PHE A C 1
ATOM 2324 O O . PHE A 1 334 ? 5.949 -6.085 -2.442 1.00 98.62 334 PHE A O 1
ATOM 2331 N N . GLU A 1 335 ? 8.002 -6.896 -1.954 1.00 98.31 335 GLU A N 1
ATOM 2332 C CA . GLU A 1 335 ? 7.837 -8.272 -2.461 1.00 98.31 335 GLU A CA 1
ATOM 2333 C C . GLU A 1 335 ? 7.134 -8.360 -3.828 1.00 98.31 335 GLU A C 1
ATOM 2335 O O . GLU A 1 335 ? 6.235 -9.174 -4.033 1.00 98.31 335 GLU A O 1
ATOM 2340 N N . SER A 1 336 ? 7.508 -7.482 -4.761 1.00 98.50 336 SER A N 1
ATOM 2341 C CA . SER A 1 336 ? 6.881 -7.390 -6.085 1.00 98.50 336 SER A CA 1
ATOM 2342 C C . SER A 1 336 ? 7.801 -7.931 -7.179 1.00 98.50 336 SER A C 1
ATOM 2344 O O . SER A 1 336 ? 9.023 -7.779 -7.101 1.00 98.50 336 SER A O 1
ATOM 2346 N N . TYR A 1 337 ? 7.204 -8.524 -8.212 1.00 98.81 337 TYR A N 1
ATOM 2347 C CA . TYR A 1 337 ? 7.854 -8.721 -9.504 1.00 98.81 337 TYR A CA 1
ATOM 2348 C C . TYR A 1 337 ? 7.458 -7.562 -10.419 1.00 98.81 337 TYR A C 1
ATOM 2350 O O . TYR A 1 337 ? 6.268 -7.324 -10.640 1.00 98.81 337 TYR A O 1
ATOM 2358 N N . ILE A 1 338 ? 8.446 -6.826 -10.921 1.00 98.81 338 ILE A N 1
ATOM 2359 C CA . ILE A 1 338 ? 8.226 -5.625 -11.729 1.00 98.81 338 ILE A CA 1
ATOM 2360 C C . ILE A 1 338 ? 8.981 -5.753 -13.045 1.00 98.81 338 ILE A C 1
ATOM 2362 O O . ILE A 1 338 ? 10.186 -6.008 -13.054 1.00 98.81 338 ILE A O 1
ATOM 2366 N N . ASP A 1 339 ? 8.263 -5.523 -14.136 1.00 98.62 339 ASP A N 1
ATOM 2367 C CA . ASP A 1 339 ? 8.800 -5.369 -15.483 1.00 98.62 339 ASP A CA 1
ATOM 2368 C C . ASP A 1 339 ? 8.358 -4.001 -16.019 1.00 98.62 339 ASP A C 1
ATOM 2370 O O . ASP A 1 339 ? 7.162 -3.764 -16.230 1.00 98.62 339 ASP A O 1
ATOM 2374 N N . MET A 1 340 ? 9.312 -3.077 -16.150 1.00 98.00 340 MET A N 1
ATOM 2375 C CA . MET A 1 340 ? 9.045 -1.729 -16.660 1.00 98.00 340 MET A CA 1
ATOM 2376 C C . MET A 1 340 ? 8.942 -1.726 -18.190 1.00 98.00 340 MET A C 1
ATOM 2378 O O . MET A 1 340 ? 8.081 -1.042 -18.725 1.00 98.00 340 MET A O 1
ATOM 2382 N N . GLY A 1 341 ? 9.678 -2.620 -18.860 1.00 95.50 341 GLY A N 1
ATOM 2383 C CA . GLY A 1 341 ? 9.548 -2.910 -20.281 1.00 95.50 341 GLY A CA 1
ATOM 2384 C C . GLY A 1 341 ? 10.523 -2.137 -21.172 1.00 95.50 341 GLY A C 1
ATOM 2385 O O . GLY A 1 341 ? 11.725 -2.403 -21.143 1.00 95.50 341 GLY A O 1
ATOM 2386 N N . ASN A 1 342 ? 10.023 -1.316 -22.100 1.00 92.69 342 ASN A N 1
ATOM 2387 C CA . ASN A 1 342 ? 10.878 -0.620 -23.069 1.00 92.69 342 ASN A CA 1
ATOM 2388 C C . ASN A 1 342 ? 10.598 0.884 -23.130 1.00 92.69 342 ASN A C 1
ATOM 2390 O O . ASN A 1 342 ? 9.481 1.290 -23.443 1.00 92.69 342 ASN A O 1
ATOM 2394 N N . ALA A 1 343 ? 11.687 1.652 -23.152 1.00 96.44 343 ALA A N 1
AT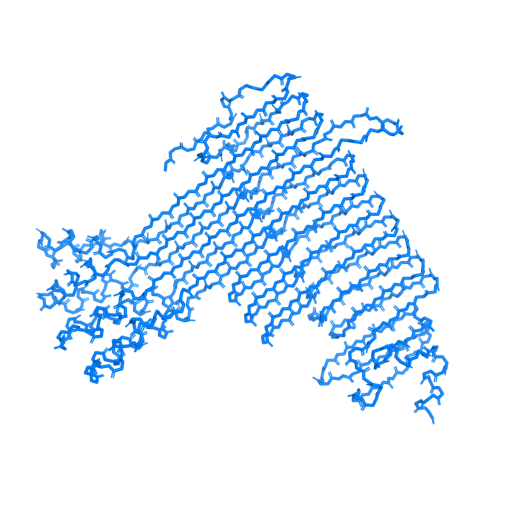OM 2395 C CA . ALA A 1 343 ? 11.872 3.105 -23.175 1.00 96.44 343 ALA A CA 1
ATOM 2396 C C . ALA A 1 343 ? 12.416 3.607 -21.822 1.00 96.44 343 ALA A C 1
ATOM 2398 O O . ALA A 1 343 ? 12.543 2.826 -20.902 1.00 96.44 343 ALA A O 1
ATOM 2399 N N . PRO A 1 344 ? 12.839 4.883 -21.717 1.00 98.06 344 PRO A N 1
ATOM 2400 C CA . PRO A 1 344 ? 13.382 5.405 -20.465 1.00 98.06 344 PRO A CA 1
ATOM 2401 C C . PRO A 1 344 ? 12.318 5.467 -19.367 1.00 98.06 344 PRO A C 1
ATOM 2403 O O . PRO A 1 344 ? 11.453 6.351 -19.408 1.00 98.06 344 PRO A O 1
ATOM 2406 N N . ASP A 1 345 ? 12.436 4.584 -18.384 1.00 98.69 345 ASP A N 1
ATOM 2407 C CA . ASP A 1 345 ? 11.464 4.405 -17.310 1.00 98.69 345 ASP A CA 1
ATOM 2408 C C . ASP A 1 345 ? 11.951 4.952 -15.972 1.00 98.69 345 ASP A C 1
ATOM 2410 O O . ASP A 1 345 ? 13.131 5.244 -15.752 1.00 98.69 345 ASP A O 1
ATOM 2414 N N . THR A 1 346 ? 11.020 5.158 -15.043 1.00 98.81 346 THR A N 1
ATOM 2415 C CA . THR A 1 346 ? 11.337 5.632 -13.695 1.00 98.81 346 THR A CA 1
ATOM 2416 C C . THR A 1 346 ? 10.609 4.825 -12.635 1.00 98.81 346 THR A C 1
ATOM 2418 O O . THR A 1 346 ? 9.383 4.728 -12.636 1.00 98.81 346 THR A O 1
ATOM 2421 N N . LEU A 1 347 ? 11.371 4.312 -11.673 1.00 98.88 347 LEU A N 1
ATOM 2422 C CA . LEU A 1 347 ? 10.864 3.622 -10.497 1.00 98.88 347 LEU A CA 1
ATOM 2423 C C . LEU A 1 347 ? 11.375 4.304 -9.226 1.00 98.88 347 LEU A C 1
ATOM 2425 O O . LEU A 1 347 ? 12.578 4.471 -9.028 1.00 98.88 347 LEU A O 1
ATOM 2429 N N . ILE A 1 348 ? 10.451 4.687 -8.345 1.00 98.88 348 ILE A N 1
ATOM 2430 C CA . ILE A 1 348 ? 10.758 5.375 -7.088 1.00 98.88 348 ILE A CA 1
ATOM 2431 C C . ILE A 1 348 ? 10.157 4.599 -5.917 1.00 98.88 348 ILE A C 1
ATOM 2433 O O . ILE A 1 348 ? 8.939 4.437 -5.822 1.00 98.88 348 ILE A O 1
ATOM 2437 N N . GLY A 1 349 ? 11.013 4.157 -4.997 1.00 98.69 349 GLY A N 1
ATOM 2438 C CA . GLY A 1 349 ? 10.632 3.557 -3.722 1.00 98.69 349 GLY A CA 1
ATOM 2439 C C . GLY A 1 349 ? 11.043 4.445 -2.551 1.00 98.69 349 GLY A C 1
ATOM 2440 O O . GLY A 1 349 ? 12.221 4.546 -2.217 1.00 98.69 349 GLY A O 1
ATOM 2441 N N . GLU A 1 350 ? 10.083 5.064 -1.873 1.00 98.38 350 GLU A N 1
ATOM 2442 C CA . GLU A 1 350 ? 10.351 5.910 -0.706 1.00 98.38 350 GLU A CA 1
ATOM 2443 C C . GLU A 1 350 ? 9.676 5.342 0.539 1.00 98.38 350 GLU A C 1
ATOM 2445 O O . GLU A 1 350 ? 8.469 5.093 0.558 1.00 98.38 350 GLU A O 1
ATOM 2450 N N . ALA A 1 351 ? 10.436 5.200 1.622 1.00 97.81 351 ALA A N 1
ATOM 2451 C CA . ALA A 1 351 ? 9.867 4.882 2.918 1.00 97.81 351 ALA A CA 1
ATOM 2452 C C . ALA A 1 351 ? 10.518 5.673 4.051 1.00 97.81 351 ALA A C 1
ATOM 2454 O O . ALA A 1 351 ? 11.716 5.949 4.037 1.00 97.81 351 ALA A O 1
ATOM 2455 N N . SER A 1 352 ? 9.716 6.008 5.060 1.00 96.56 352 SER A N 1
ATOM 2456 C CA . SER A 1 352 ? 10.180 6.658 6.288 1.00 96.56 352 SER A CA 1
ATOM 2457 C C . SER A 1 352 ? 9.664 5.936 7.529 1.00 96.56 352 SER A C 1
ATOM 2459 O O . SER A 1 352 ? 8.532 5.441 7.555 1.00 96.56 352 SER A O 1
ATOM 2461 N N . GLY A 1 353 ? 10.513 5.885 8.555 1.00 93.44 353 GLY A N 1
ATOM 2462 C CA . GLY A 1 353 ? 10.246 5.151 9.785 1.00 93.44 353 GLY A CA 1
ATOM 2463 C C . GLY A 1 353 ? 11.495 4.508 10.365 1.00 93.44 353 GLY A C 1
ATOM 2464 O O . GLY A 1 353 ? 12.595 4.668 9.841 1.00 93.44 353 GLY A O 1
ATOM 2465 N N . LYS A 1 354 ? 11.322 3.786 11.475 1.00 90.31 354 LYS A N 1
ATOM 2466 C CA . LYS A 1 354 ? 12.431 3.135 12.186 1.00 90.31 354 LYS A CA 1
ATOM 2467 C C . LYS A 1 354 ? 12.965 1.917 11.427 1.00 90.31 354 LYS A C 1
ATOM 2469 O O . LYS A 1 354 ? 14.173 1.754 11.332 1.00 90.31 354 LYS A O 1
ATOM 2474 N N . ASN A 1 355 ? 12.067 1.081 10.909 1.00 93.00 355 ASN A N 1
ATOM 2475 C CA . ASN A 1 355 ? 12.397 -0.135 10.164 1.00 93.00 355 ASN A CA 1
ATOM 2476 C C . ASN A 1 355 ? 11.783 -0.012 8.766 1.00 93.00 355 ASN A C 1
ATOM 2478 O O . ASN A 1 355 ? 10.729 -0.581 8.487 1.00 93.00 355 ASN A O 1
ATOM 2482 N N . SER A 1 356 ? 12.336 0.865 7.932 1.00 95.94 356 SER A N 1
ATOM 2483 C CA . SER A 1 356 ? 11.701 1.249 6.670 1.00 95.94 356 SER A CA 1
ATOM 2484 C C . SER A 1 356 ? 12.645 1.122 5.489 1.00 95.94 356 SER A C 1
ATOM 2486 O O . SER A 1 356 ? 13.812 1.498 5.587 1.00 95.94 356 SER A O 1
ATOM 2488 N N . HIS A 1 357 ? 12.117 0.613 4.377 1.00 98.00 357 HIS A N 1
ATOM 2489 C CA . HIS A 1 357 ? 12.868 0.403 3.144 1.00 98.00 357 HIS A CA 1
ATOM 2490 C C . HIS A 1 357 ? 12.128 0.977 1.945 1.00 98.00 357 HIS A C 1
ATOM 2492 O O . HIS A 1 357 ? 10.925 0.774 1.792 1.00 98.00 357 HIS A O 1
ATOM 2498 N N . GLY A 1 358 ? 12.847 1.685 1.077 1.00 98.44 358 GLY A N 1
ATOM 2499 C CA . GLY A 1 358 ? 12.271 2.189 -0.168 1.00 98.44 358 GLY A CA 1
ATOM 2500 C C . GLY A 1 358 ? 11.775 1.040 -1.043 1.00 98.44 358 GLY A C 1
ATOM 2501 O O . GLY A 1 358 ? 10.623 1.038 -1.476 1.00 98.44 358 GLY A O 1
ATOM 2502 N N . ILE A 1 359 ? 12.626 0.026 -1.223 1.00 98.75 359 ILE A N 1
ATOM 2503 C CA . ILE A 1 359 ? 12.328 -1.200 -1.971 1.00 98.75 359 ILE A CA 1
ATOM 2504 C C . ILE A 1 359 ? 12.786 -2.404 -1.149 1.00 98.75 359 ILE A C 1
ATOM 2506 O O . ILE A 1 359 ? 13.926 -2.439 -0.683 1.00 98.75 359 ILE A O 1
ATOM 2510 N N . PHE A 1 360 ? 11.914 -3.399 -0.983 1.00 98.62 360 PHE A N 1
ATOM 2511 C CA . PHE A 1 360 ? 12.205 -4.585 -0.181 1.00 98.62 360 PHE A CA 1
ATOM 2512 C C . PHE A 1 360 ? 11.782 -5.881 -0.875 1.00 98.62 360 PHE A C 1
ATOM 2514 O O . PHE A 1 360 ? 10.664 -5.971 -1.387 1.00 98.62 360 PHE A O 1
ATOM 2521 N N . GLY A 1 361 ? 12.663 -6.885 -0.892 1.00 98.12 361 GLY A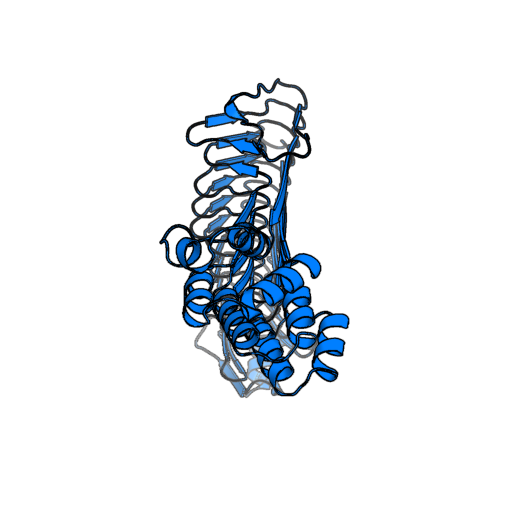 N 1
ATOM 2522 C CA . GLY A 1 361 ? 12.345 -8.249 -1.340 1.00 98.12 361 GLY A CA 1
ATOM 2523 C C . GLY A 1 361 ? 11.837 -8.379 -2.777 1.00 98.12 361 GLY A C 1
ATOM 2524 O O . GLY A 1 361 ? 11.142 -9.340 -3.086 1.00 98.12 361 GLY A O 1
ATOM 2525 N N . SER A 1 362 ? 12.115 -7.398 -3.637 1.00 98.69 362 SER A N 1
ATOM 2526 C CA . SER A 1 362 ? 11.533 -7.311 -4.982 1.00 98.69 362 SER A CA 1
ATOM 2527 C C . SER A 1 362 ? 12.509 -7.766 -6.069 1.00 98.69 362 SER A C 1
ATOM 2529 O O . SER A 1 362 ? 13.730 -7.669 -5.912 1.00 98.69 362 SER A O 1
ATOM 2531 N N . GLU A 1 363 ? 11.957 -8.239 -7.184 1.00 98.81 363 GLU A N 1
ATOM 2532 C CA . GLU A 1 363 ? 12.684 -8.514 -8.424 1.00 98.81 363 GLU A CA 1
ATOM 2533 C C . GLU A 1 363 ? 12.239 -7.509 -9.489 1.00 98.81 363 GLU A C 1
ATOM 2535 O O . GLU A 1 363 ? 11.051 -7.407 -9.789 1.00 98.81 363 GLU A O 1
ATOM 2540 N N . ILE A 1 364 ? 13.190 -6.745 -10.028 1.00 98.88 364 ILE A N 1
ATOM 2541 C CA . ILE A 1 364 ? 12.922 -5.606 -10.909 1.00 98.88 364 ILE A CA 1
ATOM 2542 C C . ILE A 1 364 ? 13.707 -5.765 -12.209 1.00 98.88 364 ILE A C 1
ATOM 2544 O O . ILE A 1 364 ? 14.934 -5.907 -12.187 1.00 98.88 364 ILE A O 1
ATOM 2548 N N . HIS A 1 365 ? 12.999 -5.687 -13.331 1.00 98.75 365 HIS A N 1
ATOM 2549 C CA . HIS A 1 365 ? 13.542 -5.638 -14.685 1.00 98.75 365 HIS A CA 1
ATOM 2550 C C . HIS A 1 365 ? 13.174 -4.284 -15.301 1.00 98.75 365 HIS A C 1
ATOM 2552 O O . HIS A 1 365 ? 11.991 -4.004 -15.479 1.00 98.75 365 HIS A O 1
ATOM 2558 N N . MET A 1 366 ? 14.169 -3.434 -15.575 1.00 98.50 366 MET A N 1
ATOM 2559 C CA . MET A 1 366 ? 13.929 -2.112 -16.179 1.00 98.50 366 MET A CA 1
ATOM 2560 C C . MET A 1 366 ? 13.863 -2.200 -17.707 1.00 98.50 366 MET A C 1
ATOM 2562 O O . MET A 1 366 ? 12.924 -1.696 -18.298 1.00 98.50 366 MET A O 1
ATOM 2566 N N . GLY A 1 367 ? 14.757 -2.979 -18.326 1.00 97.50 367 GLY A N 1
ATOM 2567 C CA . GLY A 1 367 ? 14.620 -3.399 -19.719 1.00 97.50 367 GLY A CA 1
ATOM 2568 C C . GLY A 1 367 ? 15.505 -2.611 -20.680 1.00 97.50 367 GLY A C 1
ATOM 2569 O O . GLY A 1 367 ? 16.725 -2.780 -20.662 1.00 97.50 367 GLY A O 1
ATOM 2570 N N . TYR A 1 368 ? 14.913 -1.888 -21.629 1.00 97.50 368 TYR A N 1
ATOM 2571 C CA . TYR A 1 368 ? 15.657 -1.082 -22.605 1.00 97.50 368 TYR A CA 1
ATOM 2572 C C . TYR A 1 368 ? 15.312 0.392 -22.442 1.00 97.50 368 TYR A C 1
ATOM 2574 O O . TYR A 1 368 ? 14.201 0.776 -22.774 1.00 97.50 368 TYR A O 1
ATOM 2582 N N . GLY A 1 369 ? 16.271 1.253 -22.147 1.00 97.88 369 GLY A N 1
ATOM 2583 C CA . GLY A 1 369 ? 15.990 2.662 -21.902 1.00 97.88 369 GLY A CA 1
ATOM 2584 C C . GLY A 1 369 ? 17.138 3.304 -21.153 1.00 97.88 369 GLY A C 1
ATOM 2585 O O . GLY A 1 369 ? 18.041 2.614 -20.721 1.00 97.88 369 GLY A O 1
ATOM 2586 N N . ASP A 1 370 ? 17.146 4.631 -21.044 1.00 98.50 370 ASP A N 1
ATOM 2587 C CA . ASP A 1 370 ? 18.001 5.279 -20.045 1.00 98.50 370 ASP A CA 1
ATOM 2588 C C . ASP A 1 370 ? 17.198 5.302 -18.735 1.00 98.50 370 ASP A C 1
ATOM 2590 O O . ASP A 1 370 ? 16.510 6.287 -18.442 1.00 98.50 370 ASP A O 1
ATOM 2594 N N . ASP A 1 371 ? 17.218 4.190 -18.004 1.00 98.81 371 ASP A N 1
ATOM 2595 C CA . ASP A 1 371 ? 16.274 3.920 -16.921 1.00 98.81 371 ASP A CA 1
ATOM 2596 C C . ASP A 1 371 ? 16.736 4.494 -15.583 1.00 98.81 371 ASP A C 1
ATOM 2598 O O . ASP A 1 371 ? 17.931 4.655 -15.311 1.00 98.81 371 ASP A O 1
ATOM 2602 N N . ARG A 1 372 ? 15.774 4.811 -14.709 1.00 98.81 372 ARG A N 1
ATOM 2603 C CA . ARG A 1 372 ? 16.041 5.426 -13.405 1.00 98.81 372 ARG A CA 1
ATOM 2604 C C . ARG A 1 372 ? 15.384 4.665 -12.260 1.00 98.81 372 ARG A C 1
ATOM 2606 O O . ARG A 1 372 ? 14.166 4.512 -12.234 1.00 98.81 372 ARG A O 1
ATOM 2613 N N . ILE A 1 373 ? 16.182 4.284 -11.264 1.00 98.81 373 ILE A N 1
ATOM 2614 C CA . ILE A 1 373 ? 15.703 3.819 -9.958 1.00 98.81 373 ILE A CA 1
ATOM 2615 C C . ILE A 1 373 ? 16.180 4.766 -8.861 1.00 98.81 373 ILE A C 1
ATOM 2617 O O . ILE A 1 373 ? 17.373 5.043 -8.747 1.00 98.81 373 ILE A O 1
ATOM 2621 N N . GLU A 1 374 ? 15.257 5.196 -8.007 1.00 98.62 374 GLU A N 1
ATOM 2622 C CA . GLU A 1 374 ? 15.552 5.880 -6.747 1.00 98.62 374 GLU A CA 1
ATOM 2623 C C . GLU A 1 374 ? 14.917 5.124 -5.588 1.00 98.62 374 GLU A C 1
ATOM 2625 O O . GLU A 1 374 ? 13.702 4.919 -5.555 1.00 98.62 374 GLU A O 1
ATOM 2630 N N . ALA A 1 375 ? 15.726 4.741 -4.606 1.00 98.31 375 ALA A N 1
ATOM 2631 C CA . ALA A 1 375 ? 15.244 4.132 -3.381 1.00 98.31 375 ALA A CA 1
ATOM 2632 C C . ALA A 1 375 ? 15.809 4.851 -2.156 1.00 98.31 375 ALA A C 1
ATOM 2634 O O . ALA A 1 375 ? 17.015 5.069 -2.057 1.00 98.31 375 ALA A O 1
ATOM 2635 N N . SER A 1 376 ? 14.957 5.144 -1.166 1.00 97.12 376 SER A N 1
ATOM 2636 C CA . SER A 1 376 ? 15.439 5.648 0.131 1.00 97.12 376 SER A CA 1
ATOM 2637 C C . SER A 1 376 ? 16.382 4.650 0.818 1.00 97.12 376 SER A C 1
ATOM 2639 O O . SER A 1 376 ? 17.290 5.049 1.542 1.00 97.12 376 SER A O 1
ATOM 2641 N N . SER A 1 377 ? 16.161 3.354 0.583 1.00 97.44 377 SER A N 1
ATOM 2642 C CA . SER A 1 377 ? 17.068 2.244 0.891 1.00 97.44 377 SER A CA 1
ATOM 2643 C C . SER A 1 377 ? 16.571 0.956 0.225 1.00 97.44 377 SER A C 1
ATOM 2645 O O . SER A 1 377 ? 15.389 0.842 -0.120 1.00 97.44 377 SER A O 1
ATOM 2647 N N . PHE A 1 378 ? 17.460 -0.024 0.080 1.00 98.31 378 PHE A N 1
ATOM 2648 C CA . PHE A 1 378 ? 17.130 -1.388 -0.339 1.00 98.31 378 PHE A CA 1
ATOM 2649 C C . PHE A 1 378 ? 17.125 -2.342 0.868 1.00 98.31 378 PHE A C 1
ATOM 2651 O O . PHE A 1 378 ? 17.798 -2.088 1.868 1.00 98.31 378 PHE A O 1
ATOM 2658 N N . GLY A 1 379 ? 16.374 -3.441 0.807 1.00 96.81 379 GLY A N 1
ATOM 2659 C CA . GLY A 1 379 ? 16.396 -4.469 1.852 1.00 96.81 379 GLY A CA 1
ATOM 2660 C C . GLY A 1 379 ? 15.821 -5.811 1.405 1.00 96.81 379 GLY A C 1
ATOM 2661 O O . GLY A 1 379 ? 15.097 -5.893 0.417 1.00 96.81 379 GLY A O 1
ATOM 2662 N N . GLY A 1 380 ? 16.121 -6.880 2.142 1.00 95.81 380 GLY A N 1
ATOM 2663 C CA . GLY A 1 380 ? 15.519 -8.193 1.889 1.00 95.81 380 GLY A CA 1
ATOM 2664 C C . GLY A 1 380 ? 15.951 -8.840 0.569 1.00 95.81 380 GLY A C 1
ATOM 2665 O O . GLY A 1 380 ? 15.128 -9.469 -0.083 1.00 95.81 380 GLY A O 1
ATOM 2666 N N . ASP A 1 381 ? 17.218 -8.685 0.171 1.00 95.38 381 ASP A N 1
ATOM 2667 C CA . ASP A 1 381 ? 17.795 -9.293 -1.039 1.00 95.38 381 ASP A CA 1
ATOM 2668 C C . ASP A 1 381 ? 17.133 -8.845 -2.361 1.00 95.38 381 ASP A C 1
ATOM 2670 O O . ASP A 1 381 ? 16.823 -9.670 -3.228 1.00 95.38 381 ASP A O 1
ATOM 2674 N N . VAL A 1 382 ? 16.948 -7.531 -2.552 1.00 98.25 382 VAL A N 1
ATOM 2675 C CA . VAL A 1 382 ? 16.405 -6.974 -3.810 1.00 98.25 382 VAL A CA 1
ATOM 2676 C C . VAL A 1 382 ? 17.280 -7.386 -4.999 1.00 98.25 382 VAL A C 1
ATOM 2678 O O . VAL A 1 382 ? 18.506 -7.276 -4.938 1.00 98.25 382 VAL A O 1
ATOM 2681 N N . ASN A 1 383 ? 16.670 -7.819 -6.105 1.00 98.69 383 ASN A N 1
ATOM 2682 C CA . ASN A 1 383 ? 17.378 -8.127 -7.351 1.00 98.69 383 ASN A CA 1
ATOM 2683 C C . ASN A 1 383 ? 16.940 -7.160 -8.451 1.00 98.69 383 ASN A C 1
ATOM 2685 O O . ASN A 1 383 ? 15.759 -7.084 -8.772 1.00 98.69 383 ASN A O 1
ATOM 2689 N N . ILE A 1 384 ? 17.898 -6.437 -9.030 1.00 98.81 384 ILE A N 1
ATOM 2690 C CA . ILE A 1 384 ? 17.648 -5.405 -10.039 1.00 98.81 384 ILE A CA 1
ATOM 2691 C C . ILE A 1 384 ? 18.464 -5.699 -11.296 1.00 98.81 384 ILE A C 1
ATOM 2693 O O . ILE A 1 384 ? 19.684 -5.901 -11.235 1.00 98.81 384 ILE A O 1
ATOM 2697 N N . PHE A 1 385 ? 17.783 -5.674 -12.436 1.00 98.75 385 PHE A N 1
ATOM 2698 C CA . PHE A 1 385 ? 18.355 -5.789 -13.768 1.00 98.75 385 PHE A CA 1
ATOM 2699 C C . PHE A 1 385 ? 17.999 -4.525 -14.558 1.00 98.75 385 PHE A C 1
ATOM 2701 O O . PHE A 1 385 ? 16.854 -4.388 -14.983 1.00 98.75 385 PHE A O 1
ATOM 2708 N N . MET A 1 386 ? 18.956 -3.607 -14.740 1.00 98.69 386 MET A N 1
ATOM 2709 C CA . MET A 1 386 ? 18.685 -2.358 -15.467 1.00 98.69 386 MET A CA 1
ATOM 2710 C C . MET A 1 386 ? 18.567 -2.619 -16.974 1.00 98.69 386 MET A C 1
ATOM 2712 O O . MET A 1 386 ? 17.580 -2.256 -17.589 1.00 98.69 386 MET A O 1
ATOM 2716 N N . GLY A 1 387 ? 19.450 -3.447 -17.535 1.00 98.25 387 GLY A N 1
ATOM 2717 C CA . GLY A 1 387 ? 19.276 -3.977 -18.884 1.00 98.25 387 GLY A CA 1
ATOM 2718 C C . GLY A 1 387 ? 20.147 -3.259 -19.905 1.00 98.25 387 GLY A C 1
ATOM 2719 O O . GLY A 1 387 ? 21.354 -3.511 -19.934 1.00 98.25 387 GLY A O 1
ATOM 2720 N N . ARG A 1 388 ? 19.564 -2.508 -20.844 1.00 98.19 388 ARG A N 1
ATOM 2721 C CA . ARG A 1 388 ? 20.333 -1.783 -21.867 1.00 98.19 388 ARG A CA 1
ATOM 2722 C C . ARG A 1 388 ? 20.001 -0.297 -21.893 1.00 98.19 388 ARG A C 1
ATOM 2724 O O . ARG A 1 388 ? 18.911 0.061 -22.323 1.00 98.19 388 ARG A O 1
ATOM 2731 N N . GLY A 1 389 ? 21.029 0.522 -21.715 1.00 98.31 389 GLY A N 1
ATOM 2732 C CA . GLY A 1 389 ? 21.005 1.968 -21.893 1.00 98.31 389 GLY A CA 1
ATOM 2733 C C . GLY A 1 389 ? 21.977 2.635 -20.935 1.00 98.31 389 GLY A C 1
ATOM 2734 O O . GLY A 1 389 ? 22.948 2.010 -20.526 1.00 98.31 389 GLY A O 1
ATOM 2735 N N . ASN A 1 390 ? 21.814 3.929 -20.670 1.00 98.50 390 ASN A N 1
ATOM 2736 C CA . ASN A 1 390 ? 22.669 4.651 -19.728 1.00 98.50 390 ASN A CA 1
ATOM 2737 C C . ASN A 1 390 ? 21.934 4.836 -18.406 1.00 98.50 390 ASN A C 1
ATOM 2739 O O . ASN A 1 390 ? 21.416 5.920 -18.102 1.00 98.50 390 ASN A O 1
ATOM 2743 N N . ASP A 1 391 ? 21.906 3.764 -17.629 1.00 98.75 391 ASP A N 1
ATOM 2744 C CA . ASP A 1 391 ? 21.001 3.643 -16.504 1.00 98.75 391 ASP A CA 1
ATOM 2745 C C . ASP A 1 391 ? 21.508 4.391 -15.269 1.00 98.75 391 ASP A C 1
ATOM 2747 O O . ASP A 1 391 ? 22.694 4.723 -15.114 1.00 98.75 391 ASP A O 1
ATOM 2751 N N . PHE A 1 392 ? 20.588 4.693 -14.360 1.00 98.62 392 PHE A N 1
ATOM 2752 C CA . PHE A 1 392 ? 20.883 5.331 -13.087 1.00 98.62 392 PHE A CA 1
ATOM 2753 C C . PHE A 1 392 ? 20.170 4.628 -11.940 1.00 98.62 392 PHE A C 1
ATOM 2755 O O . PHE A 1 392 ? 18.953 4.454 -11.959 1.00 98.62 392 PHE A O 1
ATOM 2762 N N . VAL A 1 393 ? 20.930 4.304 -10.898 1.00 98.69 393 VAL A N 1
ATOM 2763 C CA . VAL A 1 393 ? 20.393 3.785 -9.640 1.00 98.69 393 VAL A CA 1
ATOM 2764 C C . VAL A 1 393 ? 20.881 4.639 -8.482 1.00 98.69 393 VAL A C 1
ATOM 2766 O O . VAL A 1 393 ? 22.076 4.898 -8.366 1.00 98.69 393 VAL A O 1
ATOM 2769 N N . GLU A 1 394 ? 19.972 5.037 -7.599 1.00 98.19 394 GLU A N 1
ATOM 2770 C CA . GLU A 1 394 ? 20.266 5.714 -6.338 1.00 98.19 394 GLU A CA 1
ATOM 2771 C C . GLU A 1 394 ? 19.691 4.938 -5.152 1.00 98.19 394 GLU A C 1
ATOM 2773 O O . GLU A 1 394 ? 18.539 4.503 -5.177 1.00 98.19 394 GLU A O 1
ATOM 2778 N N . GLY A 1 395 ? 20.508 4.781 -4.110 1.00 97.19 395 GLY A N 1
ATOM 2779 C CA . GLY A 1 395 ? 20.140 4.122 -2.857 1.00 97.19 395 GLY A CA 1
ATOM 2780 C C . GLY A 1 395 ? 21.212 3.146 -2.371 1.00 97.19 395 GLY A C 1
ATOM 2781 O O . GLY A 1 395 ? 22.130 2.788 -3.107 1.00 97.19 395 GLY A O 1
ATOM 2782 N N . PHE A 1 396 ? 21.092 2.692 -1.122 1.00 97.81 396 PHE A N 1
ATOM 2783 C CA . PHE A 1 396 ? 21.964 1.672 -0.529 1.00 97.81 396 PHE A CA 1
ATOM 2784 C C . PHE A 1 396 ? 21.166 0.662 0.312 1.00 97.81 396 PHE A C 1
ATOM 2786 O O . PHE A 1 396 ? 20.080 0.981 0.797 1.00 97.81 396 PHE A O 1
ATOM 2793 N N . GLY A 1 397 ? 21.690 -0.556 0.471 1.00 97.31 397 GLY A N 1
ATOM 2794 C CA . GLY A 1 397 ? 21.113 -1.618 1.298 1.00 97.31 397 GLY A CA 1
ATOM 2795 C C . GLY A 1 397 ? 21.352 -3.014 0.720 1.00 97.31 397 GLY A C 1
ATOM 2796 O O . GLY A 1 397 ? 22.150 -3.175 -0.205 1.00 97.31 397 GLY A O 1
ATOM 2797 N N . ASP A 1 398 ? 20.645 -4.013 1.252 1.00 97.50 398 ASP A N 1
ATOM 2798 C CA . ASP A 1 398 ? 20.786 -5.415 0.833 1.00 97.50 398 ASP A CA 1
ATOM 2799 C C . ASP A 1 398 ? 20.202 -5.644 -0.567 1.00 97.50 398 ASP A C 1
ATOM 2801 O O . ASP A 1 398 ? 18.996 -5.854 -0.740 1.00 97.50 398 ASP A O 1
ATOM 2805 N N . ALA A 1 399 ? 21.071 -5.575 -1.578 1.00 98.38 399 ALA A N 1
ATOM 2806 C CA . ALA A 1 399 ? 20.679 -5.629 -2.981 1.00 98.38 399 ALA A CA 1
ATOM 2807 C C . ALA A 1 399 ? 21.739 -6.261 -3.891 1.00 98.38 399 ALA A C 1
ATOM 2809 O O . ALA A 1 399 ? 22.950 -6.175 -3.664 1.00 98.38 399 ALA A O 1
ATOM 2810 N N . ARG A 1 400 ? 21.267 -6.846 -4.994 1.00 98.56 400 ARG A N 1
ATOM 2811 C CA . ARG A 1 400 ? 22.069 -7.293 -6.134 1.00 98.56 400 ARG A CA 1
ATOM 2812 C C . ARG A 1 400 ? 21.627 -6.533 -7.372 1.00 98.56 400 ARG A C 1
ATOM 2814 O O . ARG A 1 400 ? 20.516 -6.732 -7.853 1.00 98.56 400 ARG A O 1
ATOM 2821 N N . ILE A 1 401 ? 22.510 -5.697 -7.900 1.00 98.62 401 ILE A N 1
ATOM 2822 C CA . ILE A 1 401 ? 22.176 -4.758 -8.970 1.00 98.62 401 ILE A CA 1
ATOM 2823 C C . ILE A 1 401 ? 23.096 -5.010 -10.157 1.00 98.62 401 ILE A C 1
ATOM 2825 O O . ILE A 1 401 ? 24.320 -5.061 -10.024 1.00 98.62 401 ILE A O 1
ATOM 2829 N N . ARG A 1 402 ? 22.514 -5.187 -11.337 1.00 98.50 402 ARG A N 1
ATOM 2830 C CA . ARG A 1 402 ? 23.253 -5.284 -12.596 1.00 98.50 402 ARG A CA 1
ATOM 2831 C C . ARG A 1 402 ? 22.841 -4.098 -13.455 1.00 98.50 402 ARG A C 1
ATOM 2833 O O . ARG A 1 402 ? 21.661 -4.033 -13.779 1.00 98.50 402 ARG A O 1
ATOM 2840 N N . GLY A 1 403 ? 23.787 -3.221 -13.800 1.00 98.19 403 GLY A N 1
ATOM 2841 C CA . GLY A 1 403 ? 23.571 -2.149 -14.782 1.00 98.19 403 GLY A CA 1
ATOM 2842 C C . GLY A 1 403 ? 23.229 -2.788 -16.123 1.00 98.19 403 GLY A C 1
ATOM 2843 O O . GLY A 1 403 ? 22.082 -3.092 -16.409 1.00 98.19 403 GLY A O 1
ATOM 2844 N N . GLY A 1 404 ? 24.234 -3.272 -16.836 1.00 97.50 404 GLY A N 1
ATOM 2845 C CA . GLY A 1 404 ? 23.995 -4.151 -17.973 1.00 97.50 404 GLY A CA 1
ATOM 2846 C C . GLY A 1 404 ? 24.847 -3.732 -19.142 1.00 97.50 404 GLY A C 1
ATOM 2847 O O . GLY A 1 404 ? 26.066 -3.863 -19.066 1.00 97.50 404 GLY A O 1
ATOM 2848 N N . ALA A 1 405 ? 24.218 -3.357 -20.249 1.00 97.56 405 ALA A N 1
ATOM 2849 C CA . ALA A 1 405 ? 24.922 -2.874 -21.423 1.00 97.56 405 ALA A CA 1
ATOM 2850 C C . ALA A 1 405 ? 24.671 -1.380 -21.625 1.00 97.56 405 ALA A C 1
ATOM 2852 O O . ALA A 1 405 ? 23.591 -0.997 -22.065 1.00 97.56 405 ALA A O 1
ATOM 2853 N N . GLY A 1 406 ? 25.719 -0.582 -21.456 1.00 97.19 406 GLY A N 1
ATOM 2854 C CA . GLY A 1 406 ? 25.721 0.847 -21.735 1.00 97.19 406 GLY A CA 1
ATOM 2855 C C . GLY A 1 406 ? 26.640 1.573 -20.765 1.00 97.19 406 GLY A C 1
ATOM 2856 O O . GLY A 1 406 ? 27.694 1.031 -20.435 1.00 97.19 406 GLY A O 1
ATOM 2857 N N . TYR A 1 407 ? 26.305 2.812 -20.408 1.00 97.50 407 TYR A N 1
ATOM 2858 C CA . TYR A 1 407 ? 27.066 3.602 -19.439 1.00 97.50 407 TYR A CA 1
ATOM 2859 C C . TYR A 1 407 ? 26.223 3.844 -18.188 1.00 97.50 407 TYR A C 1
ATOM 2861 O O . TYR A 1 407 ? 25.490 4.833 -18.092 1.00 97.50 407 TYR A O 1
ATOM 2869 N N . ASP A 1 408 ? 26.369 2.949 -17.222 1.00 98.50 408 ASP A N 1
ATOM 2870 C CA . ASP A 1 408 ? 25.512 2.855 -16.051 1.00 98.50 408 ASP A CA 1
ATOM 2871 C C . ASP A 1 408 ? 26.140 3.548 -14.841 1.00 98.50 408 ASP A C 1
ATOM 2873 O O . ASP A 1 408 ? 27.360 3.545 -14.614 1.00 98.50 408 ASP A O 1
ATOM 2877 N N . ARG A 1 409 ? 25.282 4.174 -14.035 1.00 98.25 409 ARG A N 1
ATOM 2878 C CA . ARG A 1 409 ? 25.679 5.023 -12.910 1.00 98.25 409 ARG A CA 1
ATOM 2879 C C . ARG A 1 409 ? 25.014 4.574 -11.618 1.00 98.25 409 ARG A C 1
ATOM 2881 O O . ARG A 1 409 ? 23.796 4.444 -11.557 1.00 98.25 409 ARG A O 1
ATOM 2888 N N . LEU A 1 410 ? 25.819 4.422 -10.569 1.00 98.38 410 LEU A N 1
ATOM 2889 C CA . LEU A 1 410 ? 25.343 4.162 -9.212 1.00 98.38 410 LEU A CA 1
ATOM 2890 C C . LEU A 1 410 ? 25.611 5.376 -8.321 1.00 98.38 410 LEU A C 1
ATOM 2892 O O . LEU A 1 410 ? 26.764 5.768 -8.123 1.00 98.38 410 LEU A O 1
ATOM 2896 N N . SER A 1 411 ? 24.556 5.953 -7.757 1.00 97.94 411 SER A N 1
ATOM 2897 C CA . SER A 1 411 ? 24.641 6.992 -6.739 1.00 97.94 411 SER A CA 1
ATOM 2898 C C . SER A 1 411 ? 24.499 6.405 -5.341 1.00 97.94 411 SER A C 1
ATOM 2900 O O . SER A 1 411 ? 23.444 5.923 -4.935 1.00 97.94 411 SER A O 1
ATOM 2902 N N . LEU A 1 412 ? 25.585 6.516 -4.584 1.00 96.25 412 LEU A N 1
ATOM 2903 C CA . LEU A 1 412 ? 25.659 6.298 -3.144 1.00 96.25 412 LEU A CA 1
ATOM 2904 C C . LEU A 1 412 ? 25.776 7.659 -2.443 1.00 96.25 412 LEU A C 1
ATOM 2906 O O . LEU A 1 412 ? 26.459 7.786 -1.431 1.00 96.25 412 LEU A O 1
ATOM 2910 N N . GLY A 1 413 ? 25.151 8.702 -3.009 1.00 88.12 413 GLY A N 1
ATOM 2911 C CA . GLY A 1 413 ? 25.332 10.099 -2.615 1.00 88.12 413 GLY A CA 1
ATOM 2912 C C . GLY A 1 413 ? 25.127 10.358 -1.122 1.00 88.12 413 GLY A C 1
ATOM 2913 O O . GLY A 1 413 ? 25.851 11.158 -0.540 1.00 88.12 413 GLY A O 1
ATOM 2914 N N . SER A 1 414 ? 24.236 9.632 -0.452 1.00 91.12 414 SER A N 1
ATOM 2915 C CA . SER A 1 414 ? 24.040 9.768 0.998 1.00 91.12 414 SER A CA 1
ATOM 2916 C C . SER A 1 414 ? 25.246 9.333 1.848 1.00 91.12 414 SER A C 1
ATOM 2918 O O . SER A 1 414 ? 25.276 9.627 3.042 1.00 91.12 414 SER A O 1
ATOM 2920 N N . TYR A 1 415 ? 26.246 8.678 1.247 1.00 94.12 415 TYR A N 1
ATOM 2921 C CA . TYR A 1 415 ? 27.398 8.083 1.917 1.00 94.12 415 TYR A CA 1
ATOM 2922 C C . TYR A 1 415 ? 28.714 8.612 1.350 1.00 94.12 415 TYR A C 1
ATOM 2924 O O . TYR A 1 415 ? 28.899 8.779 0.143 1.00 94.12 415 TYR A O 1
ATOM 2932 N N . LYS A 1 416 ? 29.672 8.859 2.234 1.00 94.56 416 LYS A N 1
ATOM 2933 C CA . LYS A 1 416 ? 31.074 9.067 1.881 1.00 94.56 416 LYS A CA 1
ATOM 2934 C C . LYS A 1 416 ? 31.771 7.715 1.758 1.00 94.56 416 LYS A C 1
ATOM 2936 O O . LYS A 1 416 ? 31.394 6.755 2.420 1.00 94.56 416 LYS A O 1
ATOM 2941 N N . ILE A 1 417 ? 32.826 7.666 0.948 1.00 94.19 417 ILE A N 1
ATOM 2942 C CA . ILE A 1 417 ? 33.613 6.443 0.725 1.00 94.19 417 ILE A CA 1
ATOM 2943 C C . ILE A 1 417 ? 34.176 5.893 2.047 1.00 94.19 417 ILE A C 1
ATOM 2945 O O . ILE A 1 417 ? 34.174 4.687 2.253 1.00 94.19 417 ILE A O 1
ATOM 2949 N N . ASP A 1 418 ? 34.603 6.770 2.961 1.00 93.62 418 ASP A N 1
ATOM 2950 C CA . ASP A 1 418 ? 35.191 6.409 4.258 1.00 93.62 418 ASP A CA 1
ATOM 2951 C C . ASP A 1 418 ? 34.176 5.936 5.311 1.00 93.62 418 ASP A C 1
ATOM 2953 O O . ASP A 1 418 ? 34.577 5.572 6.415 1.00 93.62 418 ASP A O 1
ATOM 2957 N N . GLN A 1 419 ? 32.877 5.950 4.994 1.00 96.00 419 GLN A N 1
ATOM 2958 C CA . GLN A 1 419 ? 31.842 5.412 5.876 1.00 96.00 419 GLN A CA 1
ATOM 2959 C C . GLN A 1 419 ? 31.633 3.911 5.689 1.00 96.00 419 GLN A C 1
ATOM 2961 O O . GLN A 1 419 ? 31.141 3.281 6.615 1.00 96.00 419 GLN A O 1
ATOM 2966 N N . PHE A 1 420 ? 31.985 3.342 4.532 1.00 97.19 420 PHE A N 1
ATOM 2967 C CA . PHE A 1 420 ? 31.831 1.909 4.283 1.00 97.19 420 PHE A CA 1
ATOM 2968 C C . PHE A 1 420 ? 32.816 1.100 5.132 1.00 97.19 420 PHE A C 1
ATOM 2970 O O . PHE A 1 420 ? 34.002 1.424 5.192 1.00 97.19 420 PHE A O 1
ATOM 2977 N N . ASP A 1 421 ? 32.328 0.015 5.735 1.00 97.25 421 ASP A N 1
ATOM 2978 C CA . ASP A 1 421 ? 33.159 -0.931 6.486 1.00 97.25 421 ASP A CA 1
ATOM 2979 C C . ASP A 1 421 ? 34.167 -1.615 5.558 1.00 97.25 421 ASP A C 1
ATOM 2981 O O . ASP A 1 421 ? 35.314 -1.875 5.931 1.00 97.25 421 ASP A O 1
ATOM 2985 N N . ASN A 1 422 ? 33.728 -1.907 4.331 1.00 97.50 422 ASN A N 1
ATOM 2986 C CA . ASN A 1 422 ? 34.537 -2.533 3.302 1.00 97.50 422 ASN A CA 1
ATOM 2987 C C . ASN A 1 422 ? 33.984 -2.223 1.904 1.00 97.50 422 ASN A C 1
ATOM 2989 O O . ASN A 1 422 ? 32.774 -2.200 1.669 1.00 97.50 422 ASN A O 1
ATOM 2993 N N . ILE A 1 423 ? 34.899 -2.020 0.959 1.00 97.50 423 ILE A N 1
ATOM 2994 C CA . ILE A 1 423 ? 34.609 -1.952 -0.471 1.00 97.50 423 ILE A CA 1
ATOM 2995 C C . ILE A 1 423 ? 35.575 -2.913 -1.151 1.00 97.50 423 ILE A C 1
ATOM 2997 O O . ILE A 1 423 ? 36.791 -2.732 -1.084 1.00 97.50 423 ILE A O 1
ATOM 3001 N N . SER A 1 424 ? 35.043 -3.946 -1.797 1.00 96.50 424 SER A N 1
ATOM 3002 C CA . SER A 1 424 ? 35.856 -4.985 -2.427 1.00 96.50 424 SER A CA 1
ATOM 3003 C C . SER A 1 424 ? 35.481 -5.214 -3.885 1.00 96.50 424 SER A C 1
ATOM 3005 O O . SER A 1 424 ? 34.353 -4.972 -4.315 1.00 96.50 424 SER A O 1
ATOM 3007 N N . PHE A 1 425 ? 36.458 -5.678 -4.660 1.00 95.88 425 PHE A N 1
ATOM 3008 C CA . PHE A 1 425 ? 36.338 -5.845 -6.104 1.00 95.88 425 PHE A CA 1
ATOM 3009 C C . PHE A 1 425 ? 36.243 -7.324 -6.465 1.00 95.88 425 PHE A C 1
ATOM 3011 O O . PHE A 1 425 ? 37.039 -8.150 -6.012 1.00 95.88 425 PHE A O 1
ATOM 3018 N N . GLY A 1 426 ? 35.252 -7.659 -7.288 1.00 89.81 426 GLY A N 1
ATOM 3019 C CA . GLY A 1 426 ? 35.045 -9.012 -7.795 1.00 89.81 426 GLY A CA 1
ATOM 3020 C C . GLY A 1 426 ? 35.732 -9.263 -9.138 1.00 89.81 426 GLY A C 1
ATOM 3021 O O . GLY A 1 426 ? 36.218 -8.355 -9.811 1.00 89.81 426 GLY A O 1
ATOM 3022 N N . SER A 1 427 ? 35.762 -10.527 -9.566 1.00 84.75 427 SER A N 1
ATOM 3023 C CA . SER A 1 427 ? 36.323 -10.890 -10.868 1.00 84.75 427 SER A CA 1
ATOM 3024 C C . SER A 1 427 ? 35.356 -10.565 -12.015 1.00 84.75 427 SER A C 1
ATOM 3026 O O . SER A 1 427 ? 34.319 -11.219 -12.151 1.00 84.75 427 SER A O 1
ATOM 3028 N N . GLY A 1 428 ? 35.756 -9.638 -12.891 1.00 82.06 428 GLY A N 1
ATOM 3029 C CA . GLY A 1 428 ? 35.063 -9.323 -14.146 1.00 82.06 428 GLY A CA 1
ATOM 3030 C C . GLY A 1 428 ? 33.822 -8.438 -13.989 1.00 82.06 428 GLY A C 1
ATOM 3031 O O . GLY A 1 428 ? 33.262 -8.308 -12.904 1.00 82.06 428 GLY A O 1
ATOM 3032 N N . ASN A 1 429 ? 33.385 -7.850 -15.110 1.00 87.19 429 ASN A N 1
ATOM 3033 C CA . ASN A 1 429 ? 32.132 -7.091 -15.233 1.00 87.19 429 ASN A CA 1
ATOM 3034 C C . ASN A 1 429 ? 31.982 -5.948 -14.216 1.00 87.19 429 ASN A C 1
ATOM 3036 O O . ASN A 1 429 ? 30.905 -5.771 -13.649 1.00 87.19 429 ASN A O 1
ATOM 3040 N N . ASN A 1 430 ? 33.070 -5.213 -13.954 1.00 93.38 430 ASN A N 1
ATOM 3041 C CA . ASN A 1 430 ? 33.111 -4.088 -13.012 1.00 93.38 430 ASN A CA 1
ATOM 3042 C C . ASN A 1 430 ? 32.427 -4.410 -11.670 1.00 93.38 430 ASN A C 1
ATOM 3044 O O . ASN A 1 430 ? 31.658 -3.603 -11.153 1.00 93.38 430 ASN A O 1
ATOM 3048 N N . GLN A 1 431 ? 32.629 -5.626 -11.147 1.00 97.00 431 GLN A N 1
ATOM 3049 C CA . GLN A 1 431 ? 31.953 -6.052 -9.929 1.00 97.00 431 GLN A CA 1
ATOM 3050 C C . GLN A 1 431 ? 32.514 -5.317 -8.709 1.00 97.00 431 GLN A C 1
ATOM 3052 O O . GLN A 1 431 ? 33.713 -5.413 -8.435 1.00 97.00 431 GLN A O 1
ATOM 3057 N N . VAL A 1 432 ? 31.633 -4.682 -7.938 1.00 97.88 432 VAL A N 1
ATOM 3058 C CA . VAL A 1 432 ? 31.968 -4.030 -6.666 1.00 97.88 432 VAL A CA 1
ATOM 3059 C C . VAL A 1 432 ? 31.009 -4.516 -5.580 1.00 97.88 432 VAL A C 1
ATOM 3061 O O . VAL A 1 432 ? 29.816 -4.702 -5.820 1.00 97.88 432 VAL A O 1
ATOM 3064 N N . ILE A 1 433 ? 31.541 -4.771 -4.390 1.00 97.88 433 ILE A N 1
ATOM 3065 C CA . ILE A 1 433 ? 30.780 -5.146 -3.198 1.00 97.88 433 ILE A CA 1
ATOM 3066 C C . ILE A 1 433 ? 30.993 -4.051 -2.161 1.00 97.88 433 ILE A C 1
ATOM 3068 O O . ILE A 1 433 ? 32.135 -3.753 -1.815 1.00 97.88 433 ILE A O 1
ATOM 3072 N N . PHE A 1 434 ? 29.895 -3.479 -1.681 1.00 98.31 434 PHE A N 1
ATOM 3073 C CA . PHE A 1 434 ? 29.870 -2.450 -0.649 1.00 98.31 434 PHE A CA 1
ATOM 3074 C C . PHE A 1 434 ? 29.267 -3.034 0.628 1.00 98.31 434 PHE A C 1
ATOM 3076 O O . PHE A 1 434 ? 28.164 -3.584 0.587 1.00 98.31 434 PHE A O 1
ATOM 3083 N N . GLU A 1 435 ? 29.971 -2.889 1.746 1.00 98.19 435 GLU A N 1
ATOM 3084 C CA . GLU A 1 435 ? 29.533 -3.345 3.066 1.00 98.19 435 GLU A CA 1
ATOM 3085 C C . GLU A 1 435 ? 29.470 -2.150 4.024 1.00 98.19 435 GLU A C 1
ATOM 3087 O O . GLU A 1 435 ? 30.418 -1.366 4.117 1.00 98.19 435 GLU A O 1
ATOM 3092 N N . LEU A 1 436 ? 28.338 -1.995 4.708 1.00 97.31 436 LEU A N 1
ATOM 3093 C CA . LEU A 1 436 ? 28.110 -0.939 5.696 1.00 97.31 436 LEU A CA 1
ATOM 3094 C C . LEU A 1 436 ? 27.088 -1.418 6.725 1.00 97.31 436 LEU A C 1
ATOM 3096 O O . LEU A 1 436 ? 25.982 -1.813 6.354 1.00 97.31 436 LEU A O 1
ATOM 3100 N N . ASP A 1 437 ? 27.444 -1.362 8.007 1.00 95.06 437 ASP A N 1
ATOM 3101 C CA . ASP A 1 437 ? 26.577 -1.718 9.138 1.00 95.06 437 ASP A CA 1
ATOM 3102 C C . ASP A 1 437 ? 25.982 -3.138 9.014 1.00 95.06 437 ASP A C 1
ATOM 3104 O O . ASP A 1 437 ? 24.850 -3.414 9.417 1.00 95.06 437 ASP A O 1
ATOM 3108 N N . GLY A 1 438 ? 26.752 -4.062 8.432 1.00 94.50 438 GLY A N 1
ATOM 3109 C CA . GLY A 1 438 ? 26.335 -5.446 8.185 1.00 94.50 438 GLY A CA 1
ATOM 3110 C C . GLY A 1 438 ? 25.409 -5.651 6.979 1.00 94.50 438 GLY A C 1
ATOM 3111 O O . GLY A 1 438 ? 25.086 -6.800 6.681 1.00 94.50 438 GLY A O 1
ATOM 3112 N N . MET A 1 439 ? 25.019 -4.588 6.270 1.00 96.38 439 MET A N 1
ATOM 3113 C CA . MET A 1 439 ? 24.319 -4.681 4.984 1.00 96.38 439 MET A CA 1
ATOM 3114 C C . MET A 1 439 ? 25.312 -4.869 3.841 1.00 96.38 439 MET A C 1
ATOM 3116 O O . MET A 1 439 ? 26.434 -4.359 3.893 1.00 96.38 439 MET A O 1
ATOM 3120 N N . THR A 1 440 ? 24.896 -5.576 2.790 1.00 97.56 440 THR A N 1
ATOM 3121 C CA . THR A 1 440 ? 25.743 -5.852 1.620 1.00 97.56 440 THR A CA 1
ATOM 3122 C C . THR A 1 440 ? 25.042 -5.507 0.311 1.00 97.56 440 THR A C 1
ATOM 3124 O O . THR A 1 440 ? 24.042 -6.122 -0.057 1.00 97.56 440 THR A O 1
ATOM 3127 N N . MET A 1 441 ? 25.645 -4.607 -0.466 1.00 98.44 441 MET A N 1
ATOM 3128 C CA . MET A 1 441 ? 25.253 -4.351 -1.850 1.00 98.44 441 MET A CA 1
ATOM 3129 C C . MET A 1 441 ? 26.272 -4.960 -2.814 1.00 98.44 441 MET A C 1
ATOM 3131 O O . MET A 1 441 ? 27.463 -4.665 -2.747 1.00 98.44 441 MET A O 1
ATOM 3135 N N . ASN A 1 442 ? 25.798 -5.771 -3.758 1.00 98.06 442 ASN A N 1
ATOM 3136 C CA . ASN A 1 442 ? 26.616 -6.353 -4.820 1.00 98.06 442 ASN A CA 1
ATOM 3137 C C . ASN A 1 442 ? 26.215 -5.763 -6.168 1.00 98.06 442 ASN A C 1
ATOM 3139 O O . ASN A 1 442 ? 25.087 -5.963 -6.625 1.00 98.06 442 ASN A O 1
ATOM 3143 N N . THR A 1 443 ? 27.144 -5.072 -6.819 1.00 98.19 443 THR A N 1
ATOM 3144 C CA . THR A 1 443 ? 26.893 -4.426 -8.104 1.00 98.19 443 THR A CA 1
ATOM 3145 C C . THR A 1 443 ? 27.770 -5.003 -9.203 1.00 98.19 443 THR A C 1
ATOM 3147 O O . THR A 1 443 ? 28.875 -5.492 -8.959 1.00 98.19 443 THR A O 1
ATOM 3150 N N . LYS A 1 444 ? 27.258 -4.992 -10.435 1.00 98.00 444 LYS A N 1
ATOM 3151 C CA . LYS A 1 444 ? 27.983 -5.373 -11.655 1.00 98.00 444 LYS A CA 1
ATOM 3152 C C . LYS A 1 444 ? 27.608 -4.445 -12.797 1.00 98.00 444 LYS A C 1
ATOM 3154 O O . LYS A 1 444 ? 26.463 -4.006 -12.858 1.00 98.00 444 LYS A O 1
ATOM 3159 N N . ASN A 1 445 ? 28.538 -4.269 -13.733 1.00 97.69 445 ASN A N 1
ATOM 3160 C CA . ASN A 1 445 ? 28.376 -3.458 -14.938 1.00 97.69 445 ASN A CA 1
ATOM 3161 C C . ASN A 1 445 ? 27.970 -2.015 -14.610 1.00 97.69 445 ASN A C 1
ATOM 3163 O O . ASN A 1 445 ? 26.966 -1.541 -15.110 1.00 97.69 445 ASN A O 1
ATOM 3167 N N . PHE A 1 446 ? 28.706 -1.364 -13.710 1.00 97.88 446 PHE A N 1
ATOM 3168 C CA . PHE A 1 446 ? 28.592 0.075 -13.492 1.00 97.88 446 PHE A CA 1
ATOM 3169 C C . PHE A 1 446 ? 29.907 0.738 -13.881 1.00 97.88 446 PHE A C 1
ATOM 3171 O O . PHE A 1 446 ? 30.983 0.315 -13.445 1.00 97.88 446 PHE A O 1
ATOM 3178 N N . GLU A 1 447 ? 29.827 1.784 -14.695 1.00 97.31 447 GLU A N 1
ATOM 3179 C CA . GLU A 1 447 ? 30.992 2.526 -15.167 1.00 97.31 447 GLU A CA 1
ATOM 3180 C C . GLU A 1 447 ? 31.372 3.641 -14.198 1.00 97.31 447 GLU A C 1
ATOM 3182 O O . GLU A 1 447 ? 32.539 4.047 -14.171 1.00 97.31 447 GLU A O 1
ATOM 3187 N N . ARG A 1 448 ? 30.412 4.142 -13.406 1.00 97.19 448 ARG A N 1
ATOM 3188 C CA . ARG A 1 448 ? 30.626 5.282 -12.510 1.00 97.19 448 ARG A CA 1
ATOM 3189 C C . ARG A 1 448 ? 29.860 5.186 -11.194 1.00 97.19 448 ARG A C 1
ATOM 3191 O O . ARG A 1 448 ? 28.678 4.851 -11.166 1.00 97.19 448 ARG A O 1
ATOM 3198 N N . PHE A 1 449 ? 30.539 5.593 -10.126 1.00 97.75 449 PHE A N 1
ATOM 3199 C CA . PHE A 1 449 ? 30.055 5.601 -8.750 1.00 97.75 449 PHE A CA 1
ATOM 3200 C C . PHE A 1 449 ? 30.106 7.022 -8.183 1.00 97.75 449 PHE A C 1
ATOM 3202 O O . PHE A 1 449 ? 31.127 7.701 -8.319 1.00 97.75 449 PHE A O 1
ATOM 3209 N N . PHE A 1 450 ? 29.021 7.473 -7.553 1.00 97.00 450 PHE A N 1
ATOM 3210 C CA . PHE A 1 450 ? 28.908 8.802 -6.945 1.00 97.00 450 PHE A CA 1
ATOM 3211 C C . PHE A 1 450 ? 28.789 8.699 -5.421 1.00 97.00 450 PHE A C 1
ATOM 3213 O O . PHE A 1 450 ? 28.011 7.894 -4.920 1.00 97.00 450 PHE A O 1
ATOM 3220 N N . PHE A 1 451 ? 29.520 9.541 -4.687 1.00 95.31 451 PHE A N 1
ATOM 3221 C CA . PHE A 1 451 ? 29.565 9.564 -3.220 1.00 95.31 451 PHE A CA 1
ATOM 3222 C C . PHE A 1 451 ? 29.456 10.992 -2.670 1.00 95.31 451 PHE A C 1
ATOM 3224 O O . PHE A 1 451 ? 29.819 11.964 -3.340 1.00 95.31 451 PHE A O 1
ATOM 3231 N N . GLY A 1 452 ? 29.015 11.114 -1.415 1.00 87.62 452 GLY A N 1
ATOM 3232 C CA . GLY A 1 452 ? 29.080 12.342 -0.618 1.00 87.62 452 GLY A CA 1
ATOM 3233 C C . GLY A 1 452 ? 28.334 13.526 -1.234 1.00 87.62 452 GLY A C 1
ATOM 3234 O O . GLY A 1 452 ? 28.914 14.599 -1.382 1.00 87.62 452 GLY A O 1
ATOM 3235 N N . ASN A 1 453 ? 27.065 13.331 -1.583 1.00 78.25 453 ASN A N 1
ATOM 3236 C CA . ASN A 1 453 ? 26.178 14.236 -2.316 1.00 78.25 453 ASN A CA 1
ATOM 3237 C C . ASN A 1 453 ? 26.720 14.572 -3.708 1.00 78.25 453 ASN A C 1
ATOM 3239 O O . ASN A 1 453 ? 26.827 15.739 -4.068 1.00 78.25 453 ASN A O 1
ATOM 3243 N N . GLU A 1 454 ? 27.135 13.541 -4.450 1.00 76.19 454 GLU A N 1
ATOM 3244 C CA . GLU A 1 454 ? 27.678 13.640 -5.815 1.00 76.19 454 GLU A CA 1
ATOM 3245 C C . GLU A 1 454 ? 28.969 14.470 -5.957 1.00 76.19 454 GLU A C 1
ATOM 3247 O O . GLU A 1 454 ? 29.445 14.703 -7.067 1.00 76.19 454 GLU A O 1
ATOM 3252 N N . ASN A 1 455 ? 29.593 14.871 -4.845 1.00 78.00 455 ASN A N 1
ATOM 3253 C CA . ASN A 1 455 ? 30.838 15.643 -4.856 1.00 78.00 455 ASN A CA 1
ATOM 3254 C C . ASN A 1 455 ? 32.044 14.819 -5.329 1.00 78.00 455 ASN A C 1
ATOM 3256 O O . ASN A 1 455 ? 33.053 15.382 -5.756 1.00 78.00 455 ASN A O 1
ATOM 3260 N N . HIS A 1 456 ? 31.945 13.491 -5.254 1.00 84.94 456 HIS A N 1
ATOM 3261 C CA . HIS A 1 456 ? 32.981 12.572 -5.700 1.00 84.94 456 HIS A CA 1
ATOM 3262 C C . HIS A 1 456 ? 32.384 11.569 -6.670 1.00 84.94 456 HIS A C 1
ATOM 3264 O O . HIS A 1 456 ? 31.535 10.767 -6.293 1.00 84.94 456 HIS A O 1
ATOM 3270 N N . ALA A 1 457 ? 32.843 11.617 -7.914 1.00 92.81 457 ALA A N 1
ATOM 3271 C CA . ALA A 1 457 ? 32.397 10.720 -8.960 1.00 92.81 457 ALA A CA 1
ATOM 3272 C C . ALA A 1 457 ? 33.615 9.992 -9.524 1.00 92.81 457 ALA A C 1
ATOM 3274 O O . ALA A 1 457 ? 34.474 10.628 -10.131 1.00 92.81 457 ALA A O 1
ATOM 3275 N N . LEU A 1 458 ? 33.675 8.683 -9.306 1.00 95.19 458 LEU A N 1
ATOM 3276 C CA . LEU A 1 458 ? 34.809 7.836 -9.660 1.00 95.19 458 LEU A CA 1
ATOM 3277 C C . LEU A 1 458 ? 34.358 6.794 -10.678 1.00 95.19 458 LEU A C 1
ATOM 3279 O O . LEU A 1 458 ? 33.300 6.181 -10.530 1.00 95.19 458 LEU A O 1
ATOM 3283 N N . THR A 1 459 ? 35.156 6.585 -11.716 1.00 96.19 459 THR A N 1
ATOM 3284 C CA . THR A 1 459 ? 35.037 5.389 -12.552 1.00 96.19 459 THR A CA 1
ATOM 3285 C C . THR A 1 459 ? 35.426 4.143 -11.758 1.00 96.19 459 THR A C 1
ATOM 3287 O O . THR A 1 459 ? 36.075 4.243 -10.717 1.00 96.19 459 THR A O 1
ATOM 3290 N N . TYR A 1 460 ? 35.081 2.953 -12.257 1.00 93.69 460 TYR A N 1
ATOM 3291 C CA . TYR A 1 460 ? 35.516 1.689 -11.644 1.00 93.69 460 TYR A CA 1
ATOM 3292 C C . TYR A 1 460 ? 37.033 1.654 -11.362 1.00 93.69 460 TYR A C 1
ATOM 3294 O O . TYR A 1 460 ? 37.452 1.298 -10.263 1.00 93.69 460 TYR A O 1
ATOM 3302 N N . TYR A 1 461 ? 37.855 2.069 -12.333 1.00 93.88 461 TYR A N 1
ATOM 3303 C CA . TYR A 1 461 ? 39.314 2.073 -12.190 1.00 93.88 461 TYR A CA 1
ATOM 3304 C C . TYR A 1 461 ? 39.803 3.132 -11.201 1.00 93.88 461 TYR A C 1
ATOM 3306 O O . TYR A 1 461 ? 40.676 2.844 -10.394 1.00 93.88 461 TYR A O 1
ATOM 3314 N N . GLU A 1 462 ? 39.211 4.328 -11.207 1.00 96.31 462 GLU A N 1
ATOM 3315 C CA . GLU A 1 462 ? 39.564 5.368 -10.235 1.00 96.31 462 GLU A CA 1
ATOM 3316 C C . GLU A 1 462 ? 39.169 4.974 -8.807 1.00 96.31 462 GLU A C 1
ATOM 3318 O O . GLU A 1 462 ? 39.913 5.261 -7.877 1.00 96.31 462 GLU A O 1
ATOM 3323 N N . LEU A 1 463 ? 38.030 4.297 -8.616 1.00 95.00 463 LEU A N 1
ATOM 3324 C CA . LEU A 1 463 ? 37.627 3.774 -7.308 1.00 95.00 463 LEU A CA 1
ATOM 3325 C C . LEU A 1 463 ? 38.584 2.675 -6.831 1.00 95.00 463 LEU A C 1
ATOM 3327 O O . LEU A 1 463 ? 38.944 2.645 -5.658 1.00 95.00 463 LEU A O 1
ATOM 3331 N N . HIS A 1 464 ? 39.019 1.798 -7.737 1.00 92.69 464 HIS A N 1
ATOM 3332 C CA . HIS A 1 464 ? 40.013 0.768 -7.441 1.00 92.69 464 HIS A CA 1
ATOM 3333 C C . HIS A 1 464 ? 41.361 1.372 -7.029 1.00 92.69 464 HIS A C 1
ATOM 3335 O O . HIS A 1 464 ? 41.909 0.996 -5.997 1.00 92.69 464 HIS A O 1
ATOM 3341 N N . ASP A 1 465 ? 41.863 2.342 -7.791 1.00 93.69 465 ASP A N 1
ATOM 3342 C CA . ASP A 1 465 ? 43.128 3.024 -7.499 1.00 93.69 465 ASP A CA 1
ATOM 3343 C C . ASP A 1 465 ? 43.049 3.908 -6.246 1.00 93.69 465 ASP A C 1
ATOM 3345 O O . ASP A 1 465 ? 44.063 4.160 -5.607 1.00 93.69 465 ASP A O 1
ATOM 3349 N N . PHE A 1 466 ? 41.858 4.393 -5.885 1.00 91.62 466 PHE A N 1
ATOM 3350 C CA . PHE A 1 466 ? 41.649 5.171 -4.664 1.00 91.62 466 PHE A CA 1
ATOM 3351 C C . PHE A 1 466 ? 41.734 4.315 -3.388 1.00 91.62 466 PHE A C 1
ATOM 3353 O O . PHE A 1 466 ? 42.101 4.831 -2.334 1.00 91.62 466 PHE A O 1
ATOM 3360 N N . LEU A 1 467 ? 41.365 3.031 -3.470 1.00 90.81 467 LEU A N 1
ATOM 3361 C CA . LEU A 1 467 ? 41.300 2.109 -2.327 1.00 90.81 467 LEU A CA 1
ATOM 3362 C C . LEU A 1 467 ? 42.535 1.198 -2.190 1.00 90.81 467 LEU A C 1
ATOM 3364 O O . LEU A 1 467 ? 42.712 0.590 -1.131 1.00 90.81 467 LEU A O 1
ATOM 3368 N N . GLY A 1 468 ? 43.351 1.080 -3.245 1.00 74.81 468 GLY A N 1
ATOM 3369 C CA . GLY A 1 468 ? 44.627 0.347 -3.268 1.00 74.81 468 GLY A CA 1
ATOM 3370 C C . GLY A 1 468 ? 45.830 1.226 -2.955 1.00 74.81 468 GLY A C 1
ATOM 3371 O O . GLY A 1 468 ? 46.829 0.661 -2.448 1.00 74.81 468 GLY A O 1
#